Protein AF-A5KT34-F1 (afdb_monomer_lite)

Radius of gyration: 28.25 Å; chains: 1; bounding box: 67×56×73 Å

pLDDT: mean 89.33, std 12.4, range [36.25, 98.56]

Sequence (413 aa):
MSYSTKRLGDVVEILDSKRVPINSKERQVRKAKAKVLYPYYGATGQVDEIDNYLLDGEFVLLGEDGAPFLDPYKSKAYLVQGKIWVNNHAHILLARNNKYVKYALNYVDYQSYVTGTTRLKLNQSALKRIIIPFPDENEQKRIVAKIEELFSEIDNAESAITTASGYYKQELVNLTDDIRELGMLVRMNIIHRTTLAAGNVGTNADLRFGDMTKMPWWRQPDDDILPTATAMLTELHRLDDRGLVADRAIENKIIVTCRFVSILMASILKSKGIPARVRSGNAPYFEKGQSDDHWINQYWDDKRGQWVMIDVDGSLSLNEDFDPYDMTEDKFDFPAKAWLDVRSGKVESDYFYNAGGFRGAMVVAWSLFYDFHSLMNDENIYLHLPQLGREAISHPCNNFDTWFQHSNAILFL

Foldseek 3Di:
DDFDKDFPLVFKDWPLVLADADDPVRQVVQVVVAPDWAFEAAQQGTDHIGRFARDAAKWKKFFFKQAPLQPLPGFRIDMDHGGYHYHSGIITIDGPDRLLVSVQRSRFNCPVQWDDDPMIGRDPVSSRRGMTRDHDPVVSVVVSVVVVVVVVVVVVCVLQVQLAQPPCLVVLLPDDPDLLVVLLLLLLQEAEQVCLVVFCDQLNVVQSSHHSVPAPPPQHACQVPQRHLNSQQVLLCVLPVVGRDNNDDNNSHHYYHQLSSQSNSCSSCVSNVWHKFKAWFWACFLDPQATETHIWMWTQDPVVRDIFTARSPCQSRGDDPDHRRGDDPVRTGHLVNVLVCCQVVVDFQQRYYYPVGDTGSLNSVLSNLQRVCRVSSNRDRPVPDDPVSVVCVVPVPDDPRVCSNVDPDPPRD

Secondary structure (DSSP, 8-state):
--PPEEEGGGTEEE-GGG-----HHHHHHHHHH-SS-EEEEETTEEEEEES--SEEEEEEEEESBS--TT-TTS-SEEEEEEEEEE-TTEEEEEETTHHHHHHHHHHS--TTT-B-SSS-B--HHHHTT-EEE---HHHHHHHHHHHHHHHHHHHHHHTTTTT--GGGHHHHHTS-S-HHHHHHHHHHTEEEHHHHHH-SSGGGTT-SS--GGGS-TT----TTT--SHHHHHHHHHHH-TT-S-TT--GGGSEEE-HHHHHHHHHHHHHHTT--EEEEEEEETTSSTT-EEEEEEEEEEETTTTEEEEE-TTGGGT--SSS-TTSB-GGGSB-HHHHHHHHHTTSS-GGGEE-TTS-BSHHHHHHHHHHHHHHHTT----TT---HHHHHHHH-TTS-HHHHHHH-------

Structure (mmCIF, N/CA/C/O backbone):
data_AF-A5KT34-F1
#
_entry.id   AF-A5KT34-F1
#
loop_
_atom_site.group_PDB
_atom_site.id
_atom_site.type_symbol
_atom_site.label_atom_id
_atom_site.label_alt_id
_atom_site.label_comp_id
_atom_site.label_asym_id
_atom_site.label_entity_id
_atom_site.label_seq_id
_atom_site.pdbx_PDB_ins_code
_atom_site.Cartn_x
_atom_site.Cartn_y
_atom_site.Cartn_z
_atom_site.occupancy
_atom_site.B_iso_or_equiv
_atom_site.auth_seq_id
_atom_site.auth_comp_id
_atom_site.auth_asym_id
_atom_site.auth_atom_id
_atom_site.pdbx_PDB_model_num
ATOM 1 N N . MET A 1 1 ? -28.356 -21.689 6.155 1.00 48.69 1 MET A N 1
ATOM 2 C CA . MET A 1 1 ? -28.181 -22.345 7.471 1.00 48.69 1 MET A CA 1
ATOM 3 C C . MET A 1 1 ? -28.953 -21.531 8.498 1.00 48.69 1 MET A C 1
ATOM 5 O O . MET A 1 1 ? -28.805 -20.317 8.494 1.00 48.69 1 MET A O 1
ATOM 9 N N . SER A 1 2 ? -29.824 -22.145 9.302 1.00 62.31 2 SER A N 1
ATOM 10 C CA . SER A 1 2 ? -30.509 -21.450 10.402 1.00 62.31 2 SER A CA 1
ATOM 11 C C . SER A 1 2 ? -29.690 -21.673 11.672 1.00 62.31 2 SER A C 1
ATOM 13 O O . SER A 1 2 ? -29.589 -22.804 12.140 1.00 62.31 2 SER A O 1
ATOM 15 N N . TYR A 1 3 ? -29.034 -20.626 12.175 1.00 77.69 3 TYR A N 1
ATOM 16 C CA . TYR A 1 3 ? -28.360 -20.681 13.473 1.00 77.69 3 TYR A CA 1
ATOM 17 C C . TYR A 1 3 ? -29.383 -20.536 14.596 1.00 77.69 3 TYR A C 1
ATOM 19 O O . TYR A 1 3 ? -30.373 -19.817 14.452 1.00 77.69 3 TYR A O 1
ATOM 27 N N . SER A 1 4 ? -29.120 -21.164 15.743 1.00 87.38 4 SER A N 1
ATOM 28 C CA . SER A 1 4 ? -29.887 -20.882 16.955 1.00 87.38 4 SER A CA 1
ATOM 29 C C . SER A 1 4 ? -29.759 -19.408 17.328 1.00 87.38 4 SER A C 1
ATOM 31 O O . SER A 1 4 ? -28.666 -18.844 17.297 1.00 87.38 4 SER A O 1
ATOM 33 N N . THR A 1 5 ? -30.869 -18.787 17.709 1.00 93.06 5 THR A N 1
ATOM 34 C CA . THR A 1 5 ? -30.901 -17.404 18.192 1.00 93.06 5 THR A CA 1
ATOM 35 C C . THR A 1 5 ? -31.024 -17.367 19.709 1.00 93.06 5 THR A C 1
ATOM 37 O O . THR A 1 5 ? -31.723 -18.202 20.288 1.00 93.06 5 THR A O 1
ATOM 40 N N . LYS A 1 6 ? -30.410 -16.377 20.360 1.00 95.56 6 LYS A N 1
ATOM 41 C CA . LYS A 1 6 ? -30.542 -16.151 21.808 1.00 95.56 6 LYS A CA 1
ATOM 42 C C . LYS A 1 6 ? -30.833 -14.690 22.120 1.00 95.56 6 LYS A C 1
ATOM 44 O O . LYS A 1 6 ? -30.515 -13.806 21.325 1.00 95.56 6 LYS A O 1
ATOM 49 N N . ARG A 1 7 ? -31.428 -14.442 23.291 1.00 97.31 7 ARG A N 1
ATOM 50 C CA . ARG A 1 7 ? -31.514 -13.088 23.845 1.00 97.31 7 ARG A CA 1
ATOM 51 C C . ARG A 1 7 ? -30.134 -12.675 24.336 1.00 97.31 7 ARG A C 1
ATOM 53 O O . ARG A 1 7 ? -29.455 -13.458 24.997 1.00 97.31 7 ARG A O 1
ATOM 60 N N . LEU A 1 8 ? -29.741 -11.440 24.049 1.00 97.50 8 LEU A N 1
ATOM 61 C CA . LEU A 1 8 ? -28.438 -10.902 24.425 1.00 97.50 8 LEU A CA 1
ATOM 62 C C . LEU A 1 8 ? -28.199 -11.009 25.936 1.00 97.50 8 LEU A C 1
ATOM 64 O O . LEU A 1 8 ? -27.121 -11.412 26.356 1.00 97.50 8 LEU A O 1
ATOM 68 N N . GLY A 1 9 ? -29.226 -10.724 26.744 1.00 96.88 9 GLY A N 1
ATOM 69 C CA . GLY A 1 9 ? -29.140 -10.803 28.205 1.00 96.88 9 GLY A CA 1
ATOM 70 C C . GLY A 1 9 ? -28.835 -12.199 28.760 1.00 96.88 9 GLY A C 1
ATOM 71 O O . GLY A 1 9 ? -28.415 -12.292 29.907 1.00 96.88 9 GLY A O 1
ATOM 72 N N . ASP A 1 10 ? -29.009 -13.259 27.964 1.00 96.94 10 ASP A N 1
ATOM 73 C CA . ASP A 1 10 ? -28.734 -14.643 28.372 1.00 96.94 10 ASP A CA 1
ATOM 74 C C . ASP A 1 10 ? -27.295 -15.081 28.040 1.00 96.94 10 ASP A C 1
ATOM 76 O O . ASP A 1 10 ? -26.869 -16.170 28.427 1.00 96.94 10 ASP A O 1
ATOM 80 N N . VAL A 1 11 ? -26.552 -14.274 27.273 1.00 96.31 11 VAL A N 1
ATOM 81 C CA . VAL A 1 11 ? -25.225 -14.638 26.740 1.00 96.31 11 VAL A CA 1
ATOM 82 C C . VAL A 1 11 ? -24.118 -13.645 27.089 1.00 96.31 11 VAL A C 1
ATOM 84 O O . VAL A 1 11 ? -22.954 -13.914 26.786 1.00 96.31 11 VAL A O 1
ATOM 87 N N . VAL A 1 12 ? -24.458 -12.527 27.737 1.00 97.69 12 VAL A N 1
ATOM 88 C CA . VAL A 1 12 ? -23.500 -11.520 28.208 1.00 97.69 12 VAL A CA 1
ATOM 89 C C . VAL A 1 12 ? -23.757 -11.160 29.667 1.00 97.69 12 VAL A C 1
ATOM 91 O O . VAL A 1 12 ? -24.899 -11.113 30.124 1.00 97.69 12 VAL A O 1
ATOM 94 N N . GLU A 1 13 ? -22.691 -10.838 30.387 1.00 98.25 13 GLU A N 1
ATOM 95 C CA . GLU A 1 13 ? -22.759 -10.132 31.659 1.00 98.25 13 GLU A CA 1
ATOM 96 C C . GLU A 1 13 ? -22.803 -8.619 31.393 1.00 98.25 13 GLU A C 1
ATOM 98 O O . GLU A 1 13 ? -22.020 -8.093 30.602 1.00 98.25 13 GLU A O 1
ATOM 103 N N . ILE A 1 14 ? -23.740 -7.915 32.036 1.00 98.25 14 ILE A N 1
ATOM 104 C CA . ILE A 1 14 ? -23.939 -6.470 31.858 1.00 98.25 14 ILE A CA 1
ATOM 105 C C . ILE A 1 14 ? -23.369 -5.738 33.074 1.00 98.25 14 ILE A C 1
ATOM 107 O O . ILE A 1 14 ? -23.907 -5.834 34.177 1.00 98.25 14 ILE A O 1
ATOM 111 N N . LEU A 1 15 ? -22.310 -4.960 32.857 1.00 97.69 15 LEU A N 1
ATOM 112 C CA . LEU A 1 15 ? -21.518 -4.293 33.896 1.00 97.69 15 LEU A CA 1
ATOM 113 C C . LEU A 1 15 ? -21.854 -2.800 34.045 1.00 97.69 15 LEU A C 1
ATOM 115 O O . LEU A 1 15 ? -21.062 -2.020 34.568 1.00 97.69 15 LEU A O 1
ATOM 119 N N . ASP A 1 16 ? -23.046 -2.384 33.619 1.00 96.62 16 ASP A N 1
ATOM 120 C CA . ASP A 1 16 ? -23.495 -0.985 33.634 1.00 96.62 16 ASP A CA 1
ATOM 121 C C . ASP A 1 16 ? -23.428 -0.307 35.010 1.00 96.62 16 ASP A C 1
ATOM 123 O O . ASP A 1 16 ? -23.328 0.919 35.080 1.00 96.62 16 ASP A O 1
ATOM 127 N N . SER A 1 17 ? -23.481 -1.086 36.096 1.00 96.06 17 SER A N 1
ATOM 128 C CA . SER A 1 17 ? -23.337 -0.607 37.477 1.00 96.06 17 SER A CA 1
ATOM 129 C C . SER A 1 17 ? -21.934 -0.084 37.796 1.00 96.06 17 SER A C 1
ATOM 131 O O . SER A 1 17 ? -21.753 0.605 38.796 1.00 96.06 17 SER A O 1
ATOM 133 N N . LYS A 1 18 ? -20.942 -0.396 36.955 1.00 95.62 18 LYS A N 1
ATOM 134 C CA . LYS A 1 18 ? -19.558 0.071 37.083 1.00 95.62 18 LYS A CA 1
ATOM 135 C C . LYS A 1 18 ? -19.334 1.444 36.453 1.00 95.62 18 LYS A C 1
ATOM 137 O O . LYS A 1 18 ? -18.279 2.018 36.678 1.00 95.62 18 LYS A O 1
ATOM 142 N N . ARG A 1 19 ? -20.287 1.969 35.674 1.00 95.19 19 ARG A N 1
ATOM 143 C CA . ARG A 1 19 ? -20.166 3.253 34.960 1.00 95.19 19 ARG A CA 1
ATOM 144 C C . ARG A 1 19 ? -20.209 4.428 35.927 1.00 95.19 19 ARG A C 1
ATOM 146 O O . ARG A 1 19 ? -21.038 4.458 36.833 1.00 95.19 19 ARG A O 1
ATOM 153 N N . VAL A 1 20 ? -19.385 5.443 35.672 1.00 95.44 20 VAL A N 1
ATOM 154 C CA . VAL A 1 20 ? -19.404 6.700 36.434 1.00 95.44 20 VAL A CA 1
ATOM 155 C C . VAL A 1 20 ? -19.335 7.877 35.456 1.00 95.44 20 VAL A C 1
ATOM 157 O O . VAL A 1 20 ? -18.315 8.043 34.784 1.00 95.44 20 VAL A O 1
ATOM 160 N N . PRO A 1 21 ? -20.395 8.698 35.332 1.00 93.50 21 PRO A N 1
ATOM 161 C CA . PRO A 1 21 ? -20.394 9.823 34.408 1.00 93.50 21 PRO A CA 1
ATOM 162 C C . PRO A 1 21 ? -19.572 10.992 34.954 1.00 93.50 21 PRO A C 1
ATOM 164 O O . PRO A 1 21 ? -19.756 11.409 36.095 1.00 93.50 21 PRO A O 1
ATOM 167 N N . ILE A 1 22 ? -18.704 11.561 34.115 1.00 93.38 22 ILE A N 1
ATOM 168 C CA . ILE A 1 22 ? -17.927 12.764 34.438 1.00 93.38 22 ILE A CA 1
ATOM 169 C C . ILE A 1 22 ? -18.138 13.814 33.343 1.00 93.38 22 ILE A C 1
ATOM 171 O O . ILE A 1 22 ? -18.006 13.538 32.146 1.00 93.38 22 ILE A O 1
ATOM 175 N N . ASN A 1 23 ? -18.465 15.044 33.746 1.00 93.44 23 ASN A N 1
ATOM 176 C CA . ASN A 1 23 ? -18.684 16.157 32.819 1.00 93.44 23 ASN A CA 1
ATOM 177 C C . ASN A 1 23 ? -17.362 16.700 32.237 1.00 93.44 23 ASN A C 1
ATOM 179 O O . ASN A 1 23 ? -16.279 16.453 32.760 1.00 93.44 23 ASN A O 1
ATOM 183 N N . SER A 1 24 ? -17.445 17.484 31.157 1.00 91.94 24 SER A N 1
ATOM 184 C CA . SER A 1 24 ? -16.249 17.953 30.443 1.00 91.94 24 SER A CA 1
ATOM 185 C C . SER A 1 24 ? -15.305 18.803 31.295 1.00 91.94 24 SER A C 1
ATOM 187 O O . SER A 1 24 ? -14.096 18.680 31.144 1.00 91.94 24 SER A O 1
ATOM 189 N N . LYS A 1 25 ? -15.827 19.656 32.186 1.00 95.00 25 LYS A N 1
ATOM 190 C CA . LYS A 1 25 ? -14.986 20.523 33.027 1.00 95.00 25 LYS A CA 1
ATOM 191 C C . LYS A 1 25 ? -14.192 19.696 34.032 1.00 95.00 25 LYS A C 1
ATOM 193 O O . LYS A 1 25 ? -12.996 19.911 34.197 1.00 95.00 25 LYS A O 1
ATOM 198 N N . GLU A 1 26 ? -14.843 18.724 34.665 1.00 94.50 26 GLU A N 1
ATOM 199 C CA . GLU A 1 26 ? -14.185 17.838 35.623 1.00 94.50 26 GLU A CA 1
ATOM 200 C C . GLU A 1 26 ? -13.125 16.954 34.952 1.00 94.50 26 GLU A C 1
ATOM 202 O O . GLU A 1 26 ? -12.034 16.806 35.505 1.00 94.50 26 GLU A O 1
ATOM 207 N N . ARG A 1 27 ? -13.385 16.440 33.739 1.00 93.94 27 ARG A N 1
ATOM 208 C CA . ARG A 1 27 ? -12.370 15.689 32.977 1.00 93.94 27 ARG A CA 1
ATOM 209 C C . ARG A 1 27 ? -11.110 16.516 32.736 1.00 93.94 27 ARG A C 1
ATOM 211 O O . ARG A 1 27 ? -10.023 16.030 33.018 1.00 93.94 27 ARG A O 1
ATOM 218 N N . GLN A 1 28 ? -11.248 17.776 32.317 1.00 93.62 28 GLN A N 1
ATOM 219 C CA . GLN A 1 28 ? -10.101 18.663 32.083 1.00 93.62 28 GLN A CA 1
ATOM 220 C C . GLN A 1 28 ? -9.286 18.917 33.359 1.00 93.62 28 GLN A C 1
ATOM 222 O O . GLN A 1 28 ? -8.059 18.853 33.338 1.00 93.62 28 GLN A O 1
ATOM 227 N N . VAL A 1 29 ? -9.959 19.136 34.494 1.00 94.81 29 VAL A N 1
ATOM 228 C CA . VAL A 1 29 ? -9.287 19.335 35.790 1.00 94.81 29 VAL A CA 1
ATOM 229 C C . VAL A 1 29 ? -8.516 18.089 36.228 1.00 94.81 29 VAL A C 1
ATOM 231 O O . VAL A 1 29 ? -7.403 18.209 36.737 1.00 94.81 29 VAL A O 1
ATOM 234 N N . ARG A 1 30 ? -9.099 16.901 36.049 1.00 93.94 30 ARG A N 1
ATOM 235 C CA . ARG A 1 30 ? -8.455 15.621 36.375 1.00 93.94 30 ARG A CA 1
ATOM 236 C C . ARG A 1 30 ? -7.270 15.344 35.461 1.00 93.94 30 ARG A C 1
ATOM 238 O O . ARG A 1 30 ? -6.176 15.077 35.948 1.00 93.94 30 ARG A O 1
ATOM 245 N N . LYS A 1 31 ? -7.468 15.507 34.151 1.00 92.44 31 LYS A N 1
ATOM 246 C CA . LYS A 1 31 ? -6.439 15.336 33.123 1.00 92.44 31 LYS A CA 1
ATOM 247 C C . LYS A 1 31 ? -5.216 16.214 33.394 1.00 92.44 31 LYS A C 1
ATOM 249 O O . LYS A 1 31 ? -4.100 15.713 33.385 1.00 92.44 31 LYS A O 1
ATOM 254 N N . ALA A 1 32 ? -5.423 17.485 33.745 1.00 91.81 32 ALA A N 1
ATOM 255 C CA . ALA A 1 32 ? -4.339 18.423 34.051 1.00 91.81 32 ALA A CA 1
ATOM 256 C C . ALA A 1 32 ? -3.498 18.049 35.290 1.00 91.81 32 ALA A C 1
ATOM 258 O O . ALA A 1 32 ? -2.382 18.537 35.443 1.00 91.81 32 ALA A O 1
ATOM 259 N N . LYS A 1 33 ? -4.026 17.210 36.190 1.00 90.88 33 LYS A N 1
ATOM 260 C CA . LYS A 1 33 ? -3.340 16.760 37.415 1.00 90.88 33 LYS A CA 1
ATOM 261 C C . LYS A 1 33 ? -2.760 15.349 37.290 1.00 90.88 33 LYS A C 1
ATOM 263 O O . LYS A 1 33 ? -2.105 14.875 38.220 1.00 90.88 33 LYS A O 1
ATOM 268 N N . ALA A 1 34 ? -3.026 14.668 36.180 1.00 90.56 34 ALA A N 1
ATOM 269 C CA . ALA A 1 34 ? -2.702 13.267 36.002 1.00 90.56 34 ALA A CA 1
ATOM 270 C C . ALA A 1 34 ? -1.218 13.070 35.671 1.00 90.56 34 ALA A C 1
ATOM 272 O O . ALA A 1 34 ? -0.663 13.750 34.813 1.00 90.56 34 ALA A O 1
ATOM 273 N N . LYS A 1 35 ? -0.582 12.086 36.316 1.00 91.25 35 LYS A N 1
ATOM 274 C CA . LYS A 1 35 ? 0.738 11.579 35.893 1.00 91.25 35 LYS A CA 1
ATOM 275 C C . LYS A 1 35 ? 0.626 10.517 34.801 1.00 91.25 35 LYS A C 1
ATOM 277 O O . LYS A 1 35 ? 1.544 10.352 34.010 1.00 91.25 35 LYS A O 1
ATOM 282 N N . VAL A 1 36 ? -0.481 9.779 34.806 1.00 94.81 36 VAL A N 1
ATOM 283 C CA . VAL A 1 36 ? -0.813 8.713 33.860 1.00 94.81 36 VAL A CA 1
ATOM 284 C C . VAL A 1 36 ? -2.263 8.917 33.455 1.00 94.81 36 VAL A C 1
ATOM 286 O O . VAL A 1 36 ? -3.097 9.229 34.307 1.00 94.81 36 VAL A O 1
ATOM 289 N N . LEU A 1 37 ? -2.541 8.759 32.167 1.00 95.88 37 LEU A N 1
ATOM 290 C CA . LEU A 1 37 ? -3.860 8.941 31.588 1.00 95.88 37 LEU A CA 1
ATOM 291 C C . LEU A 1 37 ? -4.435 7.599 31.133 1.00 95.88 37 LEU A C 1
ATOM 293 O O . LEU A 1 37 ? -3.712 6.746 30.623 1.00 95.88 37 LEU A O 1
ATOM 297 N N . TYR A 1 38 ? -5.739 7.435 31.332 1.00 96.94 38 TYR A N 1
ATOM 298 C CA . TYR A 1 38 ? -6.513 6.265 30.933 1.00 96.94 38 TYR A CA 1
ATOM 299 C C . TYR A 1 38 ? -7.677 6.685 30.035 1.00 96.94 38 TYR A C 1
ATOM 301 O O . TYR A 1 38 ? -8.284 7.731 30.280 1.00 96.94 38 TYR A O 1
ATOM 309 N N . PRO A 1 39 ? -8.040 5.882 29.026 1.00 97.12 39 PRO A N 1
ATOM 310 C CA . PRO A 1 39 ? -9.093 6.229 28.084 1.00 97.12 39 PRO A CA 1
ATOM 311 C C . PRO A 1 39 ? -10.479 6.306 28.747 1.00 97.12 39 PRO A C 1
ATOM 313 O O . PRO A 1 39 ? -10.888 5.435 29.522 1.00 97.12 39 PRO A O 1
ATOM 316 N N . TYR A 1 40 ? -11.222 7.357 28.395 1.00 97.12 40 TYR A N 1
ATOM 317 C CA . TYR A 1 40 ? -12.593 7.627 28.825 1.00 97.12 40 TYR A CA 1
ATOM 318 C C . TYR A 1 40 ? -13.558 7.460 27.643 1.00 97.12 40 TYR A C 1
ATOM 320 O O . TYR A 1 40 ? -13.505 8.217 26.672 1.00 97.12 40 TYR A O 1
ATOM 328 N N . TYR A 1 41 ? -14.465 6.488 27.726 1.00 97.25 41 TYR A N 1
ATOM 329 C CA . TYR A 1 41 ? -15.343 6.067 26.631 1.00 97.25 41 TYR A CA 1
ATOM 330 C C . TYR A 1 41 ? -16.794 6.559 26.775 1.00 97.25 41 TYR A C 1
ATOM 332 O O . TYR A 1 41 ? -17.333 6.668 27.881 1.00 97.25 41 TYR A O 1
ATOM 340 N N . GLY A 1 42 ? -17.434 6.840 25.635 1.00 95.44 42 GLY A N 1
ATOM 341 C CA . GLY A 1 42 ? -18.829 7.283 25.502 1.00 95.44 42 GLY A CA 1
ATOM 342 C C . GLY A 1 42 ? -19.660 6.372 24.592 1.00 95.44 42 GLY A C 1
ATOM 343 O O . GLY A 1 42 ? -19.358 5.202 24.468 1.00 95.44 42 GLY A O 1
ATOM 344 N N . ALA A 1 43 ? -20.720 6.884 23.957 1.00 93.12 43 ALA A N 1
ATOM 345 C CA . ALA A 1 43 ? -21.620 6.061 23.131 1.00 93.12 43 ALA A CA 1
ATOM 346 C C . ALA A 1 43 ? -20.985 5.528 21.833 1.00 93.12 43 ALA A C 1
ATOM 348 O O . ALA A 1 43 ? -21.399 4.488 21.330 1.00 93.12 43 ALA A O 1
ATOM 349 N N . THR A 1 44 ? -20.027 6.264 21.266 1.00 92.75 44 THR A N 1
ATOM 350 C CA . THR A 1 44 ? -19.519 6.061 19.898 1.00 92.75 44 THR A CA 1
ATOM 351 C C . THR A 1 44 ? -17.992 5.985 19.838 1.00 92.75 44 THR A C 1
ATOM 353 O O . THR A 1 44 ? -17.408 6.301 18.807 1.00 92.75 44 THR A O 1
ATOM 356 N N . GLY A 1 45 ? -17.334 5.619 20.942 1.00 94.25 45 GLY A N 1
ATOM 357 C CA . GLY A 1 45 ? -15.875 5.506 21.010 1.00 94.25 45 GLY A CA 1
ATOM 358 C C . GLY A 1 45 ? -15.254 6.240 22.195 1.00 94.25 45 GLY A C 1
ATOM 359 O O . GLY A 1 45 ? -15.929 6.594 23.169 1.00 94.25 45 GLY A O 1
ATOM 360 N N . GLN A 1 46 ? -13.936 6.435 22.124 1.00 95.75 46 GLN A N 1
ATOM 361 C CA . GLN A 1 46 ? -13.182 7.204 23.113 1.00 95.75 46 GLN A CA 1
ATOM 362 C C . GLN A 1 46 ? -13.526 8.691 22.987 1.00 95.75 46 GLN A C 1
ATOM 364 O O . GLN A 1 46 ? -13.556 9.243 21.892 1.00 95.75 46 GLN A O 1
ATOM 369 N N . VAL A 1 47 ? -13.807 9.330 24.118 1.00 93.38 47 VAL A N 1
ATOM 370 C CA . VAL A 1 47 ? -14.195 10.745 24.198 1.00 93.38 47 VAL A CA 1
ATOM 371 C C . VAL A 1 47 ? -13.066 11.596 24.774 1.00 93.38 47 VAL A C 1
ATOM 373 O O . VAL A 1 47 ? -12.936 12.759 24.407 1.00 93.38 47 VAL A O 1
ATOM 376 N N . ASP A 1 48 ? -12.285 11.052 25.709 1.00 93.88 48 ASP A N 1
ATOM 377 C CA . ASP A 1 48 ? -11.184 11.763 26.365 1.00 93.88 48 ASP A CA 1
ATOM 378 C C . ASP A 1 48 ? -10.228 10.762 27.035 1.00 93.88 48 ASP A C 1
ATOM 380 O O . ASP A 1 48 ? -10.346 9.547 26.850 1.00 93.88 48 ASP A O 1
ATOM 384 N N . GLU A 1 49 ? -9.321 11.273 27.860 1.00 95.19 49 GLU A N 1
ATOM 385 C CA . GLU A 1 49 ? -8.514 10.502 28.798 1.00 95.19 49 GLU A CA 1
ATOM 386 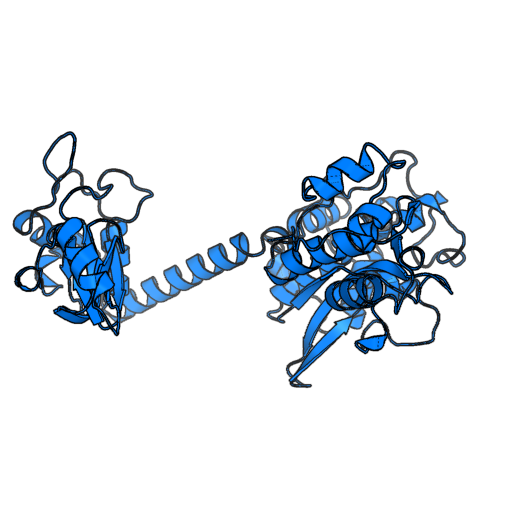C C . GLU A 1 49 ? -8.527 11.167 30.180 1.00 95.19 49 GLU A C 1
ATOM 388 O O . GLU A 1 49 ? -8.646 12.390 30.291 1.00 95.19 49 GLU A O 1
ATOM 393 N N . ILE A 1 50 ? -8.418 10.370 31.241 1.00 94.94 50 ILE A N 1
ATOM 394 C CA . ILE A 1 50 ? -8.575 10.825 32.624 1.00 94.94 50 ILE A CA 1
ATOM 395 C C . ILE A 1 50 ? -7.559 10.168 33.566 1.00 94.94 50 ILE A C 1
ATOM 397 O O . ILE A 1 50 ? -6.862 9.230 33.200 1.00 94.94 50 ILE A O 1
ATOM 401 N N . ASP A 1 51 ? -7.464 10.676 34.789 1.00 95.38 51 ASP A N 1
ATOM 402 C CA . ASP A 1 51 ? -6.447 10.331 35.786 1.00 95.38 51 ASP A CA 1
ATOM 403 C C . ASP A 1 51 ? -6.588 8.935 36.419 1.00 95.38 51 ASP A C 1
ATOM 405 O O . ASP A 1 51 ? -5.746 8.538 37.225 1.00 95.38 51 ASP A O 1
ATOM 409 N N . ASN A 1 52 ? -7.647 8.188 36.097 1.00 95.94 52 ASN A N 1
ATOM 410 C CA . ASN A 1 52 ? -7.938 6.892 36.704 1.00 95.94 52 ASN A CA 1
ATOM 411 C C . ASN A 1 52 ? -8.804 6.004 35.783 1.00 95.94 52 ASN A C 1
ATOM 413 O O . ASN A 1 52 ? -9.245 6.441 34.723 1.00 95.94 52 ASN A O 1
ATOM 417 N N . TYR A 1 53 ? -9.081 4.769 36.201 1.00 96.81 53 TYR A N 1
ATOM 418 C CA . TYR A 1 53 ? -9.884 3.776 35.484 1.00 96.81 53 TYR A CA 1
ATOM 419 C C . TYR A 1 53 ? -10.876 3.070 36.426 1.00 96.81 53 TYR A C 1
ATOM 421 O O . TYR A 1 53 ? -10.742 3.117 37.648 1.00 96.81 53 TYR A O 1
ATOM 429 N N . LEU A 1 54 ? -11.889 2.420 35.850 1.00 96.62 54 LEU A N 1
ATOM 430 C CA . LEU A 1 54 ? -12.942 1.687 36.571 1.00 96.62 54 LEU A CA 1
ATOM 431 C C . LEU A 1 54 ? -12.871 0.175 36.344 1.00 96.62 54 LEU A C 1
ATOM 433 O O . LEU A 1 54 ? -13.330 -0.604 37.179 1.00 96.62 54 LEU A O 1
ATOM 437 N N . LEU A 1 55 ? -12.337 -0.232 35.195 1.00 97.31 55 LEU A N 1
ATOM 438 C CA . LEU A 1 55 ? -12.279 -1.615 34.737 1.00 97.31 55 LEU A CA 1
ATOM 439 C C . LEU A 1 55 ? -10.911 -1.881 34.116 1.00 97.31 55 LEU A C 1
ATOM 441 O O . LEU A 1 55 ? -10.339 -0.979 33.511 1.00 97.31 55 LEU A O 1
ATOM 445 N N . ASP A 1 56 ? -10.414 -3.108 34.252 1.00 97.94 56 ASP A N 1
ATOM 446 C CA . ASP A 1 56 ? -9.225 -3.603 33.555 1.00 97.94 56 ASP A CA 1
ATOM 447 C C . ASP A 1 56 ? -9.568 -4.949 32.907 1.00 97.94 56 ASP A C 1
ATOM 449 O O . ASP A 1 56 ? -9.972 -5.882 33.605 1.00 97.94 56 ASP A O 1
ATOM 453 N N . GLY A 1 57 ? -9.499 -5.030 31.579 1.00 97.00 57 GLY A N 1
ATOM 454 C CA . GLY A 1 57 ? -9.897 -6.218 30.819 1.00 97.00 57 GLY A CA 1
ATOM 455 C C . GLY A 1 57 ? -10.331 -5.895 29.392 1.00 97.00 57 GLY A C 1
ATOM 456 O O . GLY A 1 57 ? -10.106 -4.789 28.910 1.00 97.00 57 GLY A O 1
ATOM 457 N N . GLU A 1 58 ? -10.949 -6.859 28.710 1.00 98.12 58 GLU A N 1
ATOM 458 C CA . GLU A 1 58 ? -11.552 -6.665 27.387 1.00 98.12 58 GLU A CA 1
ATOM 459 C C . GLU A 1 58 ? -13.080 -6.667 27.499 1.00 98.12 58 GLU A C 1
ATOM 461 O O . GLU A 1 58 ? -13.667 -7.581 28.085 1.00 98.12 58 GLU A O 1
ATOM 466 N N . PHE A 1 59 ? -13.727 -5.655 26.922 1.00 98.44 59 PHE A N 1
ATOM 467 C CA . PHE A 1 59 ? -15.176 -5.475 26.997 1.00 98.44 59 PHE A CA 1
ATOM 468 C C . PHE A 1 59 ? -15.748 -5.026 25.652 1.00 98.44 59 PHE A C 1
ATOM 470 O O . PHE A 1 59 ? -15.066 -4.392 24.843 1.00 98.44 59 PHE A O 1
ATOM 477 N N . VAL A 1 60 ? -17.032 -5.310 25.433 1.00 98.44 60 VAL A N 1
ATOM 478 C CA . VAL A 1 60 ? -17.812 -4.733 24.332 1.00 98.44 60 VAL A CA 1
ATOM 479 C C . VAL A 1 60 ? -18.601 -3.549 24.878 1.00 98.44 60 VAL A C 1
ATOM 481 O O . VAL A 1 60 ? -19.399 -3.705 25.804 1.00 98.44 60 VAL A O 1
ATOM 484 N N . LEU A 1 61 ? -18.405 -2.370 24.294 1.00 98.44 61 LEU A N 1
ATOM 485 C CA . LEU A 1 61 ? -19.219 -1.194 24.582 1.00 98.44 61 LEU A CA 1
ATOM 486 C C . LEU A 1 61 ? -20.278 -1.031 23.497 1.00 98.44 61 LEU A C 1
ATOM 488 O O . LEU A 1 61 ? -19.941 -0.979 22.319 1.00 98.44 61 LEU A O 1
ATOM 492 N N . LEU A 1 62 ? -21.548 -0.953 23.895 1.00 98.31 62 LEU A N 1
ATOM 493 C CA . LEU A 1 62 ? -22.691 -0.697 23.012 1.00 98.31 62 LEU A CA 1
ATOM 494 C C . LEU A 1 62 ? -23.309 0.645 23.393 1.00 98.31 62 LEU A C 1
ATOM 496 O O . LEU A 1 62 ? -23.614 0.856 24.562 1.00 98.31 62 LEU A O 1
ATOM 500 N N . GLY A 1 63 ? -23.517 1.549 22.439 1.00 97.12 63 GLY A N 1
ATOM 501 C CA . GLY A 1 63 ? -24.125 2.843 22.745 1.00 97.12 63 GLY A CA 1
ATOM 502 C C . GLY A 1 63 ? -25.483 2.720 23.453 1.00 97.12 63 GLY A C 1
ATOM 503 O O . GLY A 1 63 ? -26.308 1.890 23.083 1.00 97.12 63 GLY A O 1
ATOM 504 N N . GLU A 1 64 ? -25.710 3.552 24.472 1.00 95.94 64 GLU A N 1
ATOM 505 C CA . GLU A 1 64 ? -26.995 3.705 25.174 1.00 95.94 64 GLU A CA 1
ATOM 506 C C . GLU A 1 64 ? -27.776 4.892 24.590 1.00 95.94 64 GLU A C 1
ATOM 508 O O . GLU A 1 64 ? -28.936 4.743 24.222 1.00 95.94 64 GLU A O 1
ATOM 513 N N . ASP A 1 65 ? -27.132 6.061 24.458 1.00 91.94 65 ASP A N 1
ATOM 514 C CA . ASP A 1 65 ? -27.766 7.305 23.999 1.00 91.94 65 ASP A CA 1
ATOM 515 C C . ASP A 1 65 ? -26.922 8.024 22.939 1.00 91.94 65 ASP A C 1
ATOM 517 O O . ASP A 1 65 ? -25.830 8.522 23.234 1.00 91.94 65 ASP A O 1
ATOM 521 N N . GLY A 1 66 ? -27.480 8.233 21.745 1.00 84.25 66 GLY A N 1
ATOM 522 C CA . GLY A 1 66 ? -26.809 8.977 20.666 1.00 84.25 66 GLY A CA 1
ATOM 523 C C . GLY A 1 66 ? -25.860 8.148 19.796 1.00 84.25 66 GLY A C 1
ATOM 524 O O . GLY A 1 66 ? -25.111 8.725 19.014 1.00 84.25 66 GLY A O 1
ATOM 525 N N . ALA A 1 67 ? -25.904 6.818 19.899 1.00 91.44 67 ALA A N 1
ATOM 526 C CA . ALA A 1 67 ? -25.340 5.961 18.864 1.00 91.44 67 ALA A CA 1
ATOM 527 C C . ALA A 1 67 ? -26.204 6.011 17.586 1.00 91.44 67 ALA A C 1
ATOM 529 O O . ALA A 1 67 ? -27.419 6.232 17.668 1.00 91.44 67 ALA A O 1
ATOM 530 N N . PRO A 1 68 ? -25.608 5.795 16.401 1.00 92.75 68 PRO A N 1
ATOM 531 C CA . PRO A 1 68 ? -26.300 5.859 15.115 1.00 92.75 68 PRO A CA 1
ATOM 532 C C . PRO A 1 68 ? -27.118 4.581 14.852 1.00 92.75 68 PRO A C 1
ATOM 534 O O . PRO A 1 68 ? -26.874 3.854 13.897 1.00 92.75 68 PRO A O 1
ATOM 537 N N . PHE A 1 69 ? -28.082 4.272 15.725 1.00 94.06 69 PHE A N 1
ATOM 538 C CA . PHE A 1 69 ? -28.795 2.988 15.740 1.00 94.06 69 PHE A CA 1
ATOM 539 C C . PHE A 1 69 ? -29.510 2.638 14.429 1.00 94.06 69 PHE A C 1
ATOM 541 O O . PHE A 1 69 ? -29.563 1.463 14.082 1.00 94.06 69 PHE A O 1
ATOM 548 N N . LEU A 1 70 ? -30.041 3.636 13.714 1.00 92.44 70 LEU A N 1
ATOM 549 C CA . LEU A 1 70 ? -30.803 3.438 12.472 1.00 92.44 70 LEU A CA 1
ATOM 550 C C . LEU A 1 70 ? -29.951 3.553 11.199 1.00 92.44 70 LEU A C 1
ATOM 552 O O . LEU A 1 70 ? -30.482 3.391 10.106 1.00 92.44 70 LEU A O 1
ATOM 556 N N . ASP A 1 71 ? -28.652 3.840 11.316 1.00 92.00 71 ASP A N 1
ATOM 557 C CA . ASP A 1 71 ? -27.741 3.845 10.170 1.00 92.00 71 ASP A CA 1
ATOM 558 C C . ASP A 1 71 ? -27.127 2.447 10.023 1.00 92.00 71 ASP A C 1
ATOM 560 O O . ASP A 1 71 ? -26.330 2.062 10.879 1.00 92.00 71 ASP A O 1
ATOM 564 N N . PRO A 1 72 ? -27.458 1.662 8.984 1.00 87.06 72 PRO A N 1
ATOM 565 C CA . PRO A 1 72 ? -26.972 0.289 8.848 1.00 87.06 72 PRO A CA 1
ATOM 566 C C . PRO A 1 72 ? -25.450 0.186 8.655 1.00 87.06 72 PRO A C 1
ATOM 568 O O . PRO A 1 72 ? -24.886 -0.858 8.967 1.00 87.06 72 PRO A O 1
ATOM 571 N N . TYR A 1 73 ? -24.773 1.252 8.216 1.00 86.06 73 TYR A N 1
ATOM 572 C CA . TYR A 1 73 ? -23.341 1.239 7.893 1.00 86.06 73 TYR A CA 1
ATOM 573 C C . TYR A 1 73 ? -22.446 1.721 9.037 1.00 86.06 73 TYR A C 1
ATOM 575 O O . TYR A 1 73 ? -21.226 1.575 8.980 1.00 86.06 73 TYR A O 1
ATOM 583 N N . LYS A 1 74 ? -23.021 2.307 10.092 1.00 91.38 74 LYS A N 1
ATOM 584 C CA . LYS A 1 74 ? -22.259 2.773 11.257 1.00 91.38 74 LYS A CA 1
ATOM 585 C C . LYS A 1 74 ? -22.197 1.716 12.351 1.00 91.38 74 LYS A C 1
ATOM 587 O O . LYS A 1 74 ? -23.172 1.011 12.604 1.00 91.38 74 LYS A O 1
ATOM 592 N N . SER A 1 75 ? -21.077 1.669 13.066 1.00 93.69 75 SER A N 1
ATOM 593 C CA . SER A 1 75 ? -20.918 0.834 14.261 1.00 93.69 75 SER A CA 1
ATOM 594 C C . SER A 1 75 ? -21.739 1.375 15.435 1.00 93.69 75 SER A C 1
ATOM 596 O O . SER A 1 75 ? -21.734 2.574 15.718 1.00 93.69 75 SER A O 1
ATOM 598 N N . LYS A 1 76 ? -22.432 0.475 16.137 1.00 96.44 76 LYS A N 1
ATOM 599 C CA . LYS A 1 76 ? -23.170 0.738 17.389 1.00 96.44 76 LYS A CA 1
ATOM 600 C C . LYS A 1 76 ? -22.408 0.177 18.589 1.00 96.44 76 LYS A C 1
ATOM 602 O O . LYS A 1 76 ? -22.516 0.720 19.687 1.00 96.44 76 LYS A O 1
ATOM 607 N N . ALA A 1 77 ? -21.645 -0.893 18.364 1.00 97.62 77 ALA A N 1
ATOM 608 C CA . ALA A 1 77 ? -20.803 -1.558 19.340 1.00 97.62 77 ALA A CA 1
ATOM 609 C C . ALA A 1 77 ? -19.330 -1.571 18.909 1.00 97.62 77 ALA A C 1
ATOM 611 O O . ALA A 1 77 ? -19.010 -1.726 17.726 1.00 97.62 77 ALA A O 1
ATOM 612 N N . TYR A 1 78 ? -18.429 -1.455 19.878 1.00 97.50 78 TYR A N 1
ATOM 613 C CA . TYR A 1 78 ? -16.983 -1.486 19.669 1.00 97.50 78 TYR A CA 1
ATOM 614 C C . TYR A 1 78 ? -16.266 -2.171 20.840 1.00 97.50 78 TYR A C 1
ATOM 616 O O . TYR A 1 78 ? -16.823 -2.313 21.928 1.00 97.50 78 TYR A O 1
ATOM 624 N N . LEU A 1 79 ? -15.044 -2.645 20.592 1.00 97.31 79 LEU A N 1
ATOM 625 C CA . LEU A 1 79 ? -14.213 -3.304 21.601 1.00 97.31 79 LEU A CA 1
ATOM 626 C C . LEU A 1 79 ? -13.300 -2.302 22.290 1.00 97.31 79 LEU A C 1
ATOM 628 O O . LEU A 1 79 ? -12.827 -1.349 21.673 1.00 97.31 79 LEU A O 1
ATOM 632 N N . VAL A 1 80 ? -13.036 -2.561 23.563 1.00 97.31 80 VAL A N 1
ATOM 633 C CA . VAL A 1 80 ? -12.072 -1.829 24.381 1.00 97.31 80 VAL A CA 1
ATOM 634 C C . VAL A 1 80 ? -11.242 -2.824 25.179 1.00 97.31 80 VAL A C 1
ATOM 636 O O . VAL A 1 80 ? -11.759 -3.868 25.583 1.00 97.31 80 VAL A O 1
ATOM 639 N N . GLN A 1 81 ? -9.970 -2.505 25.408 1.00 96.56 81 GLN A N 1
ATOM 640 C CA . GLN A 1 81 ? -9.037 -3.374 26.119 1.00 96.56 81 GLN A CA 1
ATOM 641 C C . GLN A 1 81 ? -8.165 -2.575 27.094 1.00 96.56 81 GLN A C 1
ATOM 643 O O . GLN A 1 81 ? -7.749 -1.455 26.802 1.00 96.56 81 GLN A O 1
ATOM 648 N N . GLY A 1 82 ? -7.860 -3.184 28.239 1.00 97.00 82 GLY A N 1
ATOM 649 C CA . GLY A 1 82 ? -6.991 -2.636 29.275 1.00 97.00 82 GLY A CA 1
ATOM 650 C C . GLY A 1 82 ? -7.753 -1.825 30.320 1.00 97.00 82 GLY A C 1
ATOM 651 O O . GLY A 1 82 ? -8.931 -2.070 30.582 1.00 97.00 82 GLY A O 1
ATOM 652 N N . LYS A 1 83 ? -7.057 -0.859 30.927 1.00 98.19 83 LYS A N 1
ATOM 653 C CA . LYS A 1 83 ? -7.575 0.002 31.997 1.00 98.19 83 LYS A CA 1
ATOM 654 C C . LYS A 1 83 ? -8.429 1.124 31.419 1.00 98.19 83 LYS A C 1
ATOM 656 O O . LYS A 1 83 ? -7.892 2.043 30.809 1.00 98.19 83 LYS A O 1
ATOM 661 N N . ILE A 1 84 ? -9.742 1.066 31.628 1.00 97.81 84 ILE A N 1
ATOM 662 C CA . ILE A 1 84 ? -10.714 1.958 30.984 1.00 97.81 84 ILE A CA 1
ATOM 663 C C . ILE A 1 84 ? -11.664 2.631 31.978 1.00 97.81 84 ILE A C 1
ATOM 665 O O . ILE A 1 84 ? -11.988 2.087 33.039 1.00 97.81 84 ILE A O 1
ATOM 669 N N . TRP A 1 85 ? -12.185 3.796 31.593 1.00 98.12 85 TRP A N 1
ATOM 670 C CA . TRP A 1 85 ? -13.307 4.466 32.251 1.00 98.12 85 TRP A CA 1
ATOM 671 C C . TRP A 1 85 ? -14.475 4.604 31.269 1.00 98.12 85 TRP A C 1
ATOM 673 O O . TRP A 1 85 ? -14.286 5.057 30.145 1.00 98.12 85 TRP A O 1
ATOM 683 N N . VAL A 1 86 ? -15.699 4.250 31.672 1.00 97.19 86 VAL A N 1
ATOM 684 C CA . VAL A 1 86 ? -16.878 4.299 30.787 1.00 97.19 86 VAL A CA 1
ATOM 685 C C . VAL A 1 86 ? -17.961 5.214 31.360 1.00 97.19 86 VAL A C 1
ATOM 687 O O . VAL A 1 86 ? -18.326 5.117 32.535 1.00 97.19 86 VAL A O 1
ATOM 690 N N . ASN A 1 87 ? -18.477 6.107 30.514 1.00 94.75 87 ASN A N 1
ATOM 691 C CA . ASN A 1 87 ? -19.585 7.008 30.824 1.00 94.75 87 ASN A CA 1
ATOM 692 C C . ASN A 1 87 ? -20.949 6.278 30.805 1.00 94.75 87 ASN A C 1
ATOM 694 O O . ASN A 1 87 ? -21.079 5.180 30.278 1.00 94.75 87 ASN A O 1
ATOM 698 N N . ASN A 1 88 ? -22.013 6.921 31.287 1.00 94.19 88 ASN A N 1
ATOM 699 C CA . ASN A 1 88 ? -23.389 6.418 31.253 1.00 94.19 88 ASN A CA 1
ATOM 700 C C . ASN A 1 88 ? -24.017 6.333 29.846 1.00 94.19 88 ASN A C 1
ATOM 702 O O . ASN A 1 88 ? -25.127 5.836 29.717 1.00 94.19 88 ASN A O 1
ATOM 706 N N . HIS A 1 89 ? -23.340 6.813 28.801 1.00 94.38 89 HIS A N 1
ATOM 707 C CA . HIS A 1 89 ? -23.850 6.788 27.425 1.00 94.38 89 HIS A CA 1
ATOM 708 C C . HIS A 1 89 ? -23.505 5.514 26.642 1.00 94.38 89 HIS A C 1
ATOM 710 O O . HIS A 1 89 ? -23.870 5.422 25.472 1.00 94.38 89 HIS A O 1
ATOM 716 N N . ALA A 1 90 ? -22.826 4.542 27.250 1.00 96.81 90 ALA A N 1
ATOM 717 C CA . ALA A 1 90 ? -22.605 3.220 26.671 1.00 96.81 90 ALA A CA 1
ATOM 718 C C . ALA A 1 90 ? -22.848 2.132 27.708 1.00 96.81 90 ALA A C 1
ATOM 720 O O . ALA A 1 90 ? -22.515 2.305 28.878 1.00 96.81 90 ALA A O 1
ATOM 721 N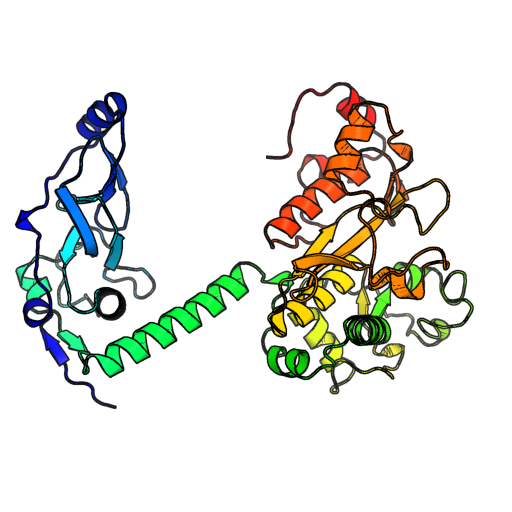 N . HIS A 1 91 ? -23.415 1.016 27.277 1.00 98.19 91 HIS A N 1
ATOM 722 C CA . HIS A 1 91 ? -23.502 -0.217 28.037 1.00 98.19 91 HIS A CA 1
ATOM 723 C C . HIS A 1 91 ? -22.169 -0.954 28.026 1.00 98.19 91 HIS A C 1
ATOM 725 O O . HIS A 1 91 ? -21.476 -0.951 27.009 1.00 98.19 91 HIS A O 1
ATOM 731 N N . ILE A 1 92 ? -21.839 -1.614 29.135 1.00 98.38 92 ILE A N 1
ATOM 732 C CA . ILE A 1 92 ? -20.627 -2.431 29.257 1.00 98.38 92 ILE A CA 1
ATOM 733 C C . ILE A 1 92 ? -21.029 -3.900 29.248 1.00 98.38 92 ILE A C 1
ATOM 735 O O . ILE A 1 92 ? -21.728 -4.351 30.158 1.00 98.38 92 ILE A O 1
ATOM 739 N N . LEU A 1 93 ? -20.583 -4.642 28.239 1.00 98.56 93 LEU A N 1
ATOM 740 C CA . LEU A 1 93 ? -20.912 -6.051 28.058 1.00 98.56 93 LEU A CA 1
ATOM 741 C C . LEU A 1 93 ? -19.642 -6.901 28.124 1.00 98.56 93 LEU A C 1
ATOM 743 O O . LEU A 1 93 ? -18.632 -6.577 27.495 1.00 98.56 93 LEU A O 1
ATOM 747 N N . LEU A 1 94 ? -19.723 -8.012 28.849 1.00 98.25 94 LEU A N 1
ATOM 748 C CA . LEU A 1 94 ? -18.700 -9.050 28.886 1.00 98.25 94 LEU A CA 1
ATOM 749 C C . LEU A 1 94 ? -19.305 -10.362 28.384 1.00 98.25 94 LEU A C 1
ATOM 751 O O . LEU A 1 94 ? -20.292 -10.854 28.928 1.00 98.25 94 LEU A O 1
ATOM 755 N N . ALA A 1 95 ? -18.723 -10.929 27.335 1.00 96.56 95 ALA A N 1
ATOM 756 C CA . ALA A 1 95 ? -19.163 -12.177 26.730 1.00 96.56 95 ALA A CA 1
ATOM 757 C C . ALA A 1 95 ? -18.026 -13.201 26.717 1.00 96.56 95 ALA A C 1
ATOM 759 O O . ALA A 1 95 ? -16.851 -12.852 26.792 1.00 96.56 95 ALA A O 1
ATOM 760 N N . ARG A 1 96 ? -18.364 -14.483 26.527 1.00 94.00 96 ARG A N 1
ATOM 761 C CA . ARG A 1 96 ? -17.343 -15.522 26.285 1.00 94.00 96 ARG A CA 1
ATOM 762 C C . ARG A 1 96 ? -16.526 -15.253 25.017 1.00 94.00 96 ARG A C 1
ATOM 764 O O . ARG A 1 96 ? -15.349 -15.579 24.972 1.00 94.00 96 ARG A O 1
ATOM 771 N N . ASN A 1 97 ? -17.158 -14.669 23.998 1.00 96.00 97 ASN A N 1
ATOM 772 C CA . ASN A 1 97 ? -16.512 -14.228 22.765 1.00 96.00 97 ASN A CA 1
ATOM 773 C C . ASN A 1 97 ? -16.951 -12.792 22.445 1.00 96.00 97 ASN A C 1
ATOM 775 O O . ASN A 1 97 ? -17.954 -12.559 21.764 1.00 96.00 97 ASN A O 1
ATOM 779 N N . ASN A 1 98 ? -16.201 -11.824 22.973 1.00 97.75 98 ASN A N 1
ATOM 780 C CA . ASN A 1 98 ? -16.482 -10.397 22.819 1.00 97.75 98 ASN A CA 1
ATOM 781 C C . ASN A 1 98 ? -16.478 -9.955 21.346 1.00 97.75 98 ASN A C 1
ATOM 783 O O . ASN A 1 98 ? -17.380 -9.230 20.921 1.00 97.75 98 ASN A O 1
ATOM 787 N N . LYS A 1 99 ? -15.515 -10.429 20.539 1.00 97.19 99 LYS A N 1
ATOM 788 C CA . LYS A 1 99 ? -15.445 -10.122 19.098 1.00 97.19 99 LYS A CA 1
ATOM 789 C C . LYS A 1 99 ? -16.711 -10.553 18.362 1.00 97.19 99 LYS A C 1
ATOM 791 O O . LYS A 1 99 ? -17.270 -9.760 17.605 1.00 97.19 99 LYS A O 1
ATOM 796 N N . TYR A 1 100 ? -17.195 -11.771 18.613 1.00 97.56 100 TYR A N 1
ATOM 797 C CA . TYR A 1 100 ? -18.427 -12.259 17.993 1.00 97.56 100 TYR A CA 1
ATOM 798 C C . TYR A 1 100 ? -19.631 -11.390 18.367 1.00 97.56 100 TYR A C 1
ATOM 800 O O . TYR A 1 100 ? -20.363 -10.938 17.487 1.00 97.56 100 TYR A O 1
ATOM 808 N N . VAL A 1 101 ? -19.806 -11.100 19.662 1.00 97.75 101 VAL A N 1
ATOM 809 C CA . VAL A 1 101 ? -20.913 -10.260 20.142 1.00 97.75 101 VAL A CA 1
ATOM 810 C C . VAL A 1 101 ? -20.842 -8.852 19.549 1.00 97.75 101 VAL A C 1
ATOM 812 O O . VAL A 1 101 ? -21.871 -8.348 19.109 1.00 97.75 101 VAL A O 1
ATOM 815 N N . LYS A 1 102 ? -19.651 -8.243 19.439 1.00 97.75 102 LYS A N 1
ATOM 816 C CA . LYS A 1 102 ? -19.458 -6.960 18.736 1.00 97.75 102 LYS A CA 1
ATOM 817 C C . LYS A 1 102 ? -20.006 -7.025 17.307 1.00 97.75 102 LYS A C 1
ATOM 819 O O . LYS A 1 102 ? -20.789 -6.163 16.914 1.00 97.75 102 LYS A O 1
ATOM 824 N N . TYR A 1 103 ? -19.598 -8.032 16.532 1.00 96.69 103 TYR A N 1
ATOM 825 C CA . TYR A 1 103 ? -20.038 -8.176 15.143 1.00 96.69 103 TYR A CA 1
ATOM 826 C C . TYR A 1 103 ? -21.542 -8.415 15.031 1.00 96.69 103 TYR A C 1
ATOM 828 O O . TYR A 1 103 ? -22.202 -7.741 14.242 1.00 96.69 103 TYR A O 1
ATOM 836 N N . ALA A 1 104 ? -22.098 -9.296 15.864 1.00 96.00 104 ALA A N 1
ATOM 837 C CA . ALA A 1 104 ? -23.533 -9.548 15.896 1.00 96.00 104 ALA A CA 1
ATOM 838 C C . ALA A 1 104 ? -24.322 -8.267 16.213 1.00 96.00 104 ALA A C 1
ATOM 840 O O . ALA A 1 104 ? -25.269 -7.938 15.505 1.00 96.00 104 ALA A O 1
ATOM 841 N N . LEU A 1 105 ? -23.896 -7.500 17.223 1.00 97.19 105 LEU A N 1
ATOM 842 C CA . LEU A 1 105 ? -24.544 -6.248 17.619 1.00 97.19 105 LEU A CA 1
ATOM 843 C C . LEU A 1 105 ? -24.474 -5.162 16.546 1.00 97.19 105 LEU A C 1
ATOM 845 O O . LEU A 1 105 ? -25.394 -4.355 16.461 1.00 97.19 105 LEU A O 1
ATOM 849 N N . ASN A 1 106 ? -23.427 -5.123 15.724 1.00 96.38 106 ASN A N 1
ATOM 850 C CA . ASN A 1 106 ? -23.338 -4.151 14.632 1.00 96.38 106 ASN A CA 1
ATOM 851 C C . ASN A 1 106 ? -24.250 -4.484 13.442 1.00 96.38 106 ASN A C 1
ATOM 853 O O . ASN A 1 106 ? -24.523 -3.594 12.640 1.00 96.38 106 ASN A O 1
ATOM 857 N N . TYR A 1 107 ? -24.762 -5.716 13.367 1.00 93.00 107 TYR A N 1
ATOM 858 C CA . TYR A 1 107 ? -25.683 -6.171 12.322 1.00 93.00 107 TYR A CA 1
ATOM 859 C C . TYR A 1 107 ? -27.162 -6.192 12.758 1.00 93.00 107 TYR A C 1
ATOM 861 O O . TYR A 1 107 ? -28.054 -6.350 11.929 1.00 93.00 107 TYR A O 1
ATOM 869 N N . VAL A 1 108 ? -27.446 -6.040 14.055 1.00 94.31 108 VAL A N 1
ATOM 870 C CA . VAL A 1 108 ? -28.821 -5.989 14.578 1.00 94.31 108 VAL A CA 1
ATOM 871 C C . VAL A 1 108 ? -29.580 -4.791 14.000 1.00 94.31 108 VAL A C 1
ATOM 873 O O . VAL A 1 108 ? -29.072 -3.670 13.986 1.00 94.31 108 VAL A O 1
ATOM 876 N N . ASP A 1 109 ? -30.834 -5.018 13.604 1.00 94.38 109 ASP A N 1
ATOM 877 C CA . ASP A 1 109 ? -31.800 -3.943 13.383 1.00 94.38 109 ASP A CA 1
ATOM 878 C C . ASP A 1 109 ? -32.327 -3.434 14.733 1.00 94.38 109 ASP A C 1
ATOM 880 O O . ASP A 1 109 ? -33.008 -4.142 15.482 1.00 94.38 109 ASP A O 1
ATOM 884 N N . TYR A 1 110 ? -31.988 -2.186 15.055 1.00 95.94 110 TYR A N 1
ATOM 885 C CA . TYR A 1 110 ? -32.329 -1.561 16.327 1.00 95.94 110 TYR A CA 1
ATOM 886 C C . TYR A 1 110 ? -33.717 -0.916 16.354 1.00 95.94 110 TYR A C 1
ATOM 888 O O . TYR A 1 110 ? -34.143 -0.510 17.437 1.00 95.94 110 TYR A O 1
ATOM 896 N N . GLN A 1 111 ? -34.441 -0.829 15.229 1.00 94.12 111 GLN A N 1
ATOM 897 C CA . GLN A 1 111 ? -35.668 -0.028 15.107 1.00 94.12 111 GLN A CA 1
ATOM 898 C C . GLN A 1 111 ? -36.724 -0.366 16.172 1.00 94.12 111 GLN A C 1
ATOM 900 O O . GLN A 1 111 ? -37.383 0.530 16.695 1.00 94.12 111 GLN A O 1
ATOM 905 N N . SER A 1 112 ? -36.839 -1.641 16.553 1.00 93.62 112 SER A N 1
ATOM 906 C CA . SER A 1 112 ? -37.798 -2.111 17.570 1.00 93.62 112 SER A CA 1
ATOM 907 C C . SER A 1 112 ? -37.281 -2.054 19.018 1.00 93.62 112 SER A C 1
ATOM 909 O O . SER A 1 112 ? -38.015 -2.380 19.954 1.00 93.62 112 SER A O 1
ATOM 911 N N . TYR A 1 113 ? -36.019 -1.677 19.228 1.00 95.69 113 TYR A N 1
ATOM 912 C CA . TYR A 1 113 ? -35.359 -1.684 20.540 1.00 95.69 113 TYR A CA 1
ATOM 913 C C . TYR A 1 113 ? -35.082 -0.284 21.090 1.00 95.69 113 TYR A C 1
ATOM 915 O O . TYR A 1 113 ? -34.910 -0.125 22.301 1.00 95.69 113 TYR A O 1
ATOM 923 N N . VAL A 1 114 ? -35.041 0.722 20.218 1.00 95.88 114 VAL A N 1
ATOM 924 C CA . VAL A 1 114 ? -34.704 2.100 20.578 1.00 95.88 114 VAL A CA 1
ATOM 925 C C . VAL A 1 114 ? -35.942 2.979 20.698 1.00 95.88 114 VAL A C 1
ATOM 927 O O . VAL A 1 114 ? -36.989 2.715 20.115 1.00 95.88 114 VAL A O 1
ATOM 930 N N . THR A 1 115 ? -35.819 4.041 21.485 1.00 93.56 115 THR A N 1
ATOM 931 C CA . THR A 1 115 ? -36.891 5.014 21.735 1.00 93.56 115 THR A CA 1
ATOM 932 C C . THR A 1 115 ? -36.377 6.439 21.563 1.00 93.56 115 THR A C 1
ATOM 934 O O . THR A 1 115 ? -35.180 6.680 21.706 1.00 93.56 115 THR A O 1
ATOM 937 N N . GLY A 1 116 ? -37.273 7.385 21.276 1.00 88.19 116 GLY A N 1
ATOM 938 C CA . GLY A 1 116 ? -36.935 8.790 21.019 1.00 88.19 116 GLY A CA 1
ATOM 939 C C . GLY A 1 116 ? -36.983 9.157 19.533 1.00 88.19 116 GLY A C 1
ATOM 940 O O . GLY A 1 116 ? -37.148 8.296 18.677 1.00 88.19 116 GLY A O 1
ATOM 941 N N . THR A 1 117 ? -36.875 10.452 19.235 1.00 79.38 117 THR A N 1
ATOM 942 C CA . THR A 1 117 ? -36.913 10.992 17.862 1.00 79.38 117 THR A CA 1
ATOM 943 C C . THR A 1 117 ? -35.574 11.617 17.478 1.00 79.38 117 THR A C 1
ATOM 945 O O . THR A 1 117 ? -34.925 11.154 16.550 1.00 79.38 117 THR A O 1
ATOM 948 N N . THR A 1 118 ? -35.120 12.631 18.222 1.00 80.44 118 THR A N 1
ATOM 949 C CA . THR A 1 118 ? -33.874 13.364 17.921 1.00 80.44 118 THR A CA 1
ATOM 950 C C . THR A 1 118 ? -32.623 12.663 18.451 1.00 80.44 118 THR A C 1
ATOM 952 O O . THR A 1 118 ? -31.580 12.675 17.806 1.00 80.44 118 THR A O 1
ATOM 955 N N . ARG A 1 119 ? -32.709 12.046 19.636 1.00 88.00 119 ARG A N 1
ATOM 956 C CA . ARG A 1 119 ? -31.627 11.254 20.232 1.00 88.00 119 ARG A CA 1
ATOM 957 C C . ARG A 1 119 ? -32.197 9.925 20.686 1.00 88.00 119 ARG A C 1
ATOM 959 O O . ARG A 1 119 ? -32.929 9.862 21.670 1.00 88.00 119 ARG A O 1
ATOM 966 N N . LEU A 1 120 ? -31.874 8.888 19.928 1.00 93.62 120 LEU A N 1
ATOM 967 C CA . LEU A 1 120 ? -32.328 7.539 20.208 1.00 93.62 120 LEU A CA 1
ATOM 968 C C . LEU A 1 120 ? -31.645 6.985 21.458 1.00 93.62 120 LEU A C 1
ATOM 970 O O . LEU A 1 120 ? -30.448 7.210 21.674 1.00 93.62 120 LEU A O 1
ATOM 974 N N . LYS A 1 121 ? -32.433 6.255 22.248 1.00 95.44 121 LYS A N 1
ATOM 975 C CA . LYS A 1 121 ? -32.031 5.614 23.496 1.00 95.44 121 LYS A CA 1
ATOM 976 C C . LYS A 1 121 ? -32.349 4.125 23.477 1.00 95.44 121 LYS A C 1
ATOM 978 O O . LYS A 1 121 ? -33.505 3.740 23.272 1.00 95.44 121 LYS A O 1
ATOM 983 N N . LEU A 1 122 ? -31.343 3.310 23.774 1.00 97.31 122 LEU A N 1
ATOM 984 C CA . LEU A 1 122 ? -31.454 1.884 24.057 1.00 97.31 122 LEU A CA 1
ATOM 985 C C . LEU A 1 122 ? -31.353 1.688 25.570 1.00 97.31 122 LEU A C 1
ATOM 987 O O . LEU A 1 122 ? -30.279 1.797 26.126 1.00 97.31 122 LEU A O 1
ATOM 991 N N . ASN A 1 123 ? -32.450 1.414 26.273 1.00 96.12 123 ASN A N 1
ATOM 992 C CA . ASN A 1 123 ? -32.353 1.132 27.711 1.00 96.12 123 ASN A CA 1
ATOM 993 C C . ASN A 1 123 ? -31.933 -0.326 27.979 1.00 96.12 123 ASN A C 1
ATOM 995 O O . ASN A 1 123 ? -32.132 -1.208 27.142 1.00 96.12 123 ASN A O 1
ATOM 999 N N . GLN A 1 124 ? -31.432 -0.608 29.187 1.00 96.19 124 GLN A N 1
ATOM 1000 C CA . GLN A 1 124 ? -30.944 -1.945 29.549 1.00 96.19 124 GLN A CA 1
ATOM 1001 C C . GLN A 1 124 ? -32.016 -3.046 29.404 1.00 96.19 124 GLN A C 1
ATOM 1003 O O . GLN A 1 124 ? -31.709 -4.176 29.020 1.00 96.19 124 GLN A O 1
ATOM 1008 N N . SER A 1 125 ? -33.287 -2.737 29.681 1.00 96.75 125 SER A N 1
ATOM 1009 C CA . SER A 1 125 ? -34.386 -3.697 29.521 1.00 96.75 125 SER A CA 1
ATOM 1010 C C . SER A 1 125 ? -34.614 -4.074 28.057 1.00 96.75 125 SER A C 1
ATOM 1012 O O . SER A 1 125 ? -34.923 -5.229 27.773 1.00 96.75 125 SER A O 1
ATOM 1014 N N . ALA A 1 126 ? -34.475 -3.124 27.130 1.00 97.12 126 ALA A N 1
ATOM 1015 C CA . ALA A 1 126 ? -34.533 -3.373 25.693 1.00 97.12 126 ALA A CA 1
ATOM 1016 C C . ALA A 1 126 ? -33.284 -4.112 25.199 1.00 97.12 126 ALA A C 1
ATOM 1018 O O . ALA A 1 126 ? -33.427 -5.106 24.491 1.00 97.12 126 ALA A O 1
ATOM 1019 N N . LEU A 1 127 ? -32.095 -3.709 25.661 1.00 97.62 127 LEU A N 1
ATOM 1020 C CA . LEU A 1 127 ? -30.820 -4.372 25.371 1.00 97.62 127 LEU A CA 1
ATOM 1021 C C . LEU A 1 127 ? -30.876 -5.872 25.674 1.00 97.62 127 LEU A C 1
ATOM 1023 O O . LEU A 1 127 ? -30.541 -6.692 24.824 1.00 97.62 127 LEU A O 1
ATOM 1027 N N . LYS A 1 128 ? -31.386 -6.252 26.853 1.00 97.75 128 LYS A N 1
ATOM 1028 C CA . LYS A 1 128 ? -31.523 -7.664 27.253 1.00 97.75 128 LYS A CA 1
ATOM 1029 C C . LYS A 1 128 ? -32.399 -8.484 26.301 1.00 97.75 128 LYS A C 1
ATOM 1031 O O . LYS A 1 128 ? -32.212 -9.694 26.218 1.00 97.75 128 LYS A O 1
ATOM 1036 N N . ARG A 1 129 ? -33.348 -7.853 25.598 1.00 97.62 129 ARG A N 1
ATOM 1037 C CA . ARG A 1 129 ? -34.285 -8.511 24.670 1.00 97.62 129 ARG A CA 1
ATOM 1038 C C . ARG A 1 129 ? -33.781 -8.585 23.229 1.00 97.62 129 ARG A C 1
ATOM 1040 O O . ARG A 1 129 ? -34.470 -9.195 22.413 1.00 97.62 129 ARG A O 1
ATOM 1047 N N . ILE A 1 130 ? -32.639 -7.974 22.908 1.00 97.81 130 ILE A N 1
ATOM 1048 C CA . ILE A 1 130 ? -32.051 -8.054 21.567 1.00 97.81 130 ILE A CA 1
ATOM 1049 C C . ILE A 1 130 ? -31.824 -9.523 21.218 1.00 97.81 130 ILE A C 1
ATOM 1051 O O . ILE A 1 130 ? -31.260 -10.270 22.017 1.00 97.81 130 ILE A O 1
ATOM 1055 N N . ILE A 1 131 ? -32.288 -9.936 20.041 1.00 96.69 131 ILE A N 1
ATOM 1056 C CA . ILE A 1 131 ? -32.082 -11.289 19.533 1.00 96.69 131 ILE A CA 1
ATOM 1057 C C . ILE A 1 131 ? -30.865 -11.272 18.617 1.00 96.69 131 ILE A C 1
ATOM 1059 O O . ILE A 1 131 ? -30.828 -10.505 17.658 1.00 96.69 131 ILE A O 1
ATOM 1063 N N . ILE A 1 132 ? -29.887 -12.130 18.902 1.00 95.19 132 ILE A N 1
ATOM 1064 C CA . ILE A 1 132 ? -28.712 -12.317 18.047 1.00 95.19 132 ILE A CA 1
ATOM 1065 C C . ILE A 1 132 ? -28.612 -13.771 17.573 1.00 95.19 132 ILE A C 1
ATOM 1067 O O . ILE A 1 132 ? -28.996 -14.685 18.319 1.00 95.19 132 ILE A O 1
ATOM 1071 N N . PRO A 1 133 ? -28.077 -14.021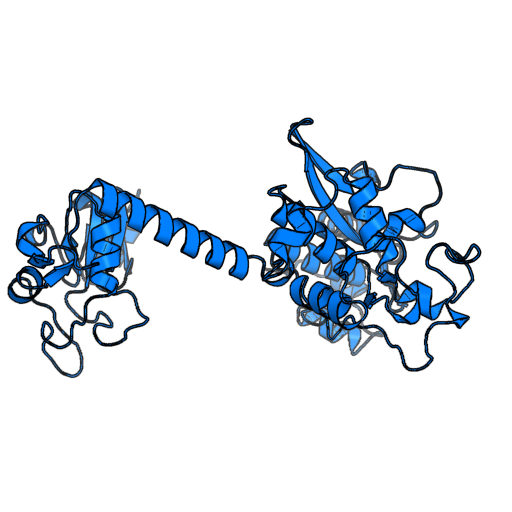 16.362 1.00 93.94 133 PRO A N 1
ATOM 1072 C CA . PRO A 1 133 ? -27.546 -15.331 16.015 1.00 93.94 133 PRO A CA 1
ATOM 1073 C C . PRO A 1 133 ? -26.506 -15.739 17.061 1.00 93.94 133 PRO A C 1
ATOM 1075 O O . PRO A 1 133 ? -25.716 -14.914 17.517 1.00 93.94 133 PRO A O 1
ATOM 1078 N N . PHE A 1 134 ? -26.548 -16.993 17.492 1.00 93.69 134 PHE A N 1
ATOM 1079 C CA . PHE A 1 134 ? -25.652 -17.498 18.523 1.00 93.69 134 PHE A CA 1
ATOM 1080 C C . PHE A 1 134 ? -25.361 -18.984 18.276 1.00 93.69 134 PHE A C 1
ATOM 1082 O O . PHE A 1 134 ? -25.954 -19.845 18.937 1.00 93.69 134 PHE A O 1
ATOM 1089 N N . PRO A 1 135 ? -24.508 -19.304 17.284 1.00 94.12 135 PRO A N 1
ATOM 1090 C CA . PRO A 1 135 ? -24.059 -20.666 17.038 1.00 94.12 135 PRO A CA 1
ATOM 1091 C C . PRO A 1 135 ? -23.107 -21.125 18.151 1.00 94.12 135 PRO A C 1
ATOM 1093 O O . PRO A 1 135 ? -22.814 -20.372 19.086 1.00 94.12 135 PRO A O 1
ATOM 1096 N N . ASP A 1 136 ? -22.632 -22.366 18.074 1.00 93.62 136 ASP A N 1
ATOM 1097 C CA . ASP A 1 136 ? -21.627 -22.863 19.012 1.00 93.62 136 ASP A CA 1
ATOM 1098 C C . ASP A 1 136 ? -20.300 -22.090 18.918 1.00 93.62 136 ASP A C 1
ATOM 1100 O O . ASP A 1 136 ? -20.046 -21.317 17.995 1.00 93.62 136 ASP A O 1
ATOM 1104 N N . GLU A 1 137 ? -19.445 -22.283 19.918 1.00 92.69 137 GLU A N 1
ATOM 1105 C CA . GLU A 1 137 ? -18.215 -21.510 20.076 1.00 92.69 137 GLU A CA 1
ATOM 1106 C C . GLU A 1 137 ? -17.220 -21.698 18.919 1.00 92.69 137 GLU A C 1
ATOM 1108 O O . GLU A 1 137 ? -16.525 -20.747 18.554 1.00 92.69 137 GLU A O 1
ATOM 1113 N N . ASN A 1 138 ? -17.157 -22.892 18.323 1.00 94.62 138 ASN A N 1
ATOM 1114 C CA . ASN A 1 138 ? -16.253 -23.153 17.204 1.00 94.62 138 ASN A CA 1
ATOM 1115 C C . ASN A 1 138 ? -16.711 -22.385 15.969 1.00 94.62 138 ASN A C 1
ATOM 1117 O O . ASN A 1 138 ? -15.901 -21.740 15.301 1.00 94.62 138 ASN A O 1
ATOM 1121 N N . GLU A 1 139 ? -18.016 -22.380 15.715 1.00 94.75 139 GLU A N 1
ATOM 1122 C CA . GLU A 1 139 ? -18.590 -21.620 14.617 1.00 94.75 139 GLU A CA 1
ATOM 1123 C C . GLU A 1 139 ? -18.470 -20.104 14.842 1.00 94.75 139 GLU A C 1
ATOM 1125 O O . GLU A 1 139 ? -18.129 -19.371 13.914 1.00 94.75 139 GLU A O 1
ATOM 1130 N N . GLN A 1 140 ? -18.630 -19.616 16.079 1.00 95.62 140 GLN A N 1
ATOM 1131 C CA . GLN A 1 140 ? -18.353 -18.210 16.409 1.00 95.62 140 GLN A CA 1
ATOM 1132 C C . GLN A 1 140 ? -16.901 -17.825 16.096 1.00 95.62 140 GLN A C 1
ATOM 1134 O O . GLN A 1 140 ? -16.662 -16.773 15.500 1.00 95.62 140 GLN A O 1
ATOM 1139 N N . LYS A 1 141 ? -15.929 -18.671 16.472 1.00 95.38 141 LYS A N 1
ATOM 1140 C CA . LYS A 1 141 ? -14.503 -18.459 16.167 1.00 95.38 141 LYS A CA 1
ATOM 1141 C C . LYS A 1 141 ? -14.248 -18.458 14.662 1.00 95.38 141 LYS A C 1
ATOM 1143 O O . LYS A 1 141 ? -13.554 -17.569 14.181 1.00 95.38 141 LYS A O 1
ATOM 1148 N N . ARG A 1 142 ? -14.846 -19.397 13.919 1.00 96.62 142 ARG A N 1
ATOM 1149 C CA . ARG A 1 142 ? -14.731 -19.478 12.454 1.00 96.62 142 ARG A CA 1
ATOM 1150 C C . ARG A 1 142 ? -15.281 -18.226 11.767 1.00 96.62 142 ARG A C 1
ATOM 1152 O O . ARG A 1 142 ? -14.628 -17.685 10.879 1.00 96.62 142 ARG A O 1
ATOM 1159 N N . ILE A 1 143 ? -16.451 -17.747 12.195 1.00 94.50 143 ILE A N 1
ATOM 1160 C CA . ILE A 1 143 ? -17.068 -16.518 11.673 1.00 94.50 143 ILE A CA 1
ATOM 1161 C C . ILE A 1 143 ? -16.181 -15.305 11.965 1.00 94.50 143 ILE A C 1
ATOM 1163 O O . ILE A 1 143 ? -15.906 -14.529 11.055 1.00 94.50 143 ILE A O 1
ATOM 1167 N N . VAL A 1 144 ? -15.712 -15.149 13.209 1.00 96.31 144 VAL A N 1
ATOM 1168 C CA . VAL A 1 144 ? -14.821 -14.039 13.588 1.00 96.31 144 VAL A CA 1
ATOM 1169 C C . VAL A 1 144 ? -13.540 -14.075 12.763 1.00 96.31 144 VAL A C 1
ATOM 1171 O O . VAL A 1 144 ? -13.168 -13.047 12.215 1.00 96.31 144 VAL A O 1
ATOM 1174 N N . ALA A 1 145 ? -12.907 -15.242 12.622 1.00 92.81 145 ALA A N 1
ATOM 1175 C CA . ALA A 1 145 ? -11.698 -15.389 11.819 1.00 92.81 145 ALA A CA 1
ATOM 1176 C C . ALA A 1 145 ? -11.926 -14.933 10.372 1.00 92.81 145 ALA A C 1
ATOM 1178 O O . ALA A 1 145 ? -11.141 -14.141 9.864 1.00 92.81 145 ALA A O 1
ATOM 1179 N N . LYS A 1 146 ? -13.037 -15.346 9.745 1.00 93.56 146 LYS A N 1
ATOM 1180 C CA . LYS A 1 146 ? -13.336 -14.938 8.368 1.00 93.56 146 LYS A CA 1
ATOM 1181 C C . LYS A 1 146 ? -13.646 -13.444 8.241 1.00 93.56 146 LYS A C 1
ATOM 1183 O O . LYS A 1 146 ? -13.253 -12.826 7.260 1.00 93.56 146 LYS A O 1
ATOM 1188 N N . ILE A 1 147 ? -14.349 -12.856 9.209 1.00 92.19 147 ILE A N 1
ATOM 1189 C CA . ILE A 1 147 ? -14.628 -11.414 9.207 1.00 92.19 147 ILE A CA 1
ATOM 1190 C C . ILE A 1 147 ? -13.328 -10.611 9.359 1.00 92.19 147 ILE A C 1
ATOM 1192 O O . ILE A 1 147 ? -13.124 -9.653 8.624 1.00 92.19 147 ILE A O 1
ATOM 1196 N N . GLU A 1 148 ? -12.449 -10.996 10.286 1.00 92.19 148 GLU A N 1
ATOM 1197 C CA . GLU A 1 148 ? -11.172 -10.303 10.514 1.00 92.19 148 GLU A CA 1
ATOM 1198 C C . GLU A 1 148 ? -10.218 -10.472 9.322 1.00 92.19 148 GLU A C 1
ATOM 1200 O O . GLU A 1 148 ? -9.535 -9.520 8.960 1.00 92.19 148 GLU A O 1
ATOM 1205 N N . GLU A 1 149 ? -10.209 -11.644 8.679 1.00 86.88 149 GLU A N 1
ATOM 1206 C CA . GLU A 1 149 ? -9.502 -11.884 7.413 1.00 86.88 149 GLU A CA 1
ATOM 1207 C C . GLU A 1 149 ? -9.981 -10.909 6.329 1.00 86.88 149 GLU A C 1
ATOM 1209 O O . GLU A 1 149 ? -9.170 -10.187 5.758 1.00 86.88 149 GLU A O 1
ATOM 1214 N N . LEU A 1 150 ? -11.298 -10.820 6.100 1.00 86.25 150 LEU A N 1
ATOM 1215 C CA . LEU A 1 150 ? -11.874 -9.932 5.085 1.00 86.25 150 LEU A CA 1
ATOM 1216 C C . LEU A 1 150 ? -11.643 -8.446 5.398 1.00 86.25 150 LEU A C 1
ATOM 1218 O O . LEU A 1 150 ? -11.351 -7.677 4.488 1.00 86.25 150 LEU A O 1
ATOM 1222 N N . PHE A 1 151 ? -11.744 -8.024 6.664 1.00 82.31 151 PHE A N 1
ATOM 1223 C CA . PHE A 1 151 ? -11.403 -6.646 7.036 1.00 82.31 151 PHE A CA 1
ATOM 1224 C C . PHE A 1 151 ? -9.916 -6.360 6.851 1.00 82.31 151 PHE A C 1
ATOM 1226 O O . PHE A 1 151 ? -9.584 -5.301 6.340 1.00 82.31 151 PHE A O 1
ATOM 1233 N N . SER A 1 152 ? -9.033 -7.314 7.157 1.00 76.69 152 SER A N 1
ATOM 1234 C CA . SER A 1 152 ? -7.599 -7.154 6.888 1.00 76.69 152 SER A CA 1
ATOM 1235 C C . SER A 1 152 ? -7.318 -7.037 5.388 1.00 76.69 152 SER A C 1
ATOM 1237 O O . SER A 1 152 ? -6.450 -6.272 4.983 1.00 76.69 152 SER A O 1
ATOM 1239 N N . GLU A 1 153 ? -8.041 -7.771 4.538 1.00 74.62 153 GLU A N 1
ATOM 1240 C CA . GLU A 1 153 ? -7.948 -7.616 3.081 1.00 74.62 153 GLU A CA 1
ATOM 1241 C C . GLU A 1 153 ? -8.400 -6.227 2.618 1.00 74.62 153 GLU A C 1
ATOM 1243 O O . GLU A 1 153 ? -7.737 -5.640 1.765 1.00 74.62 153 GLU A O 1
ATOM 1248 N N . ILE A 1 154 ? -9.479 -5.687 3.197 1.00 72.94 154 ILE A N 1
ATOM 1249 C CA . ILE A 1 154 ? -9.952 -4.324 2.917 1.00 72.94 154 ILE A CA 1
ATOM 1250 C C . ILE A 1 154 ? -8.934 -3.290 3.398 1.00 72.94 154 ILE A C 1
ATOM 1252 O O . ILE A 1 154 ? -8.549 -2.438 2.610 1.00 72.94 154 ILE A O 1
ATOM 1256 N N . ASP A 1 155 ? -8.437 -3.395 4.630 1.00 65.62 155 ASP A N 1
ATOM 1257 C CA . ASP A 1 155 ? -7.446 -2.468 5.188 1.00 65.62 155 ASP A CA 1
ATOM 1258 C C . ASP A 1 155 ? -6.148 -2.487 4.361 1.00 65.62 155 ASP A C 1
ATOM 1260 O O . ASP A 1 155 ? -5.561 -1.442 4.080 1.00 65.62 155 ASP A O 1
ATOM 1264 N N . ASN A 1 156 ? -5.714 -3.665 3.901 1.00 62.94 156 ASN A N 1
ATOM 1265 C CA . ASN A 1 156 ? -4.576 -3.803 2.990 1.00 62.94 156 ASN A CA 1
ATOM 1266 C C . ASN A 1 156 ? -4.863 -3.206 1.602 1.00 62.94 156 ASN A C 1
ATOM 1268 O O . ASN A 1 156 ? -3.964 -2.649 0.979 1.00 62.94 156 ASN A O 1
ATOM 1272 N N . ALA A 1 157 ? -6.095 -3.318 1.101 1.00 60.16 157 ALA A N 1
ATOM 1273 C CA . ALA A 1 157 ? -6.489 -2.715 -0.169 1.00 60.16 157 ALA A CA 1
ATOM 1274 C C . ALA A 1 157 ? -6.621 -1.184 -0.071 1.00 60.16 157 ALA A C 1
ATOM 1276 O O . ALA A 1 157 ? -6.239 -0.487 -1.008 1.00 60.16 157 ALA A O 1
ATOM 1277 N N . GLU A 1 158 ? -7.123 -0.657 1.048 1.00 59.53 158 GLU A N 1
ATOM 1278 C CA . GLU A 1 158 ? -7.256 0.781 1.306 1.00 59.53 158 GLU A CA 1
ATOM 1279 C C . GLU A 1 158 ? -5.896 1.435 1.565 1.00 59.53 158 GLU A C 1
ATOM 1281 O O . GLU A 1 158 ? -5.602 2.481 0.992 1.00 59.53 158 GLU A O 1
ATOM 1286 N N . SER A 1 159 ? -5.039 0.799 2.370 1.00 55.09 159 SER A N 1
ATOM 1287 C CA . SER A 1 159 ? -3.697 1.309 2.683 1.00 55.09 159 SER A CA 1
ATOM 1288 C C . SER A 1 159 ? -2.698 1.185 1.536 1.00 55.09 159 SER A C 1
ATOM 1290 O O . SER A 1 159 ? -1.608 1.723 1.655 1.00 55.09 159 SER A O 1
ATOM 1292 N N . ALA A 1 160 ? -3.036 0.489 0.446 1.00 66.88 160 ALA A N 1
ATOM 1293 C CA . ALA A 1 160 ? -2.138 0.267 -0.682 1.00 66.88 160 ALA A CA 1
ATOM 1294 C C . ALA A 1 160 ? -2.881 0.266 -2.027 1.00 66.88 160 ALA A C 1
ATOM 1296 O O . ALA A 1 160 ? -2.525 -0.498 -2.926 1.00 66.88 160 ALA A O 1
ATOM 1297 N N . ILE A 1 161 ? -3.913 1.105 -2.188 1.00 76.12 161 ILE A N 1
ATOM 1298 C CA . ILE A 1 161 ? -4.780 1.108 -3.384 1.00 76.12 161 ILE A CA 1
ATOM 1299 C C . ILE A 1 161 ? -3.983 1.188 -4.693 1.00 76.12 161 ILE A C 1
ATOM 1301 O O . ILE A 1 161 ? -4.347 0.577 -5.699 1.00 76.12 161 ILE A O 1
ATOM 1305 N N . THR A 1 162 ? -2.847 1.886 -4.663 1.00 84.50 162 THR A N 1
ATOM 1306 C CA . THR A 1 162 ? -1.959 2.034 -5.810 1.00 84.50 162 THR A CA 1
ATOM 1307 C C . THR A 1 162 ? -1.230 0.738 -6.160 1.00 84.50 162 THR A C 1
ATOM 1309 O O . THR A 1 162 ? -1.079 0.439 -7.341 1.00 84.50 162 THR A O 1
ATOM 1312 N N . THR A 1 163 ? -0.824 -0.071 -5.178 1.00 88.81 163 THR A N 1
ATOM 1313 C CA . THR A 1 163 ? -0.142 -1.363 -5.398 1.00 88.81 163 THR A CA 1
ATOM 1314 C C . THR A 1 163 ? -1.076 -2.574 -5.279 1.00 88.81 163 THR A C 1
ATOM 1316 O O . THR A 1 163 ? -0.638 -3.711 -5.465 1.00 88.81 163 THR A O 1
ATOM 1319 N N . ALA A 1 164 ? -2.371 -2.371 -5.033 1.00 88.50 164 ALA A N 1
ATOM 1320 C CA . ALA A 1 164 ? -3.359 -3.439 -4.977 1.00 88.50 164 ALA A CA 1
ATOM 1321 C C . ALA A 1 164 ? -3.506 -4.133 -6.344 1.00 88.50 164 ALA A C 1
ATOM 1323 O O . ALA A 1 164 ? -3.739 -3.488 -7.371 1.00 88.50 164 ALA A O 1
ATOM 1324 N N . SER A 1 165 ? -3.393 -5.463 -6.349 1.00 88.12 165 SER A N 1
ATOM 1325 C CA . SER A 1 165 ? -3.497 -6.299 -7.555 1.00 88.12 165 SER A CA 1
ATOM 1326 C C . SER A 1 165 ? -4.936 -6.656 -7.940 1.00 88.12 165 SER A C 1
ATOM 1328 O O . SER A 1 165 ? -5.179 -7.118 -9.054 1.00 88.12 165 SER A O 1
ATOM 1330 N N . GLY A 1 166 ? -5.903 -6.439 -7.042 1.00 87.38 166 GLY A N 1
ATOM 1331 C CA . GLY A 1 166 ? -7.321 -6.680 -7.308 1.00 87.38 166 GLY A CA 1
ATOM 1332 C C . GLY A 1 166 ? -7.603 -8.117 -7.764 1.00 87.38 166 GLY A C 1
ATOM 1333 O O . GLY A 1 166 ? -7.091 -9.080 -7.190 1.00 87.38 166 GLY A O 1
ATOM 1334 N N . TYR A 1 167 ? -8.407 -8.266 -8.821 1.00 86.94 167 TYR A N 1
ATOM 1335 C CA . TYR A 1 167 ? -8.780 -9.572 -9.385 1.00 86.94 167 TYR A CA 1
ATOM 1336 C C . TYR A 1 167 ? -7.598 -10.371 -9.963 1.00 86.94 167 TYR A C 1
ATOM 1338 O O . TYR A 1 167 ? -7.717 -11.582 -10.133 1.00 86.94 167 TYR A O 1
ATOM 1346 N N . TYR A 1 168 ? -6.453 -9.730 -10.213 1.00 93.50 168 TYR A N 1
ATOM 1347 C CA . TYR A 1 168 ? -5.280 -10.359 -10.827 1.00 93.50 168 TYR A CA 1
ATOM 1348 C C . TYR A 1 168 ? -4.347 -11.032 -9.811 1.00 93.50 168 TYR A C 1
ATOM 1350 O O . TYR A 1 168 ? -3.378 -11.677 -10.203 1.00 93.50 168 TYR A O 1
ATOM 1358 N N . LYS A 1 169 ? -4.627 -10.937 -8.499 1.00 91.38 169 LYS A N 1
ATOM 1359 C CA . LYS A 1 169 ? -3.758 -11.478 -7.435 1.00 91.38 169 LYS A CA 1
ATOM 1360 C C . LYS A 1 169 ? -3.319 -12.924 -7.687 1.00 91.38 169 LYS A C 1
ATOM 1362 O O . LYS A 1 169 ? -2.142 -13.235 -7.532 1.00 91.38 169 LYS A O 1
ATOM 1367 N N . GLN A 1 170 ? -4.248 -13.802 -8.072 1.00 89.38 170 GLN A N 1
ATOM 1368 C CA . GLN A 1 170 ? -3.943 -15.223 -8.262 1.00 89.38 170 GLN A CA 1
ATOM 1369 C C . GLN A 1 170 ? -2.987 -15.470 -9.436 1.00 89.38 170 GLN A C 1
ATOM 1371 O O . GLN A 1 170 ? -2.148 -16.362 -9.352 1.00 89.38 170 GLN A O 1
ATOM 1376 N N . GLU A 1 171 ? -3.087 -14.679 -10.505 1.00 94.81 171 GLU A N 1
ATOM 1377 C CA . GLU A 1 171 ? -2.147 -14.736 -11.626 1.00 94.81 171 GLU A CA 1
ATOM 1378 C C . GLU A 1 171 ? -0.747 -14.322 -11.174 1.00 94.81 171 GLU A C 1
ATOM 1380 O O . GLU A 1 171 ? 0.209 -15.056 -11.412 1.00 94.81 171 GLU A O 1
ATOM 1385 N N . LEU A 1 172 ? -0.634 -13.208 -10.440 1.00 96.06 172 LEU A N 1
ATOM 1386 C CA . LEU A 1 172 ? 0.660 -12.709 -9.964 1.00 96.06 172 LEU A CA 1
ATOM 1387 C C . LEU A 1 172 ? 1.350 -13.695 -9.015 1.00 96.06 172 LEU A C 1
ATOM 1389 O O . LEU A 1 172 ? 2.567 -13.859 -9.073 1.00 96.06 172 LEU A O 1
ATOM 1393 N N . VAL A 1 173 ? 0.581 -14.381 -8.162 1.00 94.75 173 VAL A N 1
ATOM 1394 C CA . VAL A 1 173 ? 1.099 -15.438 -7.277 1.00 94.75 173 VAL A CA 1
ATOM 1395 C C . VAL A 1 173 ? 1.713 -16.587 -8.080 1.00 94.75 173 VAL A C 1
ATOM 1397 O O . VAL A 1 173 ? 2.745 -17.112 -7.669 1.00 94.75 173 VAL A O 1
ATOM 1400 N N . ASN A 1 174 ? 1.128 -16.931 -9.229 1.00 95.50 174 ASN A N 1
ATOM 1401 C CA . ASN A 1 174 ? 1.558 -18.048 -10.073 1.00 95.50 174 ASN A CA 1
ATOM 1402 C C . ASN A 1 174 ? 2.776 -17.734 -10.964 1.00 95.50 174 ASN A C 1
ATOM 1404 O O . ASN A 1 174 ? 3.281 -18.642 -11.626 1.00 95.50 174 ASN A O 1
ATOM 1408 N N . LEU A 1 175 ? 3.241 -16.480 -11.014 1.00 96.88 175 LEU A N 1
ATOM 1409 C CA . LEU A 1 175 ? 4.470 -16.114 -11.728 1.00 96.88 175 LEU A CA 1
ATOM 1410 C C . LEU A 1 175 ? 5.705 -16.762 -11.076 1.00 96.88 175 LEU A C 1
ATOM 1412 O O . LEU A 1 175 ? 5.627 -17.283 -9.965 1.00 96.88 175 LEU A O 1
ATOM 1416 N N . THR A 1 176 ? 6.861 -16.695 -11.740 1.00 96.19 176 THR A N 1
ATOM 1417 C CA . THR A 1 176 ? 8.147 -17.141 -11.169 1.00 96.19 176 THR A CA 1
ATOM 1418 C C . THR A 1 176 ? 8.443 -16.478 -9.815 1.00 96.19 176 THR A C 1
ATOM 1420 O O . THR A 1 176 ? 8.001 -15.359 -9.548 1.00 96.19 176 THR A O 1
ATOM 1423 N N . ASP A 1 177 ? 9.162 -17.185 -8.943 1.00 95.19 177 ASP A N 1
ATOM 1424 C CA . ASP A 1 177 ? 9.627 -16.660 -7.652 1.00 95.19 177 ASP A CA 1
ATOM 1425 C C . ASP A 1 177 ? 11.025 -16.026 -7.751 1.00 95.19 177 ASP A C 1
ATOM 1427 O O . ASP A 1 177 ? 11.504 -15.427 -6.786 1.00 95.19 177 ASP A O 1
ATOM 1431 N N . ASP A 1 178 ? 11.686 -16.133 -8.909 1.00 97.06 178 ASP A N 1
ATOM 1432 C CA . ASP A 1 178 ? 12.952 -15.450 -9.159 1.00 97.06 178 ASP A CA 1
ATOM 1433 C C . ASP A 1 178 ? 12.714 -13.953 -9.425 1.00 97.06 178 ASP A C 1
ATOM 1435 O O . ASP A 1 178 ? 12.027 -13.554 -10.368 1.00 97.06 178 ASP A O 1
ATOM 1439 N N . ILE A 1 179 ? 13.293 -13.103 -8.573 1.00 97.06 179 ILE A N 1
ATOM 1440 C CA . ILE A 1 179 ? 13.087 -11.647 -8.606 1.00 97.06 179 ILE A CA 1
ATOM 1441 C C . ILE A 1 179 ? 13.615 -11.027 -9.907 1.00 97.06 179 ILE A C 1
ATOM 1443 O O . ILE A 1 179 ? 13.027 -10.063 -10.407 1.00 97.06 179 ILE A O 1
ATOM 1447 N N . ARG A 1 180 ? 14.697 -11.577 -10.476 1.00 96.44 180 ARG A N 1
ATOM 1448 C CA . ARG A 1 180 ? 15.266 -11.092 -11.736 1.00 96.44 180 ARG A CA 1
ATOM 1449 C C . ARG A 1 180 ? 14.359 -11.457 -12.896 1.00 96.44 180 ARG A C 1
ATOM 1451 O O . ARG A 1 180 ? 14.047 -10.591 -13.707 1.00 96.44 180 ARG A O 1
ATOM 1458 N N . GLU A 1 181 ? 13.906 -12.703 -12.968 1.00 97.44 181 GLU A N 1
ATOM 1459 C CA . GLU A 1 181 ? 12.959 -13.131 -13.999 1.00 97.44 181 GLU A CA 1
ATOM 1460 C C . GLU A 1 181 ? 11.647 -12.335 -13.927 1.00 97.44 181 GLU A C 1
ATOM 1462 O O . GLU A 1 181 ? 11.139 -11.914 -14.967 1.00 97.44 181 GLU A O 1
ATOM 1467 N N . LEU A 1 182 ? 11.138 -12.048 -12.721 1.00 97.81 182 LEU A N 1
ATOM 1468 C CA . LEU A 1 182 ? 9.978 -11.172 -12.522 1.00 97.81 182 LEU A CA 1
ATOM 1469 C C . LEU A 1 182 ? 10.221 -9.756 -13.052 1.00 97.81 182 LEU A C 1
ATOM 1471 O O . LEU A 1 182 ? 9.393 -9.230 -13.797 1.00 97.81 182 LEU A O 1
ATOM 1475 N N . GLY A 1 183 ? 11.349 -9.138 -12.695 1.00 97.06 183 GLY A N 1
ATOM 1476 C CA . GLY A 1 183 ? 11.680 -7.798 -13.177 1.00 97.06 183 GLY A CA 1
ATOM 1477 C C . GLY A 1 183 ? 11.830 -7.756 -14.696 1.00 97.06 183 GLY A C 1
ATOM 1478 O O . GLY A 1 183 ? 11.275 -6.874 -15.352 1.00 97.06 183 GLY A O 1
ATOM 1479 N N . MET A 1 184 ? 12.480 -8.762 -15.282 1.00 95.62 184 MET A N 1
ATOM 1480 C CA . MET A 1 184 ? 12.593 -8.897 -16.734 1.00 95.62 184 MET A CA 1
ATOM 1481 C C . MET A 1 184 ? 11.229 -9.080 -17.399 1.00 95.62 184 MET A C 1
ATOM 1483 O O . MET A 1 184 ? 10.958 -8.426 -18.406 1.00 95.62 184 MET A O 1
ATOM 1487 N N . LEU A 1 185 ? 10.342 -9.897 -16.825 1.00 97.25 185 LEU A N 1
ATOM 1488 C CA . LEU A 1 185 ? 8.973 -10.055 -17.310 1.00 97.25 185 LEU A CA 1
ATOM 1489 C C . LEU A 1 185 ? 8.232 -8.712 -17.300 1.00 97.25 185 LEU A C 1
ATOM 1491 O O . LEU A 1 185 ? 7.649 -8.335 -18.314 1.00 97.25 185 LEU A O 1
ATOM 1495 N N . VAL A 1 186 ? 8.311 -7.947 -16.208 1.00 97.31 186 VAL A N 1
ATOM 1496 C CA . VAL A 1 186 ? 7.731 -6.594 -16.133 1.00 97.31 186 VAL A CA 1
ATOM 1497 C C . VAL A 1 186 ? 8.287 -5.700 -17.247 1.00 97.31 186 VAL A C 1
ATOM 1499 O O . VAL A 1 186 ? 7.516 -5.056 -17.963 1.00 97.31 186 VAL A O 1
ATOM 1502 N N . ARG A 1 187 ? 9.607 -5.709 -17.471 1.00 95.00 187 ARG A N 1
ATOM 1503 C CA . ARG A 1 187 ? 10.249 -4.926 -18.543 1.00 95.00 187 ARG A CA 1
ATOM 1504 C C . ARG A 1 187 ? 9.839 -5.347 -19.945 1.00 95.00 187 ARG A C 1
ATOM 1506 O O . ARG A 1 187 ? 9.746 -4.495 -20.825 1.00 95.00 187 ARG A O 1
ATOM 1513 N N . MET A 1 188 ? 9.530 -6.619 -20.169 1.00 95.12 188 MET A N 1
ATOM 1514 C CA . MET A 1 188 ? 9.038 -7.073 -21.471 1.00 95.12 188 MET A CA 1
ATOM 1515 C C . MET A 1 188 ? 7.621 -6.583 -21.780 1.00 95.12 188 MET A C 1
ATOM 1517 O O . MET A 1 188 ? 7.238 -6.575 -22.946 1.00 95.12 188 MET A O 1
ATOM 1521 N N . ASN A 1 189 ? 6.868 -6.098 -20.792 1.00 97.00 189 ASN A N 1
ATOM 1522 C CA . ASN A 1 189 ? 5.487 -5.657 -20.979 1.00 97.00 189 ASN A CA 1
ATOM 1523 C C . ASN A 1 189 ? 5.319 -4.130 -21.104 1.00 97.00 189 ASN A C 1
ATOM 1525 O O . ASN A 1 189 ? 4.217 -3.654 -21.381 1.00 97.00 189 ASN A O 1
ATOM 1529 N N . ILE A 1 190 ? 6.401 -3.366 -20.927 1.00 96.25 190 ILE A N 1
ATOM 1530 C CA . ILE A 1 190 ? 6.370 -1.907 -20.771 1.00 96.25 190 ILE A CA 1
ATOM 1531 C C . ILE A 1 190 ? 7.357 -1.236 -21.733 1.00 96.25 190 ILE A C 1
ATOM 1533 O O . ILE A 1 190 ? 8.444 -1.753 -21.985 1.00 96.25 190 ILE A O 1
ATOM 1537 N N . ILE A 1 191 ? 6.992 -0.056 -22.236 1.00 95.50 191 ILE A N 1
ATOM 1538 C CA . ILE A 1 191 ? 7.910 0.908 -22.849 1.00 95.50 191 ILE A CA 1
ATOM 1539 C C . ILE A 1 191 ? 8.023 2.124 -21.934 1.00 95.50 191 ILE A C 1
ATOM 1541 O O . ILE A 1 191 ? 7.013 2.707 -21.544 1.00 95.50 191 ILE A O 1
ATOM 1545 N N . HIS A 1 192 ? 9.249 2.532 -21.607 1.00 93.88 192 HIS A N 1
ATOM 1546 C CA . HIS A 1 192 ? 9.441 3.752 -20.832 1.00 93.88 192 HIS A CA 1
ATOM 1547 C C . HIS A 1 192 ? 9.141 4.991 -21.690 1.00 93.88 192 HIS A C 1
ATOM 1549 O O . HIS A 1 192 ? 9.525 5.048 -22.863 1.00 93.88 192 HIS A O 1
ATOM 1555 N N . ARG A 1 193 ? 8.501 6.017 -21.113 1.00 91.12 193 ARG A N 1
ATOM 1556 C CA . ARG A 1 193 ? 8.162 7.273 -21.817 1.00 91.12 193 ARG A CA 1
ATOM 1557 C C . ARG A 1 193 ? 9.372 7.905 -22.521 1.00 91.12 193 ARG A C 1
ATOM 1559 O O . ARG A 1 193 ? 9.256 8.351 -23.660 1.00 91.12 193 ARG A O 1
ATOM 1566 N N . THR A 1 194 ? 10.534 7.928 -21.867 1.00 89.56 194 THR A N 1
ATOM 1567 C CA . THR A 1 194 ? 11.772 8.478 -22.455 1.00 89.56 194 THR A CA 1
ATOM 1568 C C . THR A 1 194 ? 12.292 7.628 -23.615 1.00 89.56 194 THR A C 1
ATOM 1570 O O . THR A 1 194 ? 12.757 8.185 -24.605 1.00 89.56 194 THR A O 1
ATOM 1573 N N . THR A 1 195 ? 12.149 6.299 -23.556 1.00 91.94 195 THR A N 1
ATOM 1574 C CA . THR A 1 195 ? 12.490 5.393 -24.665 1.00 91.94 195 THR A CA 1
ATOM 1575 C C . THR A 1 195 ? 11.598 5.641 -25.875 1.00 91.94 195 THR A C 1
ATOM 1577 O O . THR A 1 195 ? 12.102 5.718 -26.992 1.00 91.94 195 THR A O 1
ATOM 1580 N N . LEU A 1 196 ? 10.290 5.830 -25.664 1.00 92.12 196 LEU A N 1
ATOM 1581 C CA . LEU A 1 196 ? 9.372 6.178 -26.749 1.00 92.12 196 LEU A CA 1
ATOM 1582 C C . LEU A 1 196 ? 9.760 7.510 -27.407 1.00 92.12 196 LEU A C 1
ATOM 1584 O O . LEU A 1 196 ? 9.769 7.605 -28.632 1.00 92.12 196 LEU A O 1
ATOM 1588 N N . ALA A 1 197 ? 10.104 8.519 -26.601 1.00 90.00 197 ALA A N 1
ATOM 1589 C CA . ALA A 1 197 ? 10.512 9.831 -27.097 1.00 90.00 197 ALA A CA 1
ATOM 1590 C C . ALA A 1 197 ? 11.848 9.791 -27.860 1.00 90.00 197 ALA A C 1
ATOM 1592 O O . ALA A 1 197 ? 11.998 10.476 -28.870 1.00 90.00 197 ALA A O 1
ATOM 1593 N N . ALA A 1 198 ? 12.810 8.989 -27.393 1.00 91.00 198 ALA A N 1
ATOM 1594 C CA . ALA A 1 198 ? 14.114 8.838 -28.034 1.00 91.00 198 ALA A CA 1
ATOM 1595 C C . ALA A 1 198 ? 14.047 7.998 -29.323 1.00 91.00 198 ALA A C 1
ATOM 1597 O O . ALA A 1 198 ? 14.738 8.300 -30.296 1.00 91.00 198 ALA A O 1
ATOM 1598 N N . GLY A 1 199 ? 13.220 6.950 -29.351 1.00 93.38 199 GLY A N 1
ATOM 1599 C CA . GLY A 1 199 ? 13.147 5.995 -30.455 1.00 93.38 199 GLY A CA 1
ATOM 1600 C C . GLY A 1 199 ? 14.219 4.898 -30.376 1.00 93.38 199 GLY A C 1
ATOM 1601 O O . GLY A 1 199 ? 14.616 4.459 -29.299 1.00 93.38 199 GLY A O 1
ATOM 1602 N N . ASN A 1 200 ? 14.696 4.424 -31.531 1.00 95.69 200 ASN A N 1
ATOM 1603 C CA . ASN A 1 200 ? 15.680 3.331 -31.639 1.00 95.69 200 ASN A CA 1
ATOM 1604 C C . ASN A 1 200 ? 17.133 3.837 -31.545 1.00 95.69 200 ASN A C 1
ATOM 1606 O O . ASN A 1 200 ? 17.976 3.514 -32.381 1.00 95.69 200 ASN A O 1
ATOM 1610 N N . VAL A 1 201 ? 17.414 4.691 -30.562 1.00 93.00 201 VAL A N 1
ATOM 1611 C CA . VAL A 1 201 ? 18.741 5.282 -30.321 1.00 93.00 201 VAL A CA 1
ATOM 1612 C C . VAL A 1 201 ? 19.103 5.186 -28.839 1.00 93.00 201 VAL A C 1
ATOM 1614 O O . VAL A 1 201 ? 18.278 4.796 -28.012 1.00 93.00 201 VAL A O 1
ATOM 1617 N N . GLY A 1 202 ? 20.344 5.536 -28.490 1.00 88.00 202 GLY A N 1
ATOM 1618 C CA . GLY A 1 202 ? 20.811 5.508 -27.102 1.00 88.00 202 GLY A CA 1
ATOM 1619 C C . GLY A 1 202 ? 20.701 4.106 -26.499 1.00 88.00 202 GLY A C 1
ATOM 1620 O O . GLY A 1 202 ? 21.186 3.140 -27.087 1.00 88.00 202 GLY A O 1
ATOM 1621 N N . THR A 1 203 ? 20.023 3.988 -25.355 1.00 86.12 203 THR A N 1
ATOM 1622 C CA . THR A 1 203 ? 19.821 2.716 -24.637 1.00 86.12 203 THR A CA 1
ATOM 1623 C C . THR A 1 203 ? 18.977 1.691 -25.402 1.00 86.12 203 THR A C 1
ATOM 1625 O O . THR A 1 203 ? 19.011 0.517 -25.051 1.00 86.12 203 THR A O 1
ATOM 1628 N N . ASN A 1 204 ? 18.251 2.095 -26.455 1.00 93.12 204 ASN A N 1
ATOM 1629 C CA . ASN A 1 204 ? 17.467 1.196 -27.312 1.00 93.12 204 ASN A CA 1
ATOM 1630 C C . ASN A 1 204 ? 18.088 0.982 -28.707 1.00 93.12 204 ASN A C 1
ATOM 1632 O O . ASN A 1 204 ? 17.398 0.549 -29.628 1.00 93.12 204 ASN A O 1
ATOM 1636 N N . ALA A 1 205 ? 19.372 1.300 -28.907 1.00 92.81 205 ALA A N 1
ATOM 1637 C CA . ALA A 1 205 ? 20.030 1.119 -30.207 1.00 92.81 205 ALA A CA 1
ATOM 1638 C C . ALA A 1 205 ? 20.056 -0.351 -30.681 1.00 92.81 205 ALA A C 1
ATOM 1640 O O . ALA A 1 205 ? 20.079 -0.616 -31.881 1.00 92.81 205 ALA A O 1
ATOM 1641 N N . ASP A 1 206 ? 20.023 -1.305 -29.749 1.00 92.69 206 ASP A N 1
ATOM 1642 C CA . ASP A 1 206 ? 19.951 -2.748 -30.003 1.00 92.69 206 ASP A CA 1
ATOM 1643 C C . ASP A 1 206 ? 18.520 -3.311 -29.955 1.00 92.69 206 ASP A C 1
ATOM 1645 O O . ASP A 1 206 ? 18.329 -4.525 -30.006 1.00 92.69 206 ASP A O 1
ATOM 1649 N N . LEU A 1 207 ? 17.511 -2.437 -29.873 1.00 93.31 207 LEU A N 1
ATOM 1650 C CA . LEU A 1 207 ? 16.093 -2.789 -29.807 1.00 93.31 207 LEU A CA 1
ATOM 1651 C C . LEU A 1 207 ? 15.723 -3.659 -28.593 1.00 93.31 207 LEU A C 1
ATOM 1653 O O . LEU A 1 207 ? 14.747 -4.407 -28.657 1.00 93.31 207 LEU A O 1
ATOM 1657 N N . ARG A 1 208 ? 16.452 -3.567 -27.472 1.00 90.00 208 ARG A N 1
ATOM 1658 C CA . ARG A 1 208 ? 16.158 -4.351 -26.254 1.00 90.00 208 ARG A CA 1
ATOM 1659 C C . ARG A 1 208 ? 14.787 -4.066 -25.631 1.00 90.00 208 ARG A C 1
ATOM 1661 O O . ARG A 1 208 ? 14.202 -4.947 -25.007 1.00 90.00 208 ARG A O 1
ATOM 1668 N N . PHE A 1 209 ? 14.250 -2.860 -25.812 1.00 89.88 209 PHE A N 1
ATOM 1669 C CA . PHE A 1 209 ? 12.867 -2.526 -25.433 1.00 89.88 209 PHE A CA 1
ATOM 1670 C C . PHE A 1 209 ? 11.881 -2.834 -26.570 1.00 89.88 209 PHE A C 1
ATOM 1672 O O . PHE A 1 209 ? 10.682 -3.033 -26.343 1.00 89.88 209 PHE A O 1
ATOM 1679 N N . GLY A 1 210 ? 12.438 -2.942 -27.776 1.00 91.38 210 GLY A N 1
ATOM 1680 C CA . GLY A 1 210 ? 11.841 -3.306 -29.046 1.00 91.38 210 GLY A CA 1
ATOM 1681 C C . GLY A 1 210 ? 11.832 -2.160 -30.052 1.00 91.38 210 GLY A C 1
ATOM 1682 O O . GLY A 1 210 ? 12.360 -1.077 -29.805 1.00 91.38 210 GLY A O 1
ATOM 1683 N N . ASP A 1 211 ? 11.265 -2.424 -31.225 1.00 95.00 211 ASP A N 1
ATOM 1684 C CA . ASP A 1 211 ? 11.335 -1.518 -32.371 1.00 95.00 211 ASP A CA 1
ATOM 1685 C C . ASP A 1 211 ? 10.271 -0.415 -32.299 1.00 95.00 211 ASP A C 1
ATOM 1687 O O . ASP A 1 211 ? 9.099 -0.640 -32.610 1.00 95.00 211 ASP A O 1
ATOM 1691 N N . MET A 1 212 ? 10.690 0.797 -31.925 1.00 95.00 212 MET A N 1
ATOM 1692 C CA . MET A 1 212 ? 9.802 1.953 -31.763 1.00 95.00 212 MET A CA 1
ATOM 1693 C C . MET A 1 212 ? 9.164 2.405 -33.081 1.00 95.00 212 MET A C 1
ATOM 1695 O O . MET A 1 212 ? 8.133 3.069 -33.050 1.00 95.00 212 MET A O 1
ATOM 1699 N N . THR A 1 213 ? 9.695 2.002 -34.244 1.00 94.12 213 THR A N 1
ATOM 1700 C CA . THR A 1 213 ? 9.061 2.301 -35.544 1.00 94.12 213 THR A CA 1
ATOM 1701 C C . THR A 1 213 ? 7.755 1.535 -35.759 1.00 94.12 213 THR A C 1
ATOM 1703 O O . THR A 1 213 ? 6.946 1.923 -36.602 1.00 94.12 213 THR A O 1
ATOM 1706 N N . LYS A 1 214 ? 7.528 0.465 -34.985 1.00 95.19 214 LYS A N 1
ATOM 1707 C CA . LYS A 1 214 ? 6.288 -0.322 -34.998 1.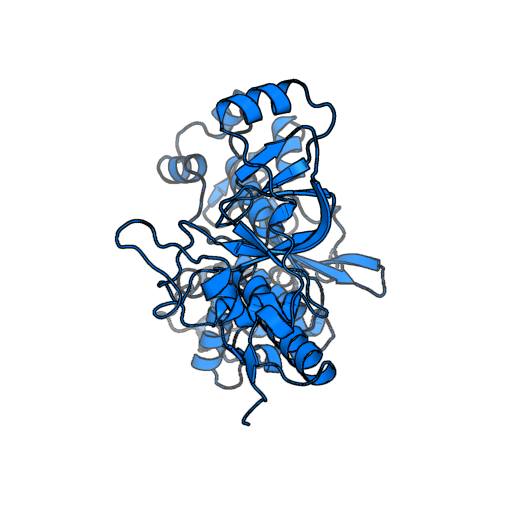00 95.19 214 LYS A CA 1
ATOM 1708 C C . LYS A 1 214 ? 5.236 0.206 -34.029 1.00 95.19 214 LYS A C 1
ATOM 1710 O O . LYS A 1 214 ? 4.082 -0.204 -34.120 1.00 95.19 214 LYS A O 1
ATOM 1715 N N . MET A 1 215 ? 5.612 1.103 -33.116 1.00 94.75 215 MET A N 1
ATOM 1716 C CA . MET A 1 215 ? 4.655 1.723 -32.208 1.00 94.75 215 MET A CA 1
ATOM 1717 C C . MET A 1 215 ? 3.710 2.628 -33.017 1.00 94.75 215 MET A C 1
ATOM 1719 O O . MET A 1 215 ? 4.183 3.513 -33.736 1.00 94.75 215 MET A O 1
ATOM 1723 N N . PRO A 1 216 ? 2.381 2.443 -32.930 1.00 93.06 216 PRO A N 1
ATOM 1724 C CA . PRO A 1 216 ? 1.449 3.302 -33.646 1.00 93.06 216 PRO A CA 1
ATOM 1725 C C . PRO A 1 216 ? 1.609 4.773 -33.251 1.00 93.06 216 PRO A C 1
ATOM 1727 O O . PRO A 1 216 ? 1.682 5.094 -32.069 1.00 93.06 216 PRO A O 1
ATOM 1730 N N . TRP A 1 217 ? 1.591 5.680 -34.232 1.00 88.56 217 TRP A N 1
ATOM 1731 C CA . TRP A 1 217 ? 1.859 7.112 -34.018 1.00 88.56 217 TRP A CA 1
ATOM 1732 C C . TRP A 1 217 ? 0.912 7.793 -33.013 1.00 88.56 217 TRP A C 1
ATOM 1734 O O . TRP A 1 217 ? 1.263 8.813 -32.424 1.00 88.56 217 TRP A O 1
ATOM 1744 N N . TRP A 1 218 ? -0.296 7.250 -32.825 1.00 88.44 218 TRP A N 1
ATOM 1745 C CA . TRP A 1 218 ? -1.291 7.766 -31.880 1.00 88.44 218 TRP A CA 1
ATOM 1746 C C . TRP A 1 218 ? -1.103 7.251 -30.450 1.00 88.44 218 TRP A C 1
ATOM 1748 O O . TRP A 1 218 ? -1.794 7.730 -29.552 1.00 88.44 218 TRP A O 1
ATOM 1758 N N . ARG A 1 219 ? -0.225 6.268 -30.213 1.00 91.00 219 ARG A N 1
ATOM 1759 C CA . ARG A 1 219 ? 0.076 5.810 -28.854 1.00 91.00 219 ARG A CA 1
ATOM 1760 C C . ARG A 1 219 ? 0.831 6.916 -28.125 1.00 91.00 219 ARG A C 1
ATOM 1762 O O . ARG A 1 219 ? 1.828 7.436 -28.617 1.00 91.00 219 ARG A O 1
ATOM 1769 N N . GLN A 1 220 ? 0.307 7.287 -26.967 1.00 87.06 220 GLN A N 1
ATOM 1770 C CA . GLN A 1 220 ? 0.866 8.295 -26.078 1.00 87.06 220 GLN A CA 1
ATOM 1771 C C . GLN A 1 220 ? 1.194 7.636 -24.737 1.00 87.06 220 GLN A C 1
ATOM 1773 O O . GLN A 1 220 ? 0.727 6.523 -24.487 1.00 87.06 220 GLN A O 1
ATOM 1778 N N . PRO A 1 221 ? 1.991 8.290 -23.883 1.00 90.12 221 PRO A N 1
ATOM 1779 C CA . PRO A 1 221 ? 2.210 7.808 -22.530 1.00 90.12 221 PRO A CA 1
ATOM 1780 C C . PRO A 1 221 ? 0.898 7.646 -21.750 1.00 90.12 221 PRO A C 1
ATOM 1782 O O . PRO A 1 221 ? 0.039 8.526 -21.770 1.00 90.12 221 PRO A O 1
ATOM 1785 N N . ASP A 1 222 ? 0.766 6.518 -21.061 1.00 90.56 222 ASP A N 1
ATOM 1786 C CA . ASP A 1 222 ? -0.429 6.066 -20.348 1.00 90.56 222 ASP A CA 1
ATOM 1787 C C . ASP A 1 222 ? -0.412 6.468 -18.849 1.00 90.56 222 ASP A C 1
ATOM 1789 O O . ASP A 1 222 ? -1.319 6.112 -18.095 1.00 90.56 222 ASP A O 1
ATOM 1793 N N . ASP A 1 223 ? 0.606 7.214 -18.393 1.00 84.50 223 ASP A N 1
ATOM 1794 C CA . ASP A 1 223 ? 0.832 7.564 -16.978 1.00 84.50 223 ASP A CA 1
ATOM 1795 C C . ASP A 1 223 ? -0.393 8.206 -16.296 1.00 84.50 223 ASP A C 1
ATOM 1797 O O . ASP A 1 223 ? -0.694 7.909 -15.140 1.00 84.50 223 ASP A O 1
ATOM 1801 N N . ASP A 1 224 ? -1.125 9.063 -17.016 1.00 79.06 224 ASP A N 1
ATOM 1802 C CA . ASP A 1 224 ? -2.268 9.807 -16.468 1.00 79.06 224 ASP A CA 1
ATOM 1803 C C . ASP A 1 224 ? -3.535 8.946 -16.320 1.00 79.06 224 ASP A C 1
ATOM 1805 O O . ASP A 1 224 ? -4.464 9.323 -15.603 1.00 79.06 224 ASP A O 1
ATOM 1809 N N . ILE A 1 225 ? -3.589 7.789 -16.991 1.00 85.12 225 ILE A N 1
ATOM 1810 C CA . ILE A 1 225 ? -4.774 6.917 -17.037 1.00 85.12 225 ILE A CA 1
ATOM 1811 C C . ILE A 1 225 ? -4.565 5.570 -16.335 1.00 85.12 225 ILE A C 1
ATOM 1813 O O . ILE A 1 225 ? -5.551 4.909 -16.008 1.00 85.12 225 ILE A O 1
ATOM 1817 N N . LEU A 1 226 ? -3.316 5.183 -16.039 1.00 90.50 226 LEU A N 1
ATOM 1818 C CA . LEU A 1 226 ? -2.975 3.932 -15.346 1.00 90.50 226 LEU A CA 1
ATOM 1819 C C . LEU A 1 226 ? -2.359 4.158 -13.948 1.00 90.50 226 LEU A C 1
ATOM 1821 O O . LEU A 1 226 ? -1.298 3.607 -13.656 1.00 90.50 226 LEU A O 1
ATOM 1825 N N . PRO A 1 227 ? -2.990 4.931 -13.040 1.00 86.88 227 PRO A N 1
ATOM 1826 C CA . PRO A 1 227 ? -2.356 5.355 -11.790 1.00 86.88 227 PRO A CA 1
ATOM 1827 C C . PRO A 1 227 ? -2.039 4.211 -10.816 1.00 86.88 227 PRO A C 1
ATOM 1829 O O . PRO A 1 227 ? -1.189 4.406 -9.945 1.00 86.88 227 PRO A O 1
ATOM 1832 N N . THR A 1 228 ? -2.699 3.051 -10.950 1.00 91.00 228 THR A N 1
ATOM 1833 C CA . THR A 1 228 ? -2.619 1.904 -10.028 1.00 91.00 228 THR A CA 1
ATOM 1834 C C . THR A 1 228 ? -2.179 0.612 -10.721 1.00 91.00 228 THR A C 1
ATOM 1836 O O . THR A 1 228 ? -2.347 0.440 -11.929 1.00 91.00 228 THR A O 1
ATOM 1839 N N . ALA A 1 229 ? -1.680 -0.349 -9.938 1.00 93.56 229 ALA A N 1
ATOM 1840 C CA . ALA A 1 229 ? -1.326 -1.686 -10.405 1.00 93.56 229 ALA A CA 1
ATOM 1841 C C . ALA A 1 229 ? -2.510 -2.405 -11.061 1.00 93.56 229 ALA A C 1
ATOM 1843 O O . ALA A 1 229 ? -2.363 -2.950 -12.149 1.00 93.56 229 ALA A O 1
ATOM 1844 N N . THR A 1 230 ? -3.703 -2.340 -10.460 1.00 92.75 230 THR A N 1
ATOM 1845 C CA . THR A 1 230 ? -4.918 -2.911 -11.066 1.00 92.75 230 THR A CA 1
ATOM 1846 C C . THR A 1 230 ? -5.245 -2.265 -12.419 1.00 92.75 230 THR A C 1
ATOM 1848 O O . THR A 1 230 ? -5.641 -2.979 -13.343 1.00 92.75 230 THR A O 1
ATOM 1851 N N . ALA A 1 231 ? -5.067 -0.946 -12.574 1.00 93.44 231 ALA A N 1
ATOM 1852 C CA . ALA A 1 231 ? -5.287 -0.271 -13.855 1.00 93.44 231 ALA A CA 1
ATOM 1853 C C . ALA A 1 231 ? -4.278 -0.739 -14.915 1.00 93.44 231 ALA A C 1
ATOM 1855 O O . ALA A 1 231 ? -4.685 -1.119 -16.011 1.00 93.44 231 ALA A O 1
ATOM 1856 N N . MET A 1 232 ? -2.988 -0.804 -14.564 1.00 96.62 232 MET A N 1
ATOM 1857 C CA . MET A 1 232 ? -1.940 -1.318 -15.455 1.00 96.62 232 MET A CA 1
ATOM 1858 C C . MET A 1 232 ? -2.192 -2.765 -15.880 1.00 96.62 232 MET A C 1
ATOM 1860 O O . MET A 1 232 ? -2.124 -3.073 -17.065 1.00 96.62 232 MET A O 1
ATOM 1864 N N . LEU A 1 233 ? -2.522 -3.646 -14.933 1.00 96.88 233 LEU A N 1
ATOM 1865 C CA . LEU A 1 233 ? -2.825 -5.051 -15.215 1.00 96.88 233 LEU A CA 1
ATOM 1866 C C . LEU A 1 233 ? -4.046 -5.175 -16.130 1.00 96.88 233 LEU A C 1
ATOM 1868 O O . LEU A 1 233 ? -4.001 -5.892 -17.124 1.00 96.88 233 LEU A O 1
ATOM 1872 N N . THR A 1 234 ? -5.105 -4.408 -15.862 1.00 95.94 234 THR A N 1
ATOM 1873 C CA . THR A 1 234 ? -6.302 -4.390 -16.716 1.00 95.94 234 THR A CA 1
ATOM 1874 C C . THR A 1 234 ? -5.981 -3.962 -18.140 1.00 95.94 234 THR A C 1
ATOM 1876 O O . THR A 1 234 ? -6.450 -4.594 -19.084 1.00 95.94 234 THR A O 1
ATOM 1879 N N . GLU A 1 235 ? -5.165 -2.925 -18.312 1.00 97.00 235 GLU A N 1
ATOM 1880 C CA . GLU A 1 235 ? -4.778 -2.461 -19.641 1.00 97.00 235 GLU A CA 1
ATOM 1881 C C . GLU A 1 235 ? -3.880 -3.472 -20.365 1.00 97.00 235 GLU A C 1
ATOM 1883 O O . GLU A 1 235 ? -4.073 -3.725 -21.555 1.00 97.00 235 GLU A O 1
ATOM 1888 N N . LEU A 1 236 ? -2.963 -4.127 -19.646 1.00 97.44 236 LEU A N 1
ATOM 1889 C CA . LEU A 1 236 ? -2.147 -5.210 -20.194 1.00 97.44 236 LEU A CA 1
ATOM 1890 C C . LEU A 1 236 ? -3.014 -6.360 -20.722 1.00 97.44 236 LEU A C 1
ATOM 1892 O O . LEU A 1 236 ? -2.761 -6.801 -21.845 1.00 97.44 236 LEU A O 1
ATOM 1896 N N . HIS A 1 237 ? -4.046 -6.781 -19.979 1.00 97.31 237 HIS A N 1
ATOM 1897 C CA . HIS A 1 237 ? -5.024 -7.779 -20.440 1.00 97.31 237 HIS A CA 1
ATOM 1898 C C . HIS A 1 237 ? -5.890 -7.280 -21.598 1.00 97.31 237 HIS A C 1
ATOM 1900 O O . HIS A 1 237 ? -6.235 -8.043 -22.496 1.00 97.31 237 HIS A O 1
ATOM 1906 N N . ARG A 1 238 ? -6.261 -5.997 -21.604 1.00 97.00 238 ARG A N 1
ATOM 1907 C CA . ARG A 1 238 ? -7.065 -5.416 -22.687 1.00 97.00 238 ARG A CA 1
ATOM 1908 C C . ARG A 1 238 ? -6.302 -5.405 -24.014 1.00 97.00 238 ARG A C 1
ATOM 1910 O O . ARG A 1 238 ? -6.914 -5.577 -25.067 1.00 97.00 238 ARG A O 1
ATOM 1917 N N . LEU A 1 239 ? -4.993 -5.158 -23.962 1.00 96.06 239 LEU A N 1
ATOM 1918 C CA . LEU A 1 239 ? -4.103 -5.139 -25.125 1.00 96.06 239 LEU A CA 1
ATOM 1919 C C . LEU A 1 239 ? -3.658 -6.547 -25.554 1.00 96.06 239 LEU A C 1
ATOM 1921 O O . LEU A 1 239 ? -3.417 -6.772 -26.736 1.00 96.06 239 LEU A O 1
ATOM 1925 N N . ASP A 1 240 ? -3.546 -7.483 -24.611 1.00 97.06 240 ASP A N 1
ATOM 1926 C CA . A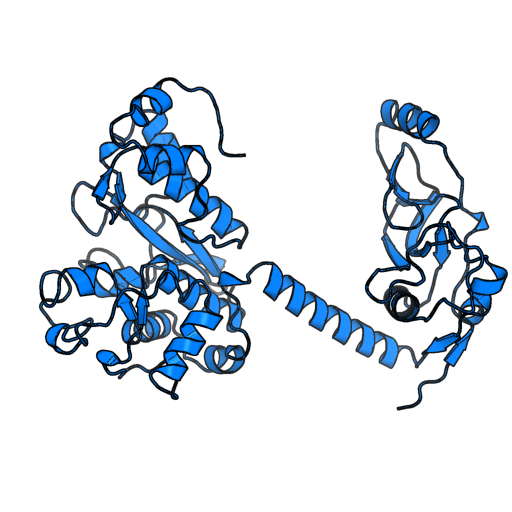SP A 1 240 ? -3.216 -8.895 -24.842 1.00 97.06 240 ASP A CA 1
ATOM 1927 C C . ASP A 1 240 ? -3.792 -9.727 -23.688 1.00 97.06 240 ASP A C 1
ATOM 1929 O O . ASP A 1 240 ? -3.349 -9.597 -22.545 1.00 97.06 240 ASP A O 1
ATOM 1933 N N . ASP A 1 241 ? -4.791 -10.564 -23.974 1.00 95.81 241 ASP A N 1
ATOM 1934 C CA . ASP A 1 241 ? -5.608 -11.257 -22.968 1.00 95.81 241 ASP A CA 1
ATOM 1935 C C . ASP A 1 241 ? -4.812 -12.207 -22.063 1.00 95.81 241 ASP A C 1
ATOM 1937 O O . ASP A 1 241 ? -5.248 -12.505 -20.947 1.00 95.81 241 ASP A O 1
ATOM 1941 N N . ARG A 1 242 ? -3.610 -12.598 -22.497 1.00 96.19 242 ARG A N 1
ATOM 1942 C CA . ARG A 1 242 ? -2.657 -13.437 -21.761 1.00 96.19 242 ARG A CA 1
ATOM 1943 C C . ARG A 1 242 ? -2.031 -12.756 -20.537 1.00 96.19 242 ARG A C 1
ATOM 1945 O O . ARG A 1 242 ? -1.368 -13.447 -19.771 1.00 96.19 242 ARG A O 1
ATOM 1952 N N . GLY A 1 243 ? -2.208 -11.445 -20.350 1.00 95.69 243 GLY A N 1
ATOM 1953 C CA . GLY A 1 243 ? -1.653 -10.724 -19.198 1.00 95.69 243 GLY A CA 1
ATOM 1954 C C . GLY A 1 243 ? -0.144 -10.498 -19.322 1.00 95.69 243 GLY A C 1
ATOM 1955 O O . GLY A 1 243 ? 0.346 -10.099 -20.380 1.00 95.69 243 GLY A O 1
ATOM 1956 N N . LEU A 1 244 ? 0.625 -10.706 -18.253 1.00 96.81 244 LEU A N 1
ATOM 1957 C CA . LEU A 1 244 ? 2.083 -10.511 -18.293 1.00 96.81 244 LEU A CA 1
ATOM 1958 C C . LEU A 1 244 ? 2.780 -11.632 -19.082 1.00 96.81 244 LEU A C 1
ATOM 1960 O O . LEU A 1 244 ? 2.845 -12.773 -18.631 1.00 96.81 244 LEU A O 1
ATOM 1964 N N . VAL A 1 245 ? 3.367 -11.297 -20.235 1.00 96.31 245 VAL A N 1
ATOM 1965 C CA . VAL A 1 245 ? 4.055 -12.264 -21.115 1.00 96.31 245 VAL A CA 1
ATOM 1966 C C . VAL A 1 245 ? 5.450 -11.790 -21.517 1.00 96.31 245 VAL A C 1
ATOM 1968 O O . VAL A 1 245 ? 5.710 -10.592 -21.612 1.00 96.31 245 VAL A O 1
ATOM 1971 N N . ALA A 1 246 ? 6.370 -12.726 -21.751 1.00 94.50 246 ALA A N 1
ATOM 1972 C CA . ALA A 1 246 ? 7.751 -12.404 -22.123 1.00 94.50 246 ALA A CA 1
ATOM 1973 C C . ALA A 1 246 ? 7.894 -11.949 -23.590 1.00 94.50 246 ALA A C 1
ATOM 1975 O O . ALA A 1 246 ? 8.847 -11.255 -23.930 1.00 94.50 246 ALA A O 1
ATOM 1976 N N . ASP A 1 247 ? 6.948 -12.325 -24.453 1.00 95.25 247 ASP A N 1
ATOM 1977 C CA . ASP A 1 247 ? 6.972 -12.126 -25.906 1.00 95.25 247 ASP A CA 1
ATOM 1978 C C . ASP A 1 247 ? 5.924 -11.104 -26.393 1.00 95.25 247 ASP A C 1
ATOM 1980 O O . ASP A 1 247 ? 5.416 -11.200 -27.512 1.00 95.25 247 ASP A O 1
ATOM 1984 N N . ARG A 1 248 ? 5.578 -10.111 -25.559 1.00 96.38 248 ARG A N 1
ATOM 1985 C CA . ARG A 1 248 ? 4.550 -9.108 -25.882 1.00 96.38 248 ARG A CA 1
ATOM 1986 C C . ARG A 1 248 ? 4.928 -8.281 -27.120 1.00 96.38 248 ARG A C 1
ATOM 1988 O O . ARG A 1 248 ? 6.000 -7.672 -27.170 1.00 96.38 248 ARG A O 1
ATOM 1995 N N . ALA A 1 249 ? 4.003 -8.191 -28.079 1.00 95.81 249 ALA A N 1
ATOM 1996 C CA . ALA A 1 249 ? 4.125 -7.325 -29.254 1.00 95.81 249 ALA A CA 1
ATOM 1997 C C . ALA A 1 249 ? 4.222 -5.839 -28.860 1.00 95.81 249 ALA A C 1
ATOM 1999 O O . ALA A 1 249 ? 3.617 -5.407 -27.879 1.00 95.81 249 ALA A O 1
ATOM 2000 N N . ILE A 1 250 ? 4.976 -5.044 -29.623 1.00 94.81 250 ILE A N 1
ATOM 2001 C CA . ILE A 1 250 ? 5.347 -3.671 -29.235 1.00 94.81 250 ILE A CA 1
ATOM 2002 C C . ILE A 1 250 ? 4.140 -2.753 -29.119 1.00 94.81 250 ILE A C 1
ATOM 2004 O O . ILE A 1 250 ? 4.007 -2.032 -28.134 1.00 94.81 250 ILE A O 1
ATOM 2008 N N . GLU A 1 251 ? 3.234 -2.838 -30.081 1.00 94.88 251 GLU A N 1
ATOM 2009 C CA . GLU A 1 251 ? 1.970 -2.114 -30.125 1.00 94.88 251 GLU A CA 1
ATOM 2010 C C . GLU A 1 251 ? 1.053 -2.404 -28.923 1.00 94.88 251 GLU A C 1
ATOM 2012 O O . GLU A 1 251 ? 0.200 -1.577 -28.596 1.00 94.88 251 GLU A O 1
ATOM 2017 N N . ASN A 1 252 ? 1.265 -3.534 -28.238 1.00 96.31 252 ASN A N 1
ATOM 2018 C CA . ASN A 1 252 ? 0.467 -3.983 -27.098 1.00 96.31 252 ASN A CA 1
ATOM 2019 C C . ASN A 1 252 ? 1.139 -3.708 -25.747 1.00 96.31 252 ASN A C 1
ATOM 2021 O O . ASN A 1 252 ? 0.566 -4.053 -24.712 1.00 96.31 252 ASN A O 1
ATOM 2025 N N . LYS A 1 253 ? 2.343 -3.124 -25.716 1.00 97.06 253 LYS A N 1
ATOM 2026 C CA . LYS A 1 253 ? 2.986 -2.691 -24.467 1.00 97.06 253 LYS A CA 1
ATOM 2027 C C . LYS A 1 253 ? 2.339 -1.402 -23.954 1.00 97.06 253 LYS A C 1
ATOM 2029 O O . LYS A 1 253 ? 1.978 -0.514 -24.736 1.00 97.06 253 LYS A O 1
ATOM 2034 N N . ILE A 1 254 ? 2.220 -1.283 -22.634 1.00 97.25 254 ILE A N 1
ATOM 2035 C CA . ILE A 1 254 ? 1.833 -0.013 -22.002 1.00 97.25 254 ILE A CA 1
ATOM 2036 C C . ILE A 1 254 ? 3.037 0.933 -21.968 1.00 97.25 254 ILE A C 1
ATOM 2038 O O . ILE A 1 254 ? 4.185 0.483 -21.904 1.00 97.25 254 ILE A O 1
ATOM 2042 N N . ILE A 1 255 ? 2.786 2.238 -22.028 1.00 95.94 255 ILE A N 1
ATOM 2043 C CA . ILE A 1 255 ? 3.822 3.271 -22.064 1.00 95.94 255 ILE A CA 1
ATOM 2044 C C . ILE A 1 255 ? 3.767 4.042 -20.747 1.00 95.94 255 ILE A C 1
ATOM 2046 O O . ILE A 1 255 ? 2.859 4.836 -20.548 1.00 95.94 255 ILE A O 1
ATOM 2050 N N . VAL A 1 256 ? 4.714 3.823 -19.839 1.00 95.12 256 VAL A N 1
ATOM 2051 C CA . VAL A 1 256 ? 4.682 4.405 -18.480 1.00 95.12 256 VAL A CA 1
ATOM 2052 C C . VAL A 1 256 ? 6.091 4.731 -17.975 1.00 95.12 256 VAL A C 1
ATOM 2054 O O . VAL A 1 256 ? 7.071 4.289 -18.573 1.00 95.12 256 VAL A O 1
ATOM 2057 N N . THR A 1 257 ? 6.233 5.510 -16.900 1.00 93.31 257 THR A N 1
ATOM 2058 C CA . THR A 1 257 ? 7.546 5.816 -16.295 1.00 93.31 257 THR A CA 1
ATOM 2059 C C . THR A 1 257 ? 7.995 4.828 -15.208 1.00 93.31 257 THR A C 1
ATOM 2061 O O . THR A 1 257 ? 7.242 3.949 -14.777 1.00 93.31 257 THR A O 1
ATOM 2064 N N . CYS A 1 258 ? 9.229 5.005 -14.721 1.00 94.06 258 CYS A N 1
ATOM 2065 C CA . CYS A 1 258 ? 9.849 4.248 -13.630 1.00 94.06 258 CYS A CA 1
ATOM 2066 C C . CYS A 1 258 ? 8.938 4.058 -12.404 1.00 94.06 258 CYS A C 1
ATOM 2068 O O . CYS A 1 258 ? 8.857 2.949 -11.879 1.00 94.06 258 CYS A O 1
ATOM 2070 N N . ARG A 1 259 ? 8.151 5.073 -12.009 1.00 93.62 259 ARG A N 1
ATOM 2071 C CA . ARG A 1 259 ? 7.162 4.970 -10.914 1.00 93.62 259 ARG A CA 1
ATOM 2072 C C . ARG A 1 259 ? 6.217 3.783 -11.093 1.00 93.62 259 ARG A C 1
ATOM 2074 O O . ARG A 1 259 ? 5.956 3.035 -10.154 1.00 93.62 259 ARG A O 1
ATOM 2081 N N . PHE A 1 260 ? 5.681 3.623 -12.294 1.00 94.69 260 PHE A N 1
ATOM 2082 C CA . PHE A 1 260 ? 4.678 2.611 -12.614 1.00 94.69 260 PHE A CA 1
ATOM 2083 C C . PHE A 1 260 ? 5.295 1.217 -12.673 1.00 94.69 260 PHE A C 1
ATOM 2085 O O . PHE A 1 260 ? 4.703 0.259 -12.176 1.00 94.69 260 PHE A O 1
ATOM 2092 N N . VAL A 1 261 ? 6.527 1.118 -13.179 1.00 96.50 261 VAL A N 1
ATOM 2093 C CA . VAL A 1 261 ? 7.324 -0.111 -13.097 1.00 96.50 261 VAL A CA 1
ATOM 2094 C C . VAL A 1 261 ? 7.514 -0.520 -11.634 1.00 96.50 261 VAL A C 1
ATOM 2096 O O . VAL A 1 261 ? 7.244 -1.671 -11.286 1.00 96.50 261 VAL A O 1
ATOM 2099 N N . SER A 1 262 ? 7.883 0.420 -10.756 1.00 96.44 262 SER A N 1
ATOM 2100 C CA . SER A 1 262 ? 8.055 0.135 -9.329 1.00 96.44 262 SER A CA 1
ATOM 2101 C C . SER A 1 262 ? 6.749 -0.254 -8.635 1.00 96.44 262 SER A C 1
ATOM 2103 O O . SER A 1 262 ? 6.748 -1.168 -7.808 1.00 96.44 262 SER A O 1
ATOM 2105 N N . ILE A 1 263 ? 5.629 0.394 -8.968 1.00 95.19 263 ILE A N 1
ATOM 2106 C CA . ILE A 1 263 ? 4.299 0.050 -8.439 1.00 95.19 263 ILE A CA 1
ATOM 2107 C C . ILE A 1 263 ? 3.896 -1.363 -8.859 1.00 95.19 263 ILE A C 1
ATOM 2109 O O . ILE A 1 263 ? 3.439 -2.143 -8.021 1.00 95.19 263 ILE A O 1
ATOM 2113 N N . LEU A 1 264 ? 4.077 -1.710 -10.136 1.00 96.44 264 LEU A N 1
ATOM 2114 C CA . LEU A 1 264 ? 3.729 -3.031 -10.646 1.00 96.44 264 LEU A CA 1
ATOM 2115 C C . LEU A 1 264 ? 4.594 -4.115 -9.996 1.00 96.44 264 LEU A C 1
ATOM 2117 O O . LEU A 1 264 ? 4.062 -5.120 -9.527 1.00 96.44 264 LEU A O 1
ATOM 2121 N N . MET A 1 265 ? 5.904 -3.880 -9.878 1.00 97.62 265 MET A N 1
ATOM 2122 C CA . MET A 1 265 ? 6.809 -4.807 -9.200 1.00 97.62 265 MET A CA 1
ATOM 2123 C C . MET A 1 265 ? 6.435 -4.987 -7.722 1.00 97.62 265 MET A C 1
ATOM 2125 O O . MET A 1 265 ? 6.324 -6.116 -7.243 1.00 97.62 265 MET A O 1
ATOM 2129 N N . ALA A 1 266 ? 6.162 -3.895 -6.999 1.00 95.94 266 ALA A N 1
ATOM 2130 C CA . ALA A 1 266 ? 5.701 -3.968 -5.613 1.00 95.94 266 ALA A CA 1
ATOM 2131 C C . ALA A 1 266 ? 4.377 -4.739 -5.494 1.00 95.94 266 ALA A C 1
ATOM 2133 O O . ALA A 1 266 ? 4.225 -5.538 -4.575 1.00 95.94 266 ALA A O 1
ATOM 2134 N N . SER A 1 267 ? 3.444 -4.550 -6.432 1.00 95.25 267 SER A N 1
ATOM 2135 C CA . SER A 1 267 ? 2.169 -5.274 -6.471 1.00 95.25 267 SER A CA 1
ATOM 2136 C C . SER A 1 267 ? 2.354 -6.785 -6.624 1.00 95.25 267 SER A C 1
ATOM 2138 O O . SER A 1 267 ? 1.722 -7.563 -5.901 1.00 95.25 267 SER A O 1
ATOM 2140 N N . ILE A 1 268 ? 3.255 -7.210 -7.516 1.00 97.44 268 ILE A N 1
ATOM 2141 C CA . ILE A 1 268 ? 3.589 -8.624 -7.730 1.00 97.44 268 ILE A CA 1
ATOM 2142 C C . ILE A 1 268 ? 4.170 -9.232 -6.449 1.00 97.44 268 ILE A C 1
ATOM 2144 O O . ILE A 1 268 ? 3.668 -10.247 -5.963 1.00 97.44 268 ILE A O 1
ATOM 2148 N N . LEU A 1 269 ? 5.180 -8.584 -5.862 1.00 96.94 269 LEU A N 1
ATOM 2149 C CA . LEU A 1 269 ? 5.848 -9.073 -4.653 1.00 96.94 269 LEU A CA 1
ATOM 2150 C C . LEU A 1 269 ? 4.895 -9.129 -3.452 1.00 96.94 269 LEU A C 1
ATOM 2152 O O . LEU A 1 269 ? 4.793 -10.168 -2.797 1.00 96.94 269 LEU A O 1
ATOM 2156 N N . LYS A 1 270 ? 4.116 -8.063 -3.220 1.00 93.56 270 LYS A N 1
ATOM 2157 C CA . LYS A 1 270 ? 3.092 -8.026 -2.163 1.00 93.56 270 LYS A CA 1
ATOM 2158 C C . LYS A 1 270 ? 2.036 -9.119 -2.369 1.00 93.56 270 LYS A C 1
ATOM 2160 O O . LYS A 1 270 ? 1.625 -9.757 -1.403 1.00 93.56 270 LYS A O 1
ATOM 2165 N N . SER A 1 271 ? 1.629 -9.394 -3.613 1.00 93.94 271 SER A N 1
ATOM 2166 C CA . SER A 1 271 ? 0.672 -10.471 -3.925 1.00 93.94 271 SER A CA 1
ATOM 2167 C C . SER A 1 271 ? 1.212 -11.855 -3.569 1.00 93.94 271 SER A C 1
ATOM 2169 O O . SER A 1 271 ? 0.447 -12.695 -3.095 1.00 93.94 271 SER A O 1
ATOM 2171 N N . LYS A 1 272 ? 2.525 -12.061 -3.726 1.00 93.88 272 LYS A N 1
ATOM 2172 C CA . LYS A 1 272 ? 3.263 -13.263 -3.303 1.00 93.88 272 LYS A CA 1
ATOM 2173 C C . LYS A 1 272 ? 3.553 -13.319 -1.794 1.00 93.88 272 LYS A C 1
ATOM 2175 O O . LYS A 1 272 ? 4.137 -14.289 -1.326 1.00 93.88 272 LYS A O 1
ATOM 2180 N N . GLY A 1 273 ? 3.141 -12.310 -1.024 1.00 91.75 273 GLY A N 1
ATOM 2181 C CA . GLY A 1 273 ? 3.386 -12.229 0.418 1.00 91.75 273 GLY A CA 1
ATOM 2182 C C . GLY A 1 273 ? 4.782 -11.727 0.796 1.00 91.75 273 GLY A C 1
ATOM 2183 O O . GLY A 1 273 ? 5.139 -11.788 1.968 1.00 91.75 273 GLY A O 1
ATOM 2184 N N . ILE A 1 274 ? 5.558 -11.213 -0.163 1.00 94.69 274 ILE A N 1
ATOM 2185 C CA . ILE A 1 274 ? 6.881 -10.630 0.079 1.00 94.69 274 ILE A CA 1
ATOM 2186 C C . ILE A 1 274 ? 6.689 -9.153 0.450 1.00 94.69 274 ILE A C 1
ATOM 2188 O O . ILE A 1 274 ? 6.151 -8.391 -0.364 1.00 94.69 274 ILE A O 1
ATOM 2192 N N . PRO A 1 275 ? 7.124 -8.704 1.644 1.00 93.69 275 PRO A N 1
ATOM 2193 C CA . PRO A 1 275 ? 7.093 -7.290 1.986 1.00 93.69 275 PRO A CA 1
ATOM 2194 C C . PRO A 1 275 ? 7.917 -6.490 0.978 1.00 93.69 275 PRO A C 1
ATOM 2196 O O . PRO A 1 275 ? 9.112 -6.721 0.811 1.00 93.69 275 PRO A O 1
ATOM 2199 N N . ALA A 1 276 ? 7.279 -5.541 0.302 1.00 94.12 276 ALA A N 1
ATOM 2200 C CA . ALA A 1 276 ? 7.917 -4.695 -0.693 1.00 94.12 276 ALA A CA 1
ATOM 2201 C C . ALA A 1 276 ? 7.411 -3.260 -0.571 1.00 94.12 276 ALA A C 1
ATOM 2203 O O . ALA A 1 276 ? 6.257 -3.027 -0.212 1.00 94.12 276 ALA A O 1
ATOM 2204 N N . ARG A 1 277 ? 8.271 -2.297 -0.891 1.00 93.06 277 ARG A N 1
ATOM 2205 C CA . ARG A 1 277 ? 7.946 -0.872 -0.910 1.00 93.06 277 ARG A CA 1
ATOM 2206 C C . ARG A 1 277 ? 8.538 -0.196 -2.133 1.00 93.06 277 ARG A C 1
ATOM 2208 O O . ARG A 1 277 ? 9.601 -0.583 -2.623 1.00 93.06 277 ARG A O 1
ATOM 2215 N N . VAL A 1 278 ? 7.826 0.812 -2.609 1.00 95.06 278 VAL A N 1
ATOM 2216 C CA . VAL A 1 278 ? 8.286 1.719 -3.656 1.00 95.06 278 VAL A CA 1
ATOM 2217 C C . VAL A 1 278 ? 9.119 2.820 -3.001 1.00 95.06 278 VAL A C 1
ATOM 2219 O O . VAL A 1 278 ? 8.802 3.247 -1.891 1.00 95.06 278 VAL A O 1
ATOM 2222 N N . ARG A 1 279 ? 10.202 3.248 -3.650 1.00 96.12 279 ARG A N 1
ATOM 2223 C CA . ARG A 1 279 ? 11.066 4.341 -3.188 1.00 96.12 279 ARG A CA 1
ATOM 2224 C C . ARG A 1 279 ? 11.251 5.351 -4.312 1.00 96.12 279 ARG A C 1
ATOM 2226 O O . ARG A 1 279 ? 11.550 4.952 -5.436 1.00 96.12 279 ARG A O 1
ATOM 2233 N N . SER A 1 280 ? 11.105 6.632 -3.993 1.00 95.25 280 SER A N 1
ATOM 2234 C CA . SER A 1 280 ? 11.397 7.740 -4.911 1.00 95.25 280 SER A CA 1
ATOM 2235 C C . SER A 1 280 ? 12.736 8.362 -4.532 1.00 95.25 280 SER A C 1
ATOM 2237 O O . SER A 1 280 ? 13.092 8.431 -3.356 1.00 95.25 280 SER A O 1
ATOM 2239 N N . GLY A 1 281 ? 13.487 8.843 -5.512 1.00 95.50 281 GLY A N 1
ATOM 2240 C CA . GLY A 1 281 ? 14.782 9.471 -5.275 1.00 95.50 281 GLY A CA 1
ATOM 2241 C C . GLY A 1 281 ? 15.444 9.863 -6.578 1.00 95.50 281 GLY A C 1
ATOM 2242 O O . GLY A 1 281 ? 14.758 10.250 -7.526 1.00 95.50 281 GLY A O 1
ATOM 2243 N N . ASN A 1 282 ? 16.769 9.768 -6.610 1.00 95.62 282 ASN A N 1
ATOM 2244 C CA . ASN A 1 282 ? 17.556 10.114 -7.779 1.00 95.62 282 ASN A CA 1
ATOM 2245 C C . ASN A 1 282 ? 18.656 9.067 -8.042 1.00 95.62 282 ASN A C 1
ATOM 2247 O O . ASN A 1 282 ? 19.188 8.440 -7.123 1.00 95.62 282 ASN A O 1
ATOM 2251 N N . ALA A 1 283 ? 18.959 8.851 -9.316 1.00 94.12 283 ALA A N 1
ATOM 2252 C CA . ALA A 1 283 ? 19.842 7.827 -9.838 1.00 94.12 283 ALA A CA 1
ATOM 2253 C C . ALA A 1 283 ? 21.090 8.468 -10.479 1.00 94.12 283 ALA A C 1
ATOM 2255 O O . ALA A 1 283 ? 21.006 8.995 -11.590 1.00 94.12 283 ALA A O 1
ATOM 2256 N N . PRO A 1 284 ? 22.271 8.380 -9.840 1.00 92.88 284 PRO A N 1
ATOM 2257 C CA . PRO A 1 284 ? 23.517 8.975 -10.341 1.00 92.88 284 PRO A CA 1
ATOM 2258 C C . PRO A 1 284 ? 24.232 8.126 -11.408 1.00 92.88 284 PRO A C 1
ATOM 2260 O O . PRO A 1 284 ? 25.412 8.332 -11.697 1.00 92.88 284 PRO A O 1
ATOM 2263 N N . TYR A 1 285 ? 23.555 7.107 -11.938 1.00 90.62 285 TYR A N 1
ATOM 2264 C CA . TYR A 1 285 ? 24.149 6.057 -12.767 1.00 90.62 285 TYR A CA 1
ATOM 2265 C C . TYR A 1 285 ? 23.631 6.017 -14.208 1.00 90.62 285 TYR A C 1
ATOM 2267 O O . TYR A 1 285 ? 24.140 5.226 -15.001 1.00 90.62 285 TYR A O 1
ATOM 2275 N N . PHE A 1 286 ? 22.648 6.847 -14.570 1.00 87.88 286 PHE A N 1
ATOM 2276 C CA . PHE A 1 286 ? 22.190 6.950 -15.959 1.00 87.88 286 PHE A CA 1
ATOM 2277 C C . PHE A 1 286 ? 23.075 7.885 -16.782 1.00 87.88 286 PHE A C 1
ATOM 2279 O O . PHE A 1 286 ? 23.481 7.531 -17.891 1.00 87.88 286 PHE A O 1
ATOM 2286 N N . GLU A 1 287 ? 23.433 9.044 -16.226 1.00 86.44 287 GLU A N 1
ATOM 2287 C CA . GLU A 1 287 ? 24.310 10.014 -16.871 1.00 86.44 287 GLU A CA 1
ATOM 2288 C C . GLU A 1 287 ? 25.403 10.507 -15.917 1.00 86.44 287 GLU A C 1
ATOM 2290 O O . GLU A 1 287 ? 25.171 10.871 -14.765 1.00 86.44 287 GLU A O 1
ATOM 2295 N N . LYS A 1 288 ? 26.649 10.524 -16.400 1.00 86.75 288 LYS A N 1
ATOM 2296 C CA . LYS A 1 288 ? 27.792 10.918 -15.577 1.00 86.75 288 LYS A CA 1
ATOM 2297 C C . LYS A 1 288 ? 27.725 12.409 -15.239 1.00 86.75 288 LYS A C 1
ATOM 2299 O O . LYS A 1 288 ? 27.797 13.249 -16.130 1.00 86.75 288 LYS A O 1
ATOM 2304 N N . GLY A 1 289 ? 27.752 12.725 -13.945 1.00 89.44 289 GLY A N 1
ATOM 2305 C CA . GLY A 1 289 ? 27.824 14.103 -13.448 1.00 89.44 289 GLY A CA 1
ATOM 2306 C C . GLY A 1 289 ? 26.472 14.720 -13.090 1.00 89.44 289 GLY A C 1
ATOM 2307 O O . GLY A 1 289 ? 26.442 15.894 -12.726 1.00 89.44 289 GLY A O 1
ATOM 2308 N N . GLN A 1 290 ? 25.392 13.941 -13.145 1.00 93.00 290 GLN A N 1
ATOM 2309 C CA . GLN A 1 290 ? 24.081 14.313 -12.617 1.00 93.00 290 GLN A CA 1
ATOM 2310 C C . GLN A 1 290 ? 23.404 13.106 -11.955 1.00 93.00 290 GLN A C 1
ATOM 2312 O O . GLN A 1 290 ? 23.875 11.978 -12.088 1.00 93.00 290 GLN A O 1
ATOM 2317 N N . SER A 1 291 ? 22.316 13.359 -11.231 1.00 94.44 291 SER A N 1
ATOM 2318 C CA . SER A 1 291 ? 21.470 12.340 -10.614 1.00 94.44 291 SER A CA 1
ATOM 2319 C C . SER A 1 291 ? 20.016 12.551 -11.025 1.00 94.44 291 SER A C 1
ATOM 2321 O O . SER A 1 291 ? 19.363 13.520 -10.616 1.00 94.44 291 SER A O 1
ATOM 2323 N N . ASP A 1 292 ? 19.530 11.662 -11.886 1.00 93.31 292 ASP A N 1
ATOM 2324 C CA . ASP A 1 292 ? 18.229 11.765 -12.547 1.00 93.31 292 ASP A CA 1
ATOM 2325 C C . ASP A 1 292 ? 17.108 11.253 -11.644 1.00 93.31 292 ASP A C 1
ATOM 2327 O O . ASP A 1 292 ? 17.285 10.274 -10.928 1.00 93.31 292 ASP A O 1
ATOM 2331 N N . ASP A 1 293 ? 15.951 11.905 -11.644 1.00 93.12 293 ASP A N 1
ATOM 2332 C CA . ASP A 1 293 ? 14.805 11.469 -10.856 1.00 93.12 293 ASP A CA 1
ATOM 2333 C C . ASP A 1 293 ? 14.395 10.040 -11.211 1.00 93.12 293 ASP A C 1
ATOM 2335 O O . ASP A 1 293 ? 14.268 9.668 -12.377 1.00 93.12 293 ASP A O 1
ATOM 2339 N N . HIS A 1 294 ? 14.207 9.211 -10.188 1.00 95.19 294 HIS A N 1
ATOM 2340 C CA . HIS A 1 294 ? 14.001 7.794 -10.422 1.00 95.19 294 HIS A CA 1
ATOM 2341 C C . HIS A 1 294 ? 13.249 7.100 -9.297 1.00 95.19 294 HIS A C 1
ATOM 2343 O O . HIS A 1 294 ? 13.204 7.564 -8.154 1.00 95.19 294 HIS A O 1
ATOM 2349 N N . TRP A 1 295 ? 12.635 5.974 -9.650 1.00 95.62 295 TRP A N 1
ATOM 2350 C CA . TRP A 1 295 ? 11.819 5.165 -8.758 1.00 95.62 295 TRP A CA 1
ATOM 2351 C C . TRP A 1 295 ? 12.326 3.730 -8.767 1.00 95.62 295 TRP A C 1
ATOM 2353 O O . TRP A 1 295 ? 12.548 3.137 -9.822 1.00 95.62 295 TRP A O 1
ATOM 2363 N N . ILE A 1 296 ? 12.501 3.178 -7.572 1.00 97.06 296 ILE A N 1
ATOM 2364 C CA . ILE A 1 296 ? 13.050 1.840 -7.357 1.00 97.06 296 ILE A CA 1
ATOM 2365 C C . ILE A 1 296 ? 12.203 1.076 -6.340 1.00 97.06 296 ILE A C 1
ATOM 2367 O O . ILE A 1 296 ? 11.258 1.607 -5.743 1.00 97.06 296 ILE A O 1
ATOM 2371 N N . ASN A 1 297 ? 12.552 -0.184 -6.104 1.00 97.44 297 ASN A N 1
ATOM 2372 C CA . ASN A 1 297 ? 11.918 -1.002 -5.083 1.00 97.44 297 ASN A CA 1
ATOM 2373 C C . ASN A 1 297 ? 12.906 -1.399 -3.991 1.00 97.44 297 ASN A C 1
ATOM 2375 O O . ASN A 1 297 ? 14.099 -1.588 -4.220 1.00 97.44 297 ASN A O 1
ATOM 2379 N N . GLN A 1 298 ? 12.370 -1.592 -2.792 1.00 97.31 298 GLN A N 1
ATOM 2380 C CA . GLN A 1 298 ? 13.013 -2.403 -1.770 1.00 97.31 298 GLN A CA 1
ATOM 2381 C C . GLN A 1 298 ? 12.076 -3.543 -1.401 1.00 97.31 298 GLN A C 1
ATOM 2383 O O . GLN A 1 298 ? 10.888 -3.308 -1.179 1.00 97.31 298 GLN A O 1
ATOM 2388 N N . TYR A 1 299 ? 12.604 -4.758 -1.316 1.00 97.12 299 TYR A N 1
ATOM 2389 C CA . TYR A 1 299 ? 11.863 -5.921 -0.837 1.00 97.12 299 TYR A CA 1
ATOM 2390 C C . TYR A 1 299 ? 12.607 -6.592 0.312 1.00 97.12 299 TYR A C 1
ATOM 2392 O O . TYR A 1 299 ? 13.825 -6.470 0.430 1.00 97.12 299 TYR A O 1
ATOM 2400 N N . TRP A 1 300 ? 11.870 -7.248 1.197 1.00 97.06 300 TRP A N 1
ATOM 2401 C CA . TRP A 1 300 ? 12.446 -7.975 2.314 1.00 97.06 300 TRP A CA 1
ATOM 2402 C C . TRP A 1 300 ? 12.859 -9.378 1.863 1.00 97.06 300 TRP A C 1
ATOM 2404 O O . TRP A 1 300 ? 12.020 -10.158 1.413 1.00 97.06 300 TRP A O 1
ATOM 2414 N N . ASP A 1 301 ? 14.149 -9.693 1.974 1.00 96.00 301 ASP A N 1
ATOM 2415 C CA . ASP A 1 301 ? 14.673 -11.037 1.738 1.00 96.00 301 ASP A CA 1
ATOM 2416 C C . ASP A 1 301 ? 14.768 -11.778 3.076 1.00 96.00 301 ASP A C 1
ATOM 2418 O O . ASP A 1 301 ? 15.676 -11.532 3.874 1.00 96.00 301 ASP A O 1
ATOM 2422 N N . ASP A 1 302 ? 13.850 -12.718 3.311 1.00 92.19 302 ASP A N 1
ATOM 2423 C CA . ASP A 1 302 ? 13.822 -13.533 4.532 1.00 92.19 302 ASP A CA 1
ATOM 2424 C C . ASP A 1 302 ? 15.071 -14.405 4.713 1.00 92.19 302 ASP A C 1
ATOM 2426 O O . ASP A 1 302 ? 15.463 -14.688 5.847 1.00 92.19 302 ASP A O 1
ATOM 2430 N N . LYS A 1 303 ? 15.731 -14.827 3.624 1.00 92.88 303 LYS A N 1
ATOM 2431 C CA . LYS A 1 303 ? 16.949 -15.651 3.707 1.00 92.88 303 LYS A CA 1
ATOM 2432 C C . LYS A 1 303 ? 18.129 -14.825 4.201 1.00 92.88 303 LYS A C 1
ATOM 2434 O O . LYS A 1 303 ? 18.967 -15.343 4.938 1.00 92.88 303 LYS A O 1
ATOM 2439 N N . ARG A 1 304 ? 18.205 -13.558 3.781 1.00 94.50 304 ARG A N 1
ATOM 2440 C CA . ARG A 1 304 ? 19.257 -12.618 4.198 1.00 94.50 304 ARG A CA 1
ATOM 2441 C C . ARG A 1 304 ? 18.885 -11.829 5.461 1.00 94.50 304 ARG A C 1
ATOM 2443 O O . ARG A 1 304 ? 19.775 -11.274 6.096 1.00 94.50 304 ARG A O 1
ATOM 2450 N N . GLY A 1 305 ? 17.604 -11.782 5.831 1.00 95.56 305 GLY A N 1
ATOM 2451 C CA . GLY A 1 305 ? 17.097 -11.012 6.968 1.00 95.56 305 GLY A CA 1
ATOM 2452 C C . GLY A 1 305 ? 17.281 -9.501 6.800 1.00 95.56 305 GLY A C 1
ATOM 2453 O O . GLY A 1 305 ? 17.559 -8.810 7.781 1.00 95.56 305 GLY A O 1
ATOM 2454 N N . GLN A 1 306 ? 17.194 -8.996 5.567 1.00 95.88 306 GLN A N 1
ATOM 2455 C CA . GLN A 1 306 ? 17.418 -7.583 5.256 1.00 95.88 306 GLN A CA 1
ATOM 2456 C C . GLN A 1 306 ? 16.588 -7.111 4.060 1.00 95.88 306 GLN A C 1
ATOM 2458 O O . GLN A 1 306 ? 16.117 -7.908 3.247 1.00 95.88 306 GLN A O 1
ATOM 2463 N N . TRP A 1 307 ? 16.454 -5.792 3.932 1.00 96.56 307 TRP A N 1
ATOM 2464 C CA . TRP A 1 307 ? 15.916 -5.169 2.728 1.00 96.56 307 TRP A CA 1
ATOM 2465 C C . TRP A 1 307 ? 16.947 -5.231 1.600 1.00 96.56 307 TRP A C 1
ATOM 2467 O O . TRP A 1 307 ? 18.087 -4.811 1.782 1.00 96.56 307 TRP A O 1
ATOM 2477 N N . VAL A 1 308 ? 16.530 -5.714 0.435 1.00 97.31 308 VAL A N 1
ATOM 2478 C CA . VAL A 1 308 ? 17.310 -5.707 -0.806 1.00 97.31 308 VAL A CA 1
ATOM 2479 C C . VAL A 1 308 ? 16.750 -4.625 -1.720 1.00 97.31 308 VAL A C 1
ATOM 2481 O O . VAL A 1 308 ? 15.531 -4.481 -1.849 1.00 97.31 308 VAL A O 1
ATOM 2484 N N . MET A 1 309 ? 17.638 -3.840 -2.324 1.00 96.88 309 MET A N 1
ATOM 2485 C CA . MET A 1 309 ? 17.282 -2.739 -3.213 1.00 96.88 309 MET A CA 1
ATOM 2486 C C . MET A 1 309 ? 17.418 -3.170 -4.669 1.00 96.88 309 MET A C 1
ATOM 2488 O O . MET A 1 309 ? 18.447 -3.728 -5.050 1.00 96.88 309 MET A O 1
ATOM 2492 N N . ILE A 1 310 ? 16.377 -2.910 -5.463 1.00 97.12 310 ILE A N 1
ATOM 2493 C CA . ILE A 1 310 ? 16.336 -3.284 -6.876 1.00 97.12 310 ILE A CA 1
ATOM 2494 C C . ILE A 1 310 ? 15.814 -2.147 -7.749 1.00 97.12 310 ILE A C 1
ATOM 2496 O O . ILE A 1 310 ? 14.845 -1.473 -7.394 1.00 97.12 310 ILE A O 1
ATOM 2500 N N . ASP A 1 311 ? 16.414 -1.995 -8.923 1.00 96.25 311 ASP A N 1
ATOM 2501 C CA . ASP A 1 311 ? 15.975 -1.098 -9.984 1.00 96.25 311 ASP A CA 1
ATOM 2502 C C . ASP A 1 311 ? 15.545 -1.905 -11.215 1.00 96.25 311 ASP A C 1
ATOM 2504 O O . ASP A 1 311 ? 16.329 -2.214 -12.116 1.00 96.25 311 ASP A O 1
ATOM 2508 N N . VAL A 1 312 ? 14.260 -2.260 -11.247 1.00 96.44 312 VAL A N 1
ATOM 2509 C CA . VAL A 1 312 ? 13.686 -2.998 -12.376 1.00 96.44 312 VAL A CA 1
ATOM 2510 C C . VAL A 1 312 ? 13.645 -2.135 -13.636 1.00 96.44 312 VAL A C 1
ATOM 2512 O O . VAL A 1 312 ? 13.944 -2.646 -14.714 1.00 96.44 312 VAL A O 1
ATOM 2515 N N . ASP A 1 313 ? 13.310 -0.846 -13.537 1.00 94.81 313 ASP A N 1
ATOM 2516 C CA . ASP A 1 313 ? 13.182 0.026 -14.711 1.00 94.81 313 ASP A CA 1
ATOM 2517 C C . ASP A 1 313 ? 14.534 0.260 -15.401 1.00 94.81 313 ASP A C 1
ATOM 2519 O O . ASP A 1 313 ? 14.657 0.062 -16.619 1.00 94.81 313 ASP A O 1
ATOM 2523 N N . GLY A 1 314 ? 15.563 0.567 -14.609 1.00 90.88 314 GLY A N 1
ATOM 2524 C CA . GLY A 1 314 ? 16.932 0.741 -15.077 1.00 90.88 314 GLY A CA 1
ATOM 2525 C C . GLY A 1 314 ? 17.641 -0.562 -15.437 1.00 90.88 314 GLY A C 1
ATOM 2526 O O . GLY A 1 314 ? 18.666 -0.509 -16.108 1.00 90.88 314 GLY A O 1
ATOM 2527 N N . SER A 1 315 ? 17.099 -1.741 -15.106 1.00 90.50 315 SER A N 1
ATOM 2528 C CA . SER A 1 315 ? 17.785 -3.031 -15.315 1.00 90.50 315 SER A CA 1
ATOM 2529 C C . SER A 1 315 ? 18.243 -3.323 -16.752 1.00 90.50 315 SER A C 1
ATOM 2531 O O . SER A 1 315 ? 19.193 -4.075 -16.955 1.00 90.50 315 SER A O 1
ATOM 2533 N N . LEU A 1 316 ? 17.594 -2.715 -17.748 1.00 84.62 316 LEU A N 1
ATOM 2534 C CA . LEU A 1 316 ? 17.958 -2.802 -19.168 1.00 84.62 316 LEU A CA 1
ATOM 2535 C C . LEU A 1 316 ? 18.693 -1.558 -19.692 1.00 84.62 316 LEU A C 1
ATOM 2537 O O . LEU A 1 316 ? 19.127 -1.543 -20.842 1.00 84.62 316 LEU A O 1
ATOM 2541 N N . SER A 1 317 ? 18.805 -0.515 -18.877 1.00 79.31 317 SER A N 1
ATOM 2542 C CA . SER A 1 317 ? 19.369 0.793 -19.227 1.00 79.31 317 SER A CA 1
ATOM 2543 C C . SER A 1 317 ? 20.722 1.060 -18.559 1.00 79.31 317 SER A C 1
ATOM 2545 O O . SER A 1 317 ? 21.405 2.004 -18.943 1.00 79.31 317 SER A O 1
ATOM 2547 N N . LEU A 1 318 ? 21.103 0.256 -17.563 1.00 74.94 318 LEU A N 1
ATOM 2548 C CA . LEU A 1 318 ? 22.349 0.398 -16.813 1.00 74.94 318 LEU A CA 1
ATOM 2549 C C . LEU A 1 318 ? 23.569 -0.082 -17.603 1.00 74.94 318 LEU A C 1
ATOM 2551 O O . LEU A 1 318 ? 23.535 -1.122 -18.263 1.00 74.94 318 LEU A O 1
ATOM 2555 N N . ASN A 1 319 ? 24.668 0.658 -17.459 1.00 58.72 319 ASN A N 1
ATOM 2556 C CA . ASN A 1 319 ? 25.995 0.225 -17.878 1.00 58.72 319 ASN A CA 1
ATOM 2557 C C . ASN A 1 319 ? 26.652 -0.532 -16.708 1.00 58.72 319 ASN A C 1
ATOM 2559 O O . ASN A 1 319 ? 26.724 0.006 -15.612 1.00 58.72 319 ASN A O 1
ATOM 2563 N N . GLU A 1 320 ? 27.051 -1.776 -16.982 1.00 61.62 320 GLU A N 1
ATOM 2564 C CA . GLU A 1 320 ? 27.710 -2.884 -16.242 1.00 61.62 320 GLU A CA 1
ATOM 2565 C C . GLU A 1 320 ? 28.434 -2.702 -14.870 1.00 61.62 320 GLU A C 1
ATOM 2567 O O . GLU A 1 320 ? 29.081 -3.643 -14.411 1.00 61.62 320 GLU A O 1
ATOM 2572 N N . ASP A 1 321 ? 28.323 -1.587 -14.147 1.00 77.06 321 ASP A N 1
ATOM 2573 C CA . ASP A 1 321 ? 29.112 -1.318 -12.931 1.00 77.06 321 ASP A CA 1
ATOM 2574 C C . ASP A 1 321 ? 28.513 -1.892 -11.628 1.00 77.06 321 ASP A C 1
ATOM 2576 O O . ASP A 1 321 ? 29.195 -1.938 -10.598 1.00 77.06 321 ASP A O 1
ATOM 2580 N N . PHE A 1 322 ? 27.243 -2.317 -11.629 1.00 87.50 322 PHE A N 1
ATOM 2581 C CA . PHE A 1 322 ? 26.598 -2.998 -10.497 1.00 87.50 322 PHE A CA 1
ATOM 2582 C C . PHE A 1 322 ? 25.366 -3.810 -10.930 1.00 87.50 322 PHE A C 1
ATOM 2584 O O . PHE A 1 322 ? 24.842 -3.634 -12.029 1.00 87.50 322 PHE A O 1
ATOM 2591 N N . ASP A 1 323 ? 24.893 -4.702 -10.053 1.00 92.06 323 ASP A N 1
ATOM 2592 C CA . ASP A 1 323 ? 23.702 -5.517 -10.303 1.00 92.06 323 ASP A CA 1
ATOM 2593 C C . ASP A 1 323 ? 22.412 -4.759 -9.923 1.00 92.06 323 ASP A C 1
ATOM 2595 O O . ASP A 1 323 ? 22.209 -4.475 -8.738 1.00 92.06 323 ASP A O 1
ATOM 2599 N N . PRO A 1 324 ? 21.501 -4.465 -10.874 1.00 93.75 324 PRO A N 1
ATOM 2600 C CA . PRO A 1 324 ? 20.228 -3.803 -10.576 1.00 93.75 324 PRO A CA 1
ATOM 2601 C C . PRO A 1 324 ? 19.304 -4.602 -9.662 1.00 93.75 324 PRO A C 1
ATOM 2603 O O . PRO A 1 324 ? 18.325 -4.046 -9.181 1.00 93.75 324 PRO A O 1
ATOM 2606 N N . TYR A 1 325 ? 19.560 -5.892 -9.443 1.00 95.00 325 TYR A N 1
ATOM 2607 C CA . TYR A 1 325 ? 18.734 -6.742 -8.583 1.00 95.00 325 TYR A CA 1
ATOM 2608 C C . TYR A 1 325 ? 19.362 -7.012 -7.205 1.00 95.00 325 TYR A C 1
ATOM 2610 O O . TYR A 1 325 ? 18.797 -7.777 -6.422 1.00 95.00 325 TYR A O 1
ATOM 2618 N N . ASP A 1 326 ? 20.499 -6.380 -6.899 1.00 93.75 326 ASP A N 1
ATOM 2619 C CA . ASP A 1 326 ? 21.177 -6.466 -5.600 1.00 93.75 326 ASP A CA 1
ATOM 2620 C C . ASP A 1 326 ? 22.011 -5.195 -5.351 1.00 93.75 326 ASP A C 1
ATOM 2622 O O . ASP A 1 326 ? 23.242 -5.214 -5.281 1.00 93.75 326 ASP A O 1
ATOM 2626 N N . MET A 1 327 ? 21.332 -4.046 -5.300 1.00 93.50 327 MET A N 1
ATOM 2627 C CA . MET A 1 327 ? 21.983 -2.743 -5.170 1.00 93.50 327 MET A CA 1
ATOM 2628 C C . MET A 1 327 ? 22.324 -2.415 -3.714 1.00 93.50 327 MET A C 1
ATOM 2630 O O . MET A 1 327 ? 21.531 -2.631 -2.795 1.00 93.50 327 MET A O 1
ATOM 2634 N N . THR A 1 328 ? 23.478 -1.787 -3.511 1.00 91.19 328 THR A N 1
ATOM 2635 C CA . THR A 1 328 ? 23.878 -1.207 -2.225 1.00 91.19 328 THR A CA 1
ATOM 2636 C C . THR A 1 328 ? 23.364 0.227 -2.084 1.00 91.19 328 THR A C 1
ATOM 2638 O O . THR A 1 328 ? 23.200 0.934 -3.077 1.00 91.19 328 THR A O 1
ATOM 2641 N N . GLU A 1 329 ? 23.102 0.683 -0.853 1.00 89.38 329 GLU A N 1
ATOM 2642 C CA . GLU A 1 329 ? 22.490 2.002 -0.598 1.00 89.38 329 GLU A CA 1
ATOM 2643 C C . GLU A 1 329 ? 23.281 3.192 -1.171 1.00 89.38 329 GLU A C 1
ATOM 2645 O O . GLU A 1 329 ? 22.693 4.236 -1.435 1.00 89.38 329 GLU A O 1
ATOM 2650 N N . ASP A 1 330 ? 24.592 3.058 -1.396 1.00 89.69 330 ASP A N 1
ATOM 2651 C CA . ASP A 1 330 ? 25.435 4.098 -2.003 1.00 89.69 330 ASP A CA 1
ATOM 2652 C C . ASP A 1 330 ? 25.180 4.311 -3.501 1.00 89.69 330 ASP A C 1
ATOM 2654 O O . ASP A 1 330 ? 25.645 5.305 -4.056 1.00 89.69 330 ASP A O 1
ATOM 2658 N N . LYS A 1 331 ? 24.451 3.404 -4.163 1.00 92.19 331 LYS A N 1
ATOM 2659 C CA . LYS A 1 331 ? 24.130 3.518 -5.591 1.00 92.19 331 LYS A CA 1
ATOM 2660 C C . LYS A 1 331 ? 22.957 4.440 -5.881 1.00 92.19 331 LYS A C 1
ATOM 2662 O O . LYS A 1 331 ? 22.760 4.784 -7.039 1.00 92.19 331 LYS A O 1
ATOM 2667 N N . PHE A 1 332 ? 22.172 4.818 -4.877 1.00 94.88 332 PHE A N 1
ATOM 2668 C CA . PHE A 1 332 ? 20.959 5.604 -5.065 1.00 94.88 332 PHE A CA 1
ATOM 2669 C C . PHE A 1 332 ? 20.943 6.817 -4.139 1.00 94.88 332 PHE A C 1
ATOM 2671 O O . PHE A 1 332 ? 21.179 6.706 -2.933 1.00 94.88 332 PHE A O 1
ATOM 2678 N N . ASP A 1 333 ? 20.619 7.981 -4.691 1.00 96.25 333 ASP A N 1
ATOM 2679 C CA . ASP A 1 333 ? 20.515 9.210 -3.921 1.00 96.25 333 ASP A CA 1
ATOM 2680 C C . ASP A 1 333 ? 19.139 9.277 -3.256 1.00 96.25 333 ASP A C 1
ATOM 2682 O O . ASP A 1 333 ? 18.166 9.820 -3.787 1.00 96.25 333 ASP A O 1
ATOM 2686 N N . PHE A 1 334 ? 19.053 8.701 -2.054 1.00 96.31 334 PHE A N 1
ATOM 2687 C CA . PHE A 1 334 ? 17.844 8.790 -1.246 1.00 96.31 334 PHE A CA 1
ATOM 2688 C C . PHE A 1 334 ? 17.541 10.244 -0.867 1.00 96.31 334 PHE A C 1
ATOM 2690 O O . PHE A 1 334 ? 18.413 10.948 -0.336 1.00 96.31 334 PHE A O 1
ATOM 2697 N N . PRO A 1 335 ? 16.288 10.693 -1.038 1.00 94.31 335 PRO A N 1
ATOM 2698 C CA . PRO A 1 335 ? 15.972 12.113 -1.031 1.00 94.31 335 PRO A CA 1
ATOM 2699 C C . PRO A 1 335 ? 16.163 12.765 0.337 1.00 94.31 335 PRO A C 1
ATOM 2701 O O . PRO A 1 335 ? 16.566 13.920 0.405 1.00 94.31 335 PRO A O 1
ATOM 2704 N N . ALA A 1 336 ? 15.958 12.036 1.439 1.00 93.31 336 ALA A N 1
ATOM 2705 C CA . ALA A 1 336 ? 16.214 12.565 2.780 1.00 93.31 336 ALA A CA 1
ATOM 2706 C C . ALA A 1 336 ? 17.692 12.941 2.984 1.00 93.31 336 ALA A C 1
ATOM 2708 O O . ALA A 1 336 ? 17.998 14.002 3.528 1.00 93.31 336 ALA A O 1
ATOM 2709 N N . LYS A 1 337 ? 18.615 12.090 2.519 1.00 95.00 337 LYS A N 1
ATOM 2710 C CA . LYS A 1 337 ? 20.055 12.353 2.589 1.00 95.00 337 LYS A CA 1
ATOM 2711 C C . LYS A 1 337 ? 20.451 13.446 1.598 1.00 95.00 337 LYS A C 1
ATOM 2713 O O . LYS A 1 337 ? 21.102 14.403 2.007 1.00 95.00 337 LYS A O 1
ATOM 2718 N N . ALA A 1 338 ? 20.000 13.340 0.347 1.00 94.94 338 ALA A N 1
ATOM 2719 C CA . ALA A 1 338 ? 20.246 14.342 -0.687 1.00 94.94 338 ALA A CA 1
ATOM 2720 C C . ALA A 1 338 ? 19.803 15.743 -0.231 1.00 94.94 338 ALA A C 1
ATOM 2722 O O . ALA A 1 338 ? 20.563 16.701 -0.338 1.00 94.94 338 ALA A O 1
ATOM 2723 N N . TRP A 1 339 ? 18.624 15.858 0.387 1.00 93.62 339 TRP A N 1
ATOM 2724 C CA . TRP A 1 339 ? 18.110 17.115 0.930 1.00 93.62 339 TRP A CA 1
ATOM 2725 C C . TRP A 1 339 ? 19.042 17.721 1.983 1.00 93.62 339 TRP A C 1
ATOM 2727 O O . TRP A 1 339 ? 19.346 18.912 1.936 1.00 93.62 339 TRP A O 1
ATOM 2737 N N . LEU A 1 340 ? 19.530 16.911 2.927 1.00 94.19 340 LEU A N 1
ATOM 2738 C CA . LEU A 1 340 ? 20.464 17.365 3.963 1.00 94.19 340 LEU A CA 1
ATOM 2739 C C . LEU A 1 340 ? 21.832 17.748 3.387 1.00 94.19 340 LEU A C 1
ATOM 2741 O O . LEU A 1 340 ? 22.421 18.749 3.805 1.00 94.19 340 LEU A O 1
ATOM 2745 N N . ASP A 1 341 ? 22.341 16.975 2.432 1.00 94.50 341 ASP A N 1
ATOM 2746 C CA . ASP A 1 341 ? 23.635 17.232 1.807 1.00 94.50 341 ASP A CA 1
ATOM 2747 C C . ASP A 1 341 ? 23.599 18.520 0.964 1.00 94.50 341 ASP A C 1
ATOM 2749 O O . ASP A 1 341 ? 24.513 19.338 1.086 1.00 94.50 341 ASP A O 1
ATOM 2753 N N . VAL A 1 342 ? 22.498 18.787 0.251 1.00 92.31 342 VAL A N 1
ATOM 2754 C CA . VAL A 1 342 ? 22.269 20.069 -0.438 1.00 92.31 342 VAL A CA 1
ATOM 2755 C C . VAL A 1 342 ? 22.142 21.226 0.560 1.00 92.31 342 VAL A C 1
ATOM 2757 O O . VAL A 1 342 ? 22.815 22.244 0.414 1.00 92.31 342 VAL A O 1
ATOM 2760 N N . ARG A 1 343 ? 21.355 21.079 1.639 1.00 87.69 343 ARG A N 1
ATOM 2761 C CA . ARG A 1 343 ? 21.209 22.136 2.668 1.00 87.69 343 ARG A CA 1
ATOM 2762 C C . ARG A 1 343 ? 22.513 22.478 3.381 1.00 87.69 343 ARG A C 1
ATOM 2764 O O . ARG A 1 343 ? 22.687 23.606 3.830 1.00 87.69 343 ARG A O 1
ATOM 2771 N N . SER A 1 344 ? 23.394 21.497 3.544 1.00 93.38 344 SER A N 1
ATOM 2772 C CA . SER A 1 344 ? 24.691 21.688 4.198 1.00 93.38 344 SER A CA 1
ATOM 2773 C C . SER A 1 344 ? 25.789 22.182 3.251 1.00 93.38 344 SER A C 1
ATOM 2775 O O . SER A 1 344 ? 26.900 22.430 3.714 1.00 93.38 344 SER A O 1
ATOM 2777 N N . GLY A 1 345 ? 25.495 22.333 1.953 1.00 91.81 345 GLY A N 1
ATOM 2778 C CA . GLY A 1 345 ? 26.464 22.747 0.936 1.00 91.81 345 GLY A CA 1
ATOM 2779 C C . GLY A 1 345 ? 27.494 21.671 0.586 1.00 91.81 345 GLY A C 1
ATOM 2780 O O . GLY A 1 345 ? 28.549 21.988 0.046 1.00 91.81 345 GLY A O 1
ATOM 2781 N N . LYS A 1 346 ? 27.235 20.398 0.919 1.00 95.31 346 LYS A N 1
ATOM 2782 C CA . LYS A 1 346 ? 28.113 19.283 0.524 1.00 95.31 346 LYS A CA 1
ATOM 2783 C C . LYS A 1 346 ? 27.931 18.891 -0.940 1.00 95.31 346 LYS A C 1
ATOM 2785 O O . LYS A 1 346 ? 28.863 18.362 -1.536 1.00 95.31 346 LYS A O 1
ATOM 2790 N N . VAL A 1 347 ? 26.728 19.090 -1.476 1.00 94.25 347 VAL A N 1
ATOM 2791 C CA . VAL A 1 347 ? 26.358 18.784 -2.861 1.00 94.25 347 VAL A CA 1
ATOM 2792 C C . VAL A 1 347 ? 25.626 19.991 -3.434 1.00 94.25 347 VAL A C 1
ATOM 2794 O O . VAL A 1 347 ? 24.728 20.532 -2.791 1.00 94.25 347 VAL A O 1
ATOM 2797 N N . GLU A 1 348 ? 26.006 20.410 -4.638 1.00 93.62 348 GLU A N 1
ATOM 2798 C CA . GLU A 1 348 ? 25.321 21.485 -5.359 1.00 93.62 348 GLU A CA 1
ATOM 2799 C C . GLU A 1 348 ? 23.947 21.015 -5.844 1.00 93.62 348 GLU A C 1
ATOM 2801 O O . GLU A 1 348 ? 23.801 19.895 -6.334 1.00 93.62 348 GLU A O 1
ATOM 2806 N N . SER A 1 349 ? 22.925 21.863 -5.731 1.00 91.56 349 SER A N 1
ATOM 2807 C CA . SER A 1 349 ? 21.550 21.456 -6.038 1.00 91.56 349 SER A CA 1
ATOM 2808 C C . SER A 1 349 ? 21.322 21.148 -7.526 1.00 91.56 349 SER A C 1
ATOM 2810 O O . SER A 1 349 ? 20.526 20.267 -7.847 1.00 91.56 349 SER A O 1
ATOM 2812 N N . ASP A 1 350 ? 22.070 21.793 -8.428 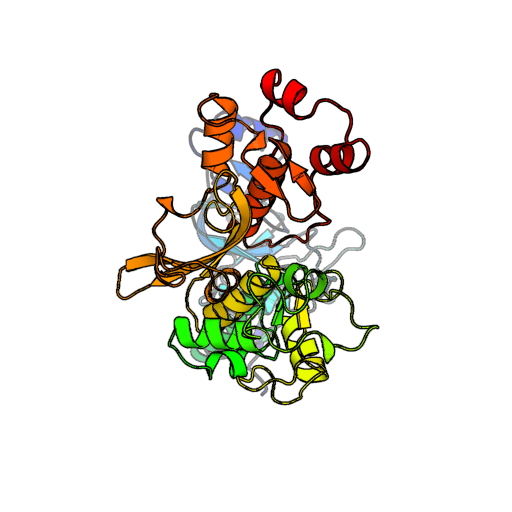1.00 92.44 350 ASP A N 1
ATOM 2813 C CA . ASP A 1 350 ? 22.036 21.565 -9.885 1.00 92.44 350 ASP A CA 1
ATOM 2814 C C . ASP A 1 350 ? 22.507 20.166 -10.317 1.00 92.44 350 ASP A C 1
ATOM 2816 O O . ASP A 1 350 ? 22.345 19.789 -11.482 1.00 92.44 350 ASP A O 1
ATOM 2820 N N . TYR A 1 351 ? 23.073 19.391 -9.386 1.00 94.50 351 TYR A N 1
ATOM 2821 C CA . TYR A 1 351 ? 23.397 17.982 -9.587 1.00 94.50 351 TYR A CA 1
ATOM 2822 C C . TYR A 1 351 ? 22.147 17.121 -9.828 1.00 94.50 351 TYR A C 1
ATOM 2824 O O . TYR A 1 351 ? 22.231 16.098 -10.504 1.00 94.50 351 TYR A O 1
ATOM 2832 N N . PHE A 1 352 ? 20.988 17.528 -9.305 1.00 95.12 352 PHE A N 1
ATOM 2833 C CA . PHE A 1 352 ? 19.748 16.761 -9.397 1.00 95.12 352 PHE A CA 1
ATOM 2834 C C . PHE A 1 352 ? 18.903 17.213 -10.588 1.00 95.12 352 PHE A C 1
ATOM 2836 O O . PHE A 1 352 ? 18.610 18.403 -10.733 1.00 95.12 352 PHE A O 1
ATOM 2843 N N . TYR A 1 353 ? 18.491 16.256 -11.420 1.00 93.12 353 TYR A N 1
ATOM 2844 C CA . TYR A 1 353 ? 17.737 16.479 -12.655 1.00 93.12 353 TYR A CA 1
ATOM 2845 C C . TYR A 1 353 ? 16.415 15.713 -12.638 1.00 93.12 353 TYR A C 1
ATOM 2847 O O . TYR A 1 353 ? 16.326 14.639 -12.052 1.00 93.12 353 TYR A O 1
ATOM 2855 N N . ASN A 1 354 ? 15.387 16.257 -13.285 1.00 90.12 354 ASN A N 1
ATOM 2856 C CA . ASN A 1 354 ? 14.141 15.548 -13.556 1.00 90.12 354 ASN A CA 1
ATOM 2857 C C . ASN A 1 354 ? 13.900 15.430 -15.065 1.00 90.12 354 ASN A C 1
ATOM 2859 O O . ASN A 1 354 ? 14.136 16.388 -15.803 1.00 90.12 354 ASN A O 1
ATOM 2863 N N . ALA A 1 355 ? 13.331 14.306 -15.509 1.00 82.38 355 ALA A N 1
ATOM 2864 C CA . ALA A 1 355 ? 13.048 13.995 -16.913 1.00 82.38 355 ALA A CA 1
ATOM 2865 C C . ALA A 1 355 ? 12.190 15.045 -17.660 1.00 82.38 355 ALA A C 1
ATOM 2867 O O . ALA A 1 355 ? 12.164 15.058 -18.890 1.00 82.38 355 ALA A O 1
ATOM 2868 N N . GLY A 1 356 ? 11.494 15.936 -16.944 1.00 79.62 356 GLY A N 1
ATOM 2869 C CA . GLY A 1 356 ? 10.787 17.096 -17.495 1.00 79.62 356 GLY A CA 1
ATOM 2870 C C . GLY A 1 356 ? 11.671 18.314 -17.803 1.00 79.62 356 GLY A C 1
ATOM 2871 O O . GLY A 1 356 ? 11.146 19.334 -18.243 1.00 79.62 356 GLY A O 1
ATOM 2872 N N . GLY A 1 357 ? 12.987 18.240 -17.579 1.00 84.12 357 GLY A N 1
ATOM 2873 C CA . GLY A 1 357 ? 13.939 19.324 -17.839 1.00 84.12 357 GLY A CA 1
ATOM 2874 C C . GLY A 1 357 ? 14.274 20.208 -16.637 1.00 84.12 357 GLY A C 1
ATOM 2875 O O . GLY A 1 357 ? 15.014 21.179 -16.795 1.00 84.12 357 GLY A O 1
ATOM 2876 N N . PHE A 1 358 ? 13.752 19.899 -15.449 1.00 85.69 358 PHE A N 1
ATOM 2877 C CA . PHE A 1 358 ? 13.995 20.683 -14.235 1.00 85.69 358 PHE A CA 1
ATOM 2878 C C . PHE A 1 358 ? 15.304 20.274 -13.548 1.00 85.69 358 PHE A C 1
ATOM 2880 O O . PHE A 1 358 ? 15.709 19.114 -13.605 1.00 85.69 358 PHE A O 1
ATOM 2887 N N . ARG A 1 359 ? 15.950 21.235 -12.880 1.00 89.81 359 ARG A N 1
ATOM 2888 C CA . ARG A 1 359 ? 17.165 21.053 -12.068 1.00 89.81 359 ARG A CA 1
ATOM 2889 C C . ARG A 1 359 ? 17.021 21.752 -10.720 1.00 89.81 359 ARG A C 1
ATOM 2891 O O . ARG A 1 359 ? 16.117 22.572 -10.548 1.00 89.81 359 ARG A O 1
ATOM 2898 N N . GLY A 1 360 ? 17.909 21.433 -9.785 1.00 89.69 360 GLY A N 1
ATOM 2899 C CA . GLY A 1 360 ? 18.041 22.171 -8.531 1.00 89.69 360 GLY A CA 1
ATOM 2900 C C . GLY A 1 360 ? 17.351 21.502 -7.345 1.00 89.69 360 GLY A C 1
ATOM 2901 O O . GLY A 1 360 ? 16.853 20.373 -7.415 1.00 89.69 360 GLY A O 1
ATOM 2902 N N . ALA A 1 361 ? 17.270 22.230 -6.226 1.00 87.69 361 ALA A N 1
ATOM 2903 C CA . ALA A 1 361 ? 16.795 21.681 -4.954 1.00 87.69 361 ALA A CA 1
ATOM 2904 C C . ALA A 1 361 ? 15.322 21.256 -5.022 1.00 87.69 361 ALA A C 1
ATOM 2906 O O . ALA A 1 361 ? 14.870 20.440 -4.217 1.00 87.69 361 ALA A O 1
ATOM 2907 N N . MET A 1 362 ? 14.572 21.786 -5.993 1.00 86.50 362 MET A N 1
ATOM 2908 C CA . MET A 1 362 ? 13.175 21.430 -6.212 1.00 86.50 362 MET A CA 1
ATOM 2909 C C . MET A 1 362 ? 13.002 19.957 -6.593 1.00 86.50 362 MET A C 1
ATOM 2911 O O . MET A 1 362 ? 12.087 19.308 -6.091 1.00 86.50 362 MET A O 1
ATOM 2915 N N . VAL A 1 363 ? 13.903 19.408 -7.415 1.00 89.81 363 VAL A N 1
ATOM 2916 C CA . VAL A 1 363 ? 13.862 17.990 -7.805 1.00 89.81 363 VAL A CA 1
ATOM 2917 C C . VAL A 1 363 ? 13.976 17.106 -6.562 1.00 89.81 363 VAL A C 1
ATOM 2919 O O . VAL A 1 363 ? 13.173 16.198 -6.361 1.00 89.81 363 VAL A O 1
ATOM 2922 N N . VAL A 1 364 ? 14.907 17.443 -5.665 1.00 92.00 364 VAL A N 1
ATOM 2923 C CA . VAL A 1 364 ? 15.089 16.736 -4.390 1.00 92.00 364 VAL A CA 1
ATOM 2924 C C . VAL A 1 364 ? 13.867 16.900 -3.481 1.00 92.00 364 VAL A C 1
ATOM 2926 O O . VAL A 1 364 ? 13.468 15.948 -2.813 1.00 92.00 364 VAL A O 1
ATOM 2929 N N . ALA A 1 365 ? 13.241 18.083 -3.472 1.00 89.25 365 ALA A N 1
ATOM 2930 C CA . ALA A 1 365 ? 12.024 18.352 -2.704 1.00 89.25 365 ALA A CA 1
ATOM 2931 C C . ALA A 1 365 ? 10.859 17.453 -3.140 1.00 89.25 365 ALA A C 1
ATOM 2933 O O . ALA A 1 365 ? 10.152 16.892 -2.301 1.00 89.25 365 ALA A O 1
ATOM 2934 N N . TRP A 1 366 ? 10.661 17.310 -4.454 1.00 88.56 366 TRP A N 1
ATOM 2935 C CA . TRP A 1 366 ? 9.643 16.430 -5.022 1.00 88.56 366 TRP A CA 1
ATOM 2936 C C . TRP A 1 366 ? 9.918 14.975 -4.670 1.00 88.56 366 TRP A C 1
ATOM 2938 O O . TRP A 1 366 ? 9.034 14.312 -4.128 1.00 88.56 366 TRP A O 1
ATOM 2948 N N . SER A 1 367 ? 11.147 14.502 -4.892 1.00 91.44 367 SER A N 1
ATOM 2949 C CA . SER A 1 367 ? 11.548 13.145 -4.519 1.00 91.44 367 SER A CA 1
ATOM 2950 C C . SER A 1 367 ? 11.338 12.877 -3.027 1.00 91.44 367 SER A C 1
ATOM 2952 O O . SER A 1 367 ? 10.844 11.813 -2.668 1.00 91.44 367 SER A O 1
ATOM 2954 N N . LEU A 1 368 ? 11.639 13.844 -2.152 1.00 92.00 368 LEU A N 1
ATOM 2955 C CA . LEU A 1 368 ? 11.424 13.726 -0.706 1.00 92.00 368 LEU A CA 1
ATOM 2956 C C . LEU A 1 368 ? 9.944 13.574 -0.353 1.00 92.00 368 LEU A C 1
ATOM 2958 O O . LEU A 1 368 ? 9.592 12.711 0.450 1.00 92.00 368 LEU A O 1
ATOM 2962 N N . PHE A 1 369 ? 9.088 14.392 -0.964 1.00 89.88 369 PHE A N 1
ATOM 2963 C CA . PHE A 1 369 ? 7.645 14.303 -0.779 1.00 89.88 369 PHE A CA 1
ATOM 2964 C C . PHE A 1 369 ? 7.111 12.936 -1.235 1.00 89.88 369 PHE A C 1
ATOM 2966 O O . PHE A 1 369 ? 6.425 12.252 -0.475 1.00 89.88 369 PHE A O 1
ATOM 2973 N N . TYR A 1 370 ? 7.468 12.498 -2.444 1.00 90.38 370 TYR A N 1
ATOM 2974 C CA . TYR A 1 370 ? 7.001 11.219 -2.978 1.00 90.38 370 TYR A CA 1
ATOM 2975 C C . TYR A 1 370 ? 7.531 10.015 -2.199 1.00 90.38 370 TYR A C 1
ATOM 2977 O O . TYR A 1 370 ? 6.783 9.062 -1.981 1.00 90.38 370 TYR A O 1
ATOM 2985 N N . ASP A 1 371 ? 8.787 10.044 -1.750 1.00 93.06 371 ASP A N 1
ATOM 2986 C CA . ASP A 1 371 ? 9.376 8.949 -0.975 1.00 93.06 371 ASP A CA 1
ATOM 2987 C C . ASP A 1 371 ? 8.739 8.833 0.411 1.00 93.06 371 ASP A C 1
ATOM 2989 O O . ASP A 1 371 ? 8.426 7.726 0.845 1.00 93.06 371 ASP A O 1
ATOM 2993 N N . PHE A 1 372 ? 8.463 9.962 1.076 1.00 90.50 372 PHE A N 1
ATOM 2994 C CA . PHE A 1 372 ? 7.728 9.969 2.342 1.00 90.50 372 PHE A CA 1
ATOM 2995 C C . PHE A 1 372 ? 6.357 9.305 2.191 1.00 90.50 372 PHE A C 1
ATOM 2997 O O . PHE A 1 372 ? 6.026 8.394 2.945 1.00 90.50 372 PHE A O 1
ATOM 3004 N N . HIS A 1 373 ? 5.587 9.711 1.182 1.00 86.44 373 HIS A N 1
ATOM 3005 C CA . HIS A 1 373 ? 4.271 9.139 0.915 1.00 86.44 373 HIS A CA 1
ATOM 3006 C C . HIS A 1 373 ? 4.352 7.650 0.522 1.00 86.44 373 HIS A C 1
ATOM 3008 O O . HIS A 1 373 ? 3.609 6.829 1.062 1.00 86.44 373 HIS A O 1
ATOM 3014 N N . SER A 1 374 ? 5.338 7.260 -0.293 1.00 88.25 374 SER A N 1
ATOM 3015 C CA . SER A 1 374 ? 5.565 5.852 -0.660 1.00 88.25 374 SER A CA 1
ATOM 3016 C C . SER A 1 374 ? 5.915 4.975 0.552 1.00 88.25 374 SER A C 1
ATOM 3018 O O . SER A 1 374 ? 5.449 3.842 0.657 1.00 88.25 374 SER A O 1
ATOM 3020 N N . LEU A 1 375 ? 6.675 5.497 1.524 1.00 86.38 375 LEU A N 1
ATOM 3021 C CA . LEU A 1 375 ? 6.965 4.799 2.786 1.00 86.38 375 LEU A CA 1
ATOM 3022 C C . LEU A 1 375 ? 5.718 4.592 3.659 1.00 86.38 375 LEU A C 1
ATOM 3024 O O . LEU A 1 375 ? 5.697 3.670 4.475 1.00 86.38 375 LEU A O 1
ATOM 3028 N N . MET A 1 376 ? 4.683 5.408 3.463 1.00 81.75 376 MET A N 1
ATOM 3029 C CA . MET A 1 376 ? 3.381 5.278 4.119 1.00 81.75 376 MET A CA 1
ATOM 3030 C C . MET A 1 376 ? 2.394 4.402 3.320 1.00 81.75 376 MET A C 1
ATOM 3032 O O . MET A 1 376 ? 1.230 4.326 3.704 1.00 81.75 376 MET A O 1
ATOM 3036 N N . ASN A 1 377 ? 2.852 3.729 2.250 1.00 75.31 377 ASN A N 1
ATOM 3037 C CA . ASN A 1 377 ? 2.037 3.024 1.242 1.00 75.31 377 ASN A CA 1
ATOM 3038 C C . ASN A 1 377 ? 1.006 3.921 0.522 1.00 75.31 377 ASN A C 1
ATOM 3040 O O . ASN A 1 377 ? 0.025 3.442 -0.042 1.00 75.31 377 ASN A O 1
ATOM 3044 N N . ASP A 1 378 ? 1.247 5.229 0.504 1.00 78.12 378 ASP A N 1
ATOM 3045 C CA . ASP A 1 378 ? 0.465 6.194 -0.260 1.00 78.12 378 ASP A CA 1
ATOM 3046 C C . ASP A 1 378 ? 1.253 6.588 -1.516 1.00 78.12 378 ASP A C 1
ATOM 3048 O O . ASP A 1 378 ? 1.924 7.615 -1.560 1.00 78.12 378 ASP A O 1
ATOM 3052 N N . GLU A 1 379 ? 1.262 5.747 -2.553 1.00 74.94 379 GLU A N 1
ATOM 3053 C CA . GLU A 1 379 ? 2.015 6.060 -3.774 1.00 74.94 379 GLU A CA 1
ATOM 3054 C C . GLU A 1 379 ? 1.277 7.097 -4.642 1.00 74.94 379 GLU A C 1
ATOM 3056 O O . GLU A 1 379 ? 0.640 6.776 -5.650 1.00 74.94 379 GLU A O 1
ATOM 3061 N N . ASN A 1 380 ? 1.384 8.367 -4.252 1.00 75.62 380 ASN A N 1
ATOM 3062 C CA . ASN A 1 380 ? 0.787 9.512 -4.935 1.00 75.62 380 ASN A CA 1
ATOM 3063 C C . ASN A 1 380 ? 1.176 9.615 -6.423 1.00 75.62 380 ASN A C 1
ATOM 3065 O O . ASN A 1 380 ? 2.259 9.197 -6.843 1.00 75.62 380 ASN A O 1
ATOM 3069 N N . ILE A 1 381 ? 0.277 10.175 -7.237 1.00 73.69 381 ILE A N 1
ATOM 3070 C CA . ILE A 1 381 ? 0.552 10.507 -8.644 1.00 73.69 381 ILE A CA 1
ATOM 3071 C C . ILE A 1 381 ? 1.307 11.836 -8.743 1.00 73.69 381 ILE A C 1
ATOM 3073 O O . ILE A 1 381 ? 1.205 12.678 -7.850 1.00 73.69 381 ILE A O 1
ATOM 3077 N N . TYR A 1 382 ? 2.004 12.067 -9.859 1.00 70.44 382 TYR A N 1
ATOM 3078 C CA . TYR A 1 382 ? 2.843 13.258 -10.055 1.00 70.44 382 TYR A CA 1
ATOM 3079 C C . TYR A 1 382 ? 2.097 14.610 -9.961 1.00 70.44 382 TYR A C 1
ATOM 3081 O O . TYR A 1 382 ? 2.719 15.664 -9.859 1.00 70.44 382 TYR A O 1
ATOM 3089 N N . LEU A 1 383 ? 0.759 14.602 -9.980 1.00 65.62 383 LEU A N 1
ATOM 3090 C CA . LEU A 1 383 ? -0.085 15.793 -9.822 1.00 65.62 383 LEU A CA 1
ATOM 3091 C C . LEU A 1 383 ? -0.325 16.186 -8.353 1.00 65.62 383 LEU A C 1
ATOM 3093 O O . LEU A 1 383 ? -0.718 17.322 -8.064 1.00 65.62 383 LEU A O 1
ATOM 3097 N N . HIS A 1 384 ? -0.083 15.277 -7.408 1.00 69.62 384 HIS A N 1
ATOM 3098 C CA . HIS A 1 384 ? -0.276 15.509 -5.978 1.00 69.62 384 HIS A CA 1
ATOM 3099 C C . HIS A 1 384 ? 0.959 16.156 -5.351 1.00 69.62 384 HIS A C 1
ATOM 3101 O O . HIS A 1 384 ? 1.556 15.617 -4.433 1.00 69.62 384 HIS A O 1
ATOM 3107 N N . LEU A 1 385 ? 1.348 17.330 -5.843 1.00 66.94 385 LEU A N 1
ATOM 3108 C CA . LEU A 1 385 ? 2.444 18.103 -5.264 1.00 66.94 385 LEU A CA 1
ATOM 3109 C C . LEU A 1 385 ? 1.944 19.035 -4.150 1.00 66.94 385 LEU A C 1
ATOM 3111 O O . LEU A 1 385 ? 0.850 19.602 -4.270 1.00 66.94 385 LEU A O 1
ATOM 3115 N N . PRO A 1 386 ? 2.739 19.281 -3.095 1.00 63.88 386 PRO A N 1
ATOM 3116 C CA . PRO A 1 386 ? 2.455 20.363 -2.162 1.00 63.88 386 PRO A CA 1
ATOM 3117 C C . PRO A 1 386 ? 2.426 21.705 -2.906 1.00 63.88 386 PRO A C 1
ATOM 3119 O O . PRO A 1 386 ? 3.031 21.862 -3.968 1.00 63.88 386 PRO A O 1
ATOM 3122 N N . GLN A 1 387 ? 1.704 22.688 -2.359 1.00 61.28 387 GLN A N 1
ATOM 3123 C CA . GLN A 1 387 ? 1.475 23.986 -3.014 1.00 61.28 387 GLN A CA 1
ATOM 3124 C C . GLN A 1 387 ? 2.777 24.650 -3.493 1.00 61.28 387 GLN A C 1
ATOM 3126 O O . GLN A 1 387 ? 2.840 25.125 -4.623 1.00 61.28 387 GLN A O 1
ATOM 3131 N N . LEU A 1 388 ? 3.831 24.567 -2.680 1.00 60.06 388 LEU A N 1
ATOM 3132 C CA . LEU A 1 388 ? 5.171 25.062 -2.994 1.00 60.06 388 LEU A CA 1
ATOM 3133 C C . LEU A 1 388 ? 5.770 24.414 -4.262 1.00 60.06 388 LEU A C 1
ATOM 3135 O O . LEU A 1 388 ? 6.425 25.079 -5.059 1.00 60.06 388 LEU A O 1
ATOM 3139 N N . GLY A 1 389 ? 5.509 23.120 -4.474 1.00 59.19 389 GLY A N 1
ATOM 3140 C CA . GLY A 1 389 ? 5.918 22.392 -5.675 1.00 59.19 389 GLY A CA 1
ATOM 3141 C C . GLY A 1 389 ? 5.129 22.810 -6.918 1.00 59.19 389 GLY A C 1
ATOM 3142 O O . GLY A 1 389 ? 5.707 22.925 -7.995 1.00 59.19 389 GLY A O 1
ATOM 3143 N N . ARG A 1 390 ? 3.828 23.102 -6.773 1.00 58.41 390 ARG A N 1
ATOM 3144 C CA . ARG A 1 390 ? 2.972 23.571 -7.881 1.00 58.41 390 ARG A CA 1
ATOM 3145 C C . ARG A 1 390 ? 3.312 24.992 -8.336 1.00 58.41 390 ARG A C 1
ATOM 3147 O O . ARG A 1 390 ? 3.321 25.268 -9.534 1.00 58.41 390 ARG A O 1
ATOM 3154 N N . GLU A 1 391 ? 3.604 25.887 -7.396 1.00 56.41 391 GLU A N 1
ATOM 3155 C CA . GLU A 1 391 ? 3.929 27.287 -7.692 1.00 56.41 391 GLU A CA 1
ATOM 3156 C C . GLU A 1 391 ? 5.225 27.415 -8.509 1.00 56.41 391 GLU A C 1
ATOM 3158 O O . GLU A 1 391 ? 5.264 28.194 -9.463 1.00 56.41 391 GLU A O 1
ATOM 3163 N N . ALA A 1 392 ? 6.236 26.584 -8.244 1.00 53.91 392 ALA A N 1
ATOM 3164 C CA . ALA A 1 392 ? 7.480 26.598 -9.016 1.00 53.91 392 ALA A CA 1
ATOM 3165 C C . ALA A 1 392 ? 7.323 26.103 -10.463 1.00 53.91 392 ALA A C 1
ATOM 3167 O O . ALA A 1 392 ? 7.962 26.651 -11.358 1.00 53.91 392 ALA A O 1
ATOM 3168 N N . ILE A 1 393 ? 6.440 25.127 -10.719 1.00 55.34 393 ILE A N 1
ATOM 3169 C CA . ILE A 1 393 ? 6.131 24.665 -12.089 1.00 55.34 393 ILE A CA 1
ATOM 3170 C C . ILE A 1 393 ? 5.505 25.805 -12.905 1.00 55.34 393 ILE A C 1
ATOM 3172 O O . ILE A 1 393 ? 5.795 25.969 -14.087 1.00 55.34 393 ILE A O 1
ATOM 3176 N N . SER A 1 394 ? 4.663 26.622 -12.265 1.00 48.53 394 SER A N 1
ATOM 3177 C CA . SER A 1 394 ? 3.980 27.747 -12.916 1.00 48.53 394 SER A CA 1
ATOM 3178 C C . SER A 1 394 ? 4.870 28.976 -13.162 1.00 48.53 394 SER A C 1
ATOM 3180 O O . SER A 1 394 ? 4.539 29.798 -14.013 1.00 48.53 394 SER A O 1
ATOM 3182 N N . HIS A 1 395 ? 5.989 29.109 -12.438 1.00 50.25 395 HIS A N 1
ATOM 3183 C CA . HIS A 1 395 ? 6.890 30.266 -12.493 1.00 50.25 395 HIS A CA 1
ATOM 3184 C C . HIS A 1 395 ? 8.369 29.828 -12.415 1.00 50.25 395 HIS A C 1
ATOM 3186 O O . HIS A 1 395 ? 9.027 30.067 -11.398 1.00 50.25 395 HIS A O 1
ATOM 3192 N N . PRO A 1 396 ? 8.935 29.247 -13.492 1.00 49.44 396 PRO A N 1
ATOM 3193 C CA . PRO A 1 396 ? 10.300 28.703 -13.496 1.00 49.44 396 PRO A CA 1
ATOM 3194 C C . PRO A 1 396 ? 11.405 29.745 -13.229 1.00 49.44 396 PRO A C 1
ATOM 3196 O O . PRO A 1 396 ? 12.543 29.377 -12.963 1.00 49.44 396 PRO A O 1
ATOM 3199 N N . CYS A 1 397 ? 11.090 31.047 -13.272 1.00 39.00 397 CYS A N 1
ATOM 3200 C CA . CYS A 1 397 ? 12.050 32.132 -13.047 1.00 39.00 397 CYS A CA 1
ATOM 3201 C C . CYS A 1 397 ? 12.156 32.634 -11.594 1.00 39.00 397 CYS A C 1
ATOM 3203 O O . CYS A 1 397 ? 12.923 33.564 -11.359 1.00 39.00 397 CYS A O 1
ATOM 3205 N N . ASN A 1 398 ? 11.440 32.065 -10.616 1.00 44.78 398 ASN A N 1
ATOM 3206 C CA . ASN A 1 398 ? 11.505 32.549 -9.232 1.00 44.78 398 ASN A CA 1
ATOM 3207 C C . ASN A 1 398 ? 12.129 31.532 -8.266 1.00 44.78 398 ASN A C 1
ATOM 3209 O O . ASN A 1 398 ? 11.455 30.667 -7.719 1.00 44.78 398 ASN A O 1
ATOM 3213 N N . ASN A 1 399 ? 13.415 31.750 -7.981 1.00 55.81 399 ASN A N 1
ATOM 3214 C CA . ASN A 1 399 ? 13.986 31.788 -6.633 1.00 55.81 399 ASN A CA 1
ATOM 3215 C C . ASN A 1 399 ? 13.802 30.576 -5.692 1.00 55.81 399 ASN A C 1
ATOM 3217 O O . ASN A 1 399 ? 14.066 30.743 -4.503 1.00 55.81 399 ASN A O 1
ATOM 3221 N N . PHE A 1 400 ? 13.435 29.370 -6.149 1.00 63.31 400 PHE A N 1
ATOM 3222 C CA . PHE A 1 400 ? 13.314 28.223 -5.234 1.00 63.31 400 PHE A CA 1
ATOM 3223 C C . PHE A 1 400 ? 14.631 27.924 -4.512 1.00 63.31 400 PHE A C 1
ATOM 3225 O O . PHE A 1 400 ? 14.631 27.852 -3.288 1.00 63.31 400 PHE A O 1
ATOM 3232 N N . ASP A 1 401 ? 15.760 27.861 -5.225 1.00 59.56 401 ASP A N 1
ATOM 3233 C CA . ASP A 1 401 ? 17.071 27.644 -4.597 1.00 59.56 401 ASP A CA 1
ATOM 3234 C C . ASP A 1 401 ? 17.466 28.797 -3.660 1.00 59.56 401 ASP A C 1
ATOM 3236 O O . ASP A 1 401 ? 17.979 28.571 -2.565 1.00 59.56 401 ASP A O 1
ATOM 3240 N N . THR A 1 402 ? 17.149 30.048 -4.012 1.00 57.94 402 THR A N 1
ATOM 3241 C CA . THR A 1 402 ? 17.417 31.189 -3.115 1.00 57.94 402 THR A CA 1
ATOM 3242 C C . THR A 1 402 ? 16.524 31.178 -1.868 1.00 57.94 402 THR A C 1
ATOM 3244 O O . THR A 1 402 ? 17.005 31.449 -0.771 1.00 57.94 402 THR A O 1
ATOM 3247 N N . TRP A 1 403 ? 15.241 30.821 -1.990 1.00 62.28 403 TRP A N 1
ATOM 3248 C CA . TRP A 1 403 ? 14.324 30.641 -0.863 1.00 62.28 403 TRP A CA 1
ATOM 3249 C C . TRP A 1 403 ? 14.773 29.466 0.010 1.00 62.28 403 TRP A C 1
ATOM 3251 O O . TRP A 1 403 ? 14.773 29.561 1.237 1.00 62.28 403 TRP A O 1
ATOM 3261 N N . PHE A 1 404 ? 15.219 28.380 -0.617 1.00 58.38 404 PHE A N 1
ATOM 3262 C CA . PHE A 1 404 ? 15.741 27.188 0.037 1.00 58.38 404 PHE A CA 1
ATOM 3263 C C . PHE A 1 404 ? 16.989 27.501 0.876 1.00 58.38 404 PHE A C 1
ATOM 3265 O O . PHE A 1 404 ? 17.071 27.069 2.024 1.00 58.38 404 PHE A O 1
ATOM 3272 N N . GLN A 1 405 ? 17.910 28.324 0.363 1.00 59.00 405 GLN A N 1
ATOM 3273 C CA . GLN A 1 405 ? 19.105 28.760 1.098 1.00 59.00 405 GLN A CA 1
ATOM 3274 C C . GLN A 1 405 ? 18.794 29.646 2.319 1.00 59.00 405 GLN A C 1
ATOM 3276 O O . GLN A 1 405 ? 19.546 29.628 3.291 1.00 59.00 405 GLN A O 1
ATOM 3281 N N . HIS A 1 406 ? 17.697 30.413 2.297 1.00 54.69 406 HIS A N 1
ATOM 3282 C CA . HIS A 1 406 ? 17.393 31.428 3.319 1.00 54.69 406 HIS A CA 1
ATOM 3283 C C . HIS A 1 406 ? 16.242 31.044 4.269 1.00 54.69 406 HIS A C 1
ATOM 3285 O O . HIS A 1 406 ? 15.931 31.800 5.193 1.00 54.69 406 HIS A O 1
ATOM 3291 N N . SER A 1 407 ? 15.597 29.888 4.075 1.00 54.66 407 SER A N 1
ATOM 3292 C CA . SER A 1 407 ? 14.445 29.456 4.876 1.00 54.66 407 SER A CA 1
ATOM 3293 C C . SER A 1 407 ? 14.807 28.415 5.950 1.00 54.66 407 SER A C 1
ATOM 3295 O O . SER A 1 407 ? 15.342 27.331 5.699 1.00 54.66 407 SER A O 1
ATOM 3297 N N . ASN A 1 408 ? 14.436 28.725 7.197 1.00 47.19 408 ASN A N 1
ATOM 3298 C CA . ASN A 1 408 ? 14.527 27.814 8.350 1.00 47.19 408 ASN A CA 1
ATOM 3299 C C . ASN A 1 408 ? 13.304 26.884 8.485 1.00 47.19 408 ASN A C 1
ATOM 3301 O O . ASN A 1 408 ? 13.191 26.150 9.464 1.00 47.19 408 ASN A O 1
ATOM 3305 N N . ALA A 1 409 ? 12.360 26.934 7.543 1.00 43.34 409 ALA A N 1
ATOM 3306 C CA . ALA A 1 409 ? 11.092 26.228 7.653 1.00 43.34 409 ALA A CA 1
ATOM 3307 C C . ALA A 1 409 ? 11.190 24.798 7.098 1.00 43.34 409 ALA A C 1
ATOM 3309 O O . ALA A 1 409 ? 11.455 24.589 5.915 1.00 43.34 409 ALA A O 1
ATOM 3310 N N . ILE A 1 410 ? 10.918 23.811 7.954 1.00 44.22 410 ILE A N 1
ATOM 3311 C CA . ILE A 1 410 ? 10.493 22.470 7.539 1.00 44.22 410 ILE A CA 1
ATOM 3312 C C . ILE A 1 410 ? 9.015 22.616 7.159 1.00 44.22 410 ILE A C 1
ATOM 3314 O O . ILE A 1 410 ? 8.149 22.575 8.023 1.00 44.22 410 ILE A O 1
ATOM 3318 N N . LEU A 1 411 ? 8.730 22.896 5.888 1.00 43.75 411 LEU A N 1
ATOM 3319 C CA . LEU A 1 411 ? 7.366 23.149 5.393 1.00 43.75 411 LEU A CA 1
ATOM 3320 C C . LEU A 1 411 ? 6.673 21.890 4.833 1.00 43.75 411 LEU A C 1
ATOM 3322 O O . LEU A 1 411 ? 5.659 22.005 4.157 1.00 43.75 411 LEU A O 1
ATOM 3326 N N . PHE A 1 412 ? 7.217 20.701 5.106 1.00 41.06 412 PHE A N 1
ATOM 3327 C CA . PHE A 1 412 ? 6.756 19.420 4.548 1.00 41.06 412 PHE A CA 1
ATOM 3328 C C . PHE A 1 412 ? 6.032 18.505 5.557 1.00 41.06 412 PHE A C 1
ATOM 3330 O O . PHE A 1 412 ? 5.997 17.298 5.344 1.00 41.06 412 PHE A O 1
ATOM 3337 N N . LEU A 1 413 ? 5.467 19.046 6.644 1.00 36.25 413 LEU A N 1
ATOM 3338 C CA . LEU A 1 413 ? 4.589 18.285 7.548 1.00 36.25 413 LEU A CA 1
ATOM 3339 C C . LEU A 1 413 ? 3.144 18.765 7.454 1.00 36.25 413 LEU A C 1
ATOM 3341 O O . LEU A 1 413 ? 2.928 19.983 7.658 1.00 36.25 413 LEU A O 1
#